Protein AF-A0A968XM83-F1 (afdb_monomer_lite)

Secondary structure (DSSP, 8-state):
------------TT--B-SSTT-BGGGGG-HHHHHHHHHHHHHHHHHH-HHHHHHHHHHHHTTTTT--HHHHHHHHHHHHHHHHHHHHHHHT-HHHHHHHHHHHHHTHHHHHHHHHIIIIIHHHS-TTGGGSS-HHHHHHHHHHHHHHH-GGGTTS-HHHHHHHHHHHHHHHHHHHHTTPPPPHHHHHHHHHHHHHHHHHTTSHHHHHHHHHHHT----HHHHHHHHHHHHHHHHHHHHHHTT----GGG--PPBP-TT-SS--B---TT-TT--B--GGG-PPP-SSS-------HHHHHHHHHH---GGGGT--HHHH--B-TTSPBPB-TTS-B----TT---HHHHHHHHHTT-HHHHHHHHHHH-TTGGG-STTT--HHHHHSTTTTB--

Foldseek 3Di:
DDPDPDPPPDPDPQWAAFLDPPDTPVLVVPPVSVVVLVVVLLVVCCVVPVVLSVLVVVCVVCVNPPDDLLSNLVSLLVSLVSVLCSVCSRHVNNVVLVVLLVVLVLCVLLLVLLCCQVPPQCVPDDLVCLVVDDLVLLVVLVVLLCVFQVVVLVPDDPSSSLSVLLVLLVVLLVCVVVVHDADPSSVSNLVSLVRSCVVCCVHSNNVQLVVQLVVDPDDDSNSSSVSNNVSSSSNSNNCLSVVVDPGLSSDDWDFDDPVPNDDWDQPDPVCNPRTDHDPVPDDDDDDDDDPDPDDDSVRVLSVLSVDPLCSNVPRQCLLAFDADPVRHFDADPVRHTLRHDPQSQPQSSLSVCVSSSSNSSSVVRRCVRPVPVVVDDDVHDCSSCCRDPCNRIDD

pLDDT: mean 92.58, std 10.26, range [33.72, 98.56]

Radius of gyration: 26.99 Å; chains: 1; bounding box: 66×100×56 Å

Structure (mmCIF, N/CA/C/O backbone):
data_AF-A0A968XM83-F1
#
_entry.id   AF-A0A968XM83-F1
#
loop_
_atom_site.group_PDB
_atom_site.id
_atom_site.type_symbol
_atom_site.label_atom_id
_atom_site.label_alt_id
_atom_site.label_comp_id
_atom_site.label_asym_id
_atom_site.label_entity_id
_atom_site.label_seq_id
_atom_site.pdbx_PDB_ins_code
_atom_site.Cartn_x
_atom_site.Cartn_y
_atom_site.Cartn_z
_atom_site.occupancy
_atom_site.B_iso_or_equiv
_atom_site.auth_seq_id
_atom_site.auth_comp_id
_atom_site.auth_asym_id
_atom_site.auth_atom_id
_atom_site.pdbx_PDB_model_num
ATOM 1 N N . MET A 1 1 ? 1.495 -63.117 6.314 1.00 36.88 1 MET A N 1
ATOM 2 C CA . MET A 1 1 ? 1.539 -62.406 7.609 1.00 36.88 1 MET A CA 1
ATOM 3 C C . MET A 1 1 ? 2.038 -60.998 7.353 1.00 36.88 1 MET A C 1
ATOM 5 O O . MET A 1 1 ? 3.234 -60.771 7.235 1.00 36.88 1 MET A O 1
ATOM 9 N N . THR A 1 2 ? 1.092 -60.091 7.146 1.00 33.97 2 THR A N 1
ATOM 10 C CA . THR A 1 2 ? 1.297 -58.669 6.870 1.00 33.97 2 THR A CA 1
ATOM 11 C C . THR A 1 2 ? 1.705 -57.996 8.179 1.00 33.97 2 THR A C 1
ATOM 13 O O . THR A 1 2 ? 0.906 -57.951 9.109 1.00 33.97 2 THR A O 1
ATOM 16 N N . LYS A 1 3 ? 2.956 -57.536 8.296 1.00 33.72 3 LYS A N 1
ATOM 17 C CA . LYS A 1 3 ? 3.369 -56.684 9.418 1.00 33.72 3 LYS A CA 1
ATOM 18 C C . LYS A 1 3 ? 2.879 -55.269 9.134 1.00 33.72 3 LYS A C 1
ATOM 20 O O . LYS A 1 3 ? 3.474 -54.548 8.339 1.00 33.72 3 LYS A O 1
ATOM 25 N N . THR A 1 4 ? 1.767 -54.909 9.757 1.00 35.88 4 THR A N 1
ATOM 26 C CA . THR A 1 4 ? 1.290 -53.534 9.873 1.00 35.88 4 THR A CA 1
ATOM 27 C C . THR A 1 4 ? 2.331 -52.757 10.679 1.00 35.88 4 THR A C 1
ATOM 29 O O . THR A 1 4 ? 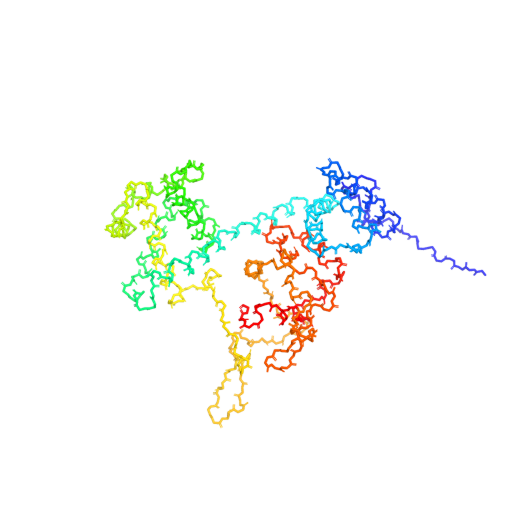2.554 -53.059 11.849 1.00 35.88 4 THR A O 1
ATOM 32 N N . PHE A 1 5 ? 3.009 -51.794 10.055 1.00 34.84 5 PHE A N 1
ATOM 33 C CA . PHE A 1 5 ? 3.788 -50.795 10.782 1.00 34.84 5 PHE A CA 1
ATOM 34 C C . PHE A 1 5 ? 2.794 -49.862 11.479 1.00 34.84 5 PHE A C 1
ATOM 36 O O . PHE A 1 5 ? 2.298 -48.913 10.880 1.00 34.84 5 PHE A O 1
ATOM 43 N N . GLN A 1 6 ? 2.451 -50.174 12.727 1.00 38.16 6 GLN A N 1
ATOM 44 C CA . GLN A 1 6 ? 1.869 -49.187 13.625 1.00 38.16 6 GLN A CA 1
ATOM 45 C C . GLN A 1 6 ? 3.008 -48.272 14.069 1.00 38.16 6 GLN A C 1
ATOM 47 O O . GLN A 1 6 ? 3.883 -48.674 14.831 1.00 38.16 6 GLN A O 1
ATOM 52 N N . VAL A 1 7 ? 3.035 -47.060 13.518 1.00 44.22 7 VAL A N 1
ATOM 53 C CA . VAL A 1 7 ? 3.808 -45.960 14.090 1.00 44.22 7 VAL A CA 1
ATOM 54 C C . VAL A 1 7 ? 3.061 -45.558 15.356 1.00 44.22 7 VAL A C 1
ATOM 56 O O . VAL A 1 7 ? 2.025 -44.901 15.291 1.00 44.22 7 VAL A O 1
ATOM 59 N N . GLU A 1 8 ? 3.537 -46.028 16.505 1.00 39.84 8 GLU A N 1
ATOM 60 C CA . GLU A 1 8 ? 3.133 -45.481 17.796 1.00 39.84 8 GLU A CA 1
ATOM 61 C C . GLU A 1 8 ? 3.614 -44.026 17.841 1.00 39.84 8 GLU A C 1
ATOM 63 O O . GLU A 1 8 ? 4.812 -43.755 17.941 1.00 39.84 8 GLU A O 1
ATOM 68 N N . HIS A 1 9 ? 2.681 -43.081 17.701 1.00 47.59 9 HIS A N 1
ATOM 69 C CA . HIS A 1 9 ? 2.931 -41.676 17.999 1.00 47.59 9 HIS A CA 1
ATOM 70 C C . HIS A 1 9 ? 3.219 -41.563 19.499 1.00 47.59 9 HIS A C 1
ATOM 72 O O . HIS A 1 9 ? 2.304 -41.487 20.313 1.00 47.59 9 HIS A O 1
ATOM 78 N N . GLN A 1 10 ? 4.503 -41.604 19.861 1.00 46.62 10 GLN A N 1
ATOM 79 C CA . GLN A 1 10 ? 4.977 -41.172 21.171 1.00 46.62 10 GLN A CA 1
ATOM 80 C C . GLN A 1 10 ? 4.469 -39.749 21.425 1.00 46.62 10 GLN A C 1
ATOM 82 O O . GLN A 1 10 ? 4.660 -38.890 20.564 1.00 46.62 10 GLN A O 1
ATOM 87 N N . ASP A 1 11 ? 3.829 -39.541 22.581 1.00 53.28 11 ASP A N 1
ATOM 88 C CA . ASP A 1 11 ? 3.293 -38.275 23.098 1.00 53.28 11 ASP A CA 1
ATOM 89 C C . ASP A 1 11 ? 4.104 -37.060 22.626 1.00 53.28 11 ASP A C 1
ATOM 91 O O . ASP A 1 11 ? 5.162 -36.723 23.167 1.00 53.28 11 ASP A O 1
ATOM 95 N N . SER A 1 12 ? 3.635 -36.422 21.552 1.00 50.97 12 SER A N 1
ATOM 96 C CA . SER A 1 12 ? 4.383 -35.362 20.897 1.00 50.97 12 SER A CA 1
ATOM 97 C C . SER A 1 12 ? 4.056 -34.033 21.554 1.00 50.97 12 SER A C 1
ATOM 99 O O . SER A 1 12 ? 2.931 -33.548 21.458 1.00 50.97 12 SER A O 1
ATOM 101 N N . ASN A 1 13 ? 5.077 -33.386 22.106 1.00 62.66 13 ASN A N 1
ATOM 102 C CA . ASN A 1 13 ? 5.084 -31.999 22.588 1.00 62.66 13 ASN A CA 1
ATOM 103 C C . ASN A 1 13 ? 4.782 -30.944 21.481 1.00 62.66 13 ASN A C 1
ATOM 105 O O . ASN A 1 13 ? 5.104 -29.770 21.631 1.00 62.66 13 ASN A O 1
ATOM 109 N N . TYR A 1 14 ? 4.226 -31.381 20.346 1.00 77.88 14 TYR A N 1
ATOM 110 C CA . TYR A 1 14 ? 3.922 -30.620 19.136 1.00 77.88 14 TYR A CA 1
ATOM 111 C C . TYR A 1 14 ? 2.428 -30.647 18.773 1.00 77.88 14 TYR A C 1
ATOM 113 O O . TYR A 1 14 ? 2.028 -29.903 17.883 1.00 77.88 14 TYR A O 1
ATOM 121 N N . ASP A 1 15 ? 1.606 -31.471 19.438 1.00 91.69 15 ASP A N 1
ATOM 122 C CA . ASP A 1 15 ? 0.153 -31.460 19.245 1.00 91.69 15 ASP A CA 1
ATOM 123 C C . ASP A 1 15 ? -0.518 -30.624 20.339 1.00 91.69 15 ASP A C 1
ATOM 125 O O . ASP A 1 15 ? -0.737 -31.080 21.461 1.00 91.69 15 ASP A O 1
ATOM 129 N N . PHE A 1 16 ? -0.775 -29.357 20.026 1.00 93.12 16 PHE A N 1
ATOM 130 C CA . PHE A 1 16 ? -1.362 -28.386 20.945 1.00 93.12 16 PHE A CA 1
ATOM 131 C C . PHE A 1 16 ? -2.776 -28.000 20.509 1.00 93.12 16 PHE A C 1
ATOM 133 O O . PHE A 1 16 ? -3.127 -28.080 19.330 1.00 93.12 16 PHE A O 1
ATOM 140 N N . LYS A 1 17 ? -3.582 -27.552 21.476 1.00 95.69 17 LYS A N 1
ATOM 141 C CA . LYS A 1 17 ? -4.925 -27.025 21.216 1.00 95.69 17 LYS A CA 1
ATOM 142 C C . LYS A 1 17 ? -4.841 -25.766 20.365 1.00 95.69 17 LYS A C 1
ATOM 144 O O . LYS A 1 17 ? -4.057 -24.872 20.671 1.00 95.69 17 LYS A O 1
ATOM 149 N N . LEU A 1 18 ? -5.681 -25.699 19.342 1.00 96.69 18 LEU A N 1
ATOM 150 C CA . LEU A 1 18 ? -5.869 -24.502 18.532 1.00 96.69 18 LEU A CA 1
ATOM 151 C C . LEU A 1 18 ? -6.914 -23.583 19.183 1.00 96.69 18 LEU A C 1
ATOM 153 O O . LEU A 1 18 ? -7.660 -23.994 20.076 1.00 96.69 18 LEU A O 1
ATOM 157 N N . GLY A 1 19 ? -7.010 -22.339 18.715 1.00 96.38 19 GLY A N 1
ATOM 158 C CA . GLY A 1 19 ? -7.959 -21.360 19.260 1.00 96.38 19 GLY A CA 1
ATOM 159 C C . GLY A 1 19 ? -9.408 -21.533 18.813 1.00 96.38 19 GLY A C 1
ATOM 160 O O . GLY A 1 19 ? -10.282 -20.770 19.231 1.00 96.38 19 GLY A O 1
ATOM 161 N N . ILE A 1 20 ? -9.685 -22.554 17.999 1.00 96.94 20 ILE A N 1
ATOM 162 C CA . ILE A 1 20 ? -11.039 -23.025 17.715 1.00 96.94 20 ILE A CA 1
ATOM 163 C C . ILE A 1 20 ? -11.302 -24.267 18.566 1.00 96.94 20 ILE A C 1
ATOM 165 O O . ILE A 1 20 ? -10.550 -25.240 18.527 1.00 96.94 20 ILE A O 1
ATOM 169 N N . GLU A 1 21 ? -12.381 -24.225 19.346 1.00 94.19 21 GLU A N 1
ATOM 170 C CA . GLU A 1 21 ? -12.745 -25.302 20.262 1.00 94.19 21 GLU A CA 1
ATOM 171 C C . GLU A 1 21 ? -12.913 -26.640 19.524 1.00 94.19 21 GLU A C 1
ATOM 173 O O . GLU A 1 21 ? -13.550 -26.714 18.474 1.00 94.19 21 GLU A O 1
ATOM 178 N N . GLY A 1 22 ? -12.343 -27.709 20.086 1.00 94.56 22 GLY A N 1
ATOM 179 C CA . GLY A 1 22 ? -12.437 -29.060 19.525 1.00 94.56 22 GLY A CA 1
ATOM 180 C C . GLY A 1 22 ? -11.389 -29.413 18.463 1.00 94.56 22 GLY A C 1
ATOM 181 O O . GLY A 1 22 ? -11.473 -30.512 17.911 1.00 94.56 22 GLY A O 1
ATOM 182 N N . PHE A 1 23 ? -10.407 -28.535 18.215 1.00 96.56 23 PHE A N 1
ATOM 183 C CA . PHE A 1 23 ? -9.307 -28.775 17.277 1.00 96.56 23 PHE A CA 1
ATOM 184 C C . PHE A 1 23 ? -7.929 -28.727 17.950 1.00 96.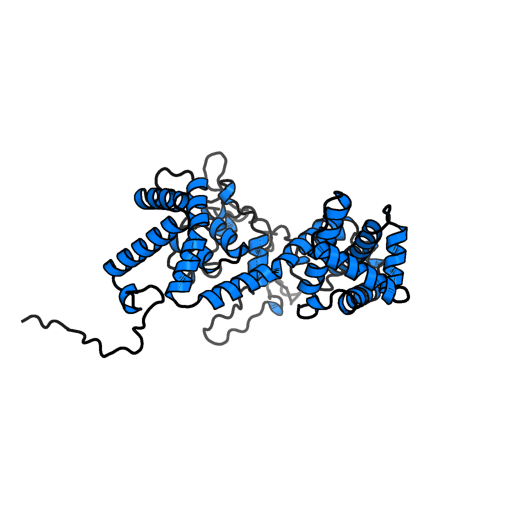56 23 PHE A C 1
ATOM 186 O O . PHE A 1 23 ? -7.644 -27.839 18.759 1.00 96.56 23 PHE A O 1
ATOM 193 N N . ASN A 1 24 ? -7.057 -29.657 17.566 1.00 96.31 24 ASN A N 1
ATOM 194 C CA . ASN A 1 24 ? -5.624 -29.629 17.863 1.00 96.31 24 ASN A CA 1
ATOM 195 C C . ASN A 1 24 ? -4.799 -29.482 16.577 1.00 96.31 24 ASN A C 1
ATOM 197 O O . ASN A 1 24 ? -5.311 -29.630 15.469 1.00 96.31 24 ASN A O 1
ATOM 201 N N . TYR A 1 25 ? -3.506 -29.200 16.708 1.00 95.50 25 TYR A N 1
ATOM 202 C CA . TYR A 1 25 ? -2.608 -29.032 15.566 1.00 95.50 25 TYR A CA 1
ATOM 203 C C . TYR A 1 25 ? -2.568 -30.267 14.646 1.00 95.50 25 TYR A C 1
ATOM 205 O O . TYR A 1 25 ? -2.563 -30.127 13.422 1.00 95.50 25 TYR A O 1
ATOM 213 N N . SER A 1 26 ? -2.614 -31.478 15.206 1.00 95.44 26 SER A N 1
ATOM 214 C CA . SER A 1 26 ? -2.651 -32.736 14.447 1.00 95.44 26 SER A CA 1
ATOM 215 C C . SER A 1 26 ? -3.887 -32.872 13.549 1.00 95.44 26 SER A C 1
ATOM 217 O O . SER A 1 26 ? -3.809 -33.494 12.485 1.00 95.44 26 SER A O 1
ATOM 219 N N . ASP A 1 27 ? -5.005 -32.233 13.910 1.00 96.06 27 ASP A N 1
ATOM 220 C CA . ASP A 1 27 ? -6.238 -32.249 13.121 1.00 96.06 27 ASP A CA 1
ATOM 221 C C . ASP A 1 27 ? -6.067 -31.546 11.761 1.00 96.06 27 ASP A C 1
ATOM 223 O O . ASP A 1 27 ? -6.764 -31.888 10.805 1.00 96.06 27 ASP A O 1
ATOM 227 N N . LEU A 1 28 ? -5.096 -30.630 11.624 1.00 95.38 28 LEU A N 1
ATOM 228 C CA . LEU A 1 28 ? -4.792 -29.950 10.355 1.00 95.38 28 LEU A CA 1
ATOM 229 C C . LEU A 1 28 ? -4.232 -30.896 9.281 1.00 95.38 28 LEU A C 1
ATOM 231 O O . LEU A 1 28 ? -4.241 -30.561 8.098 1.00 95.38 28 LEU A O 1
ATOM 235 N N . PHE A 1 29 ? -3.778 -32.090 9.670 1.00 95.19 29 PHE A N 1
ATOM 236 C CA . PHE A 1 29 ? -3.293 -33.128 8.756 1.00 95.19 29 PHE A CA 1
ATOM 237 C C . PHE A 1 29 ? -4.369 -34.174 8.422 1.00 95.19 29 PHE A C 1
ATOM 239 O O . PHE A 1 29 ? -4.101 -35.121 7.680 1.00 95.19 29 PHE A O 1
ATOM 246 N N . ASN A 1 30 ? -5.591 -34.019 8.945 1.00 96.00 30 ASN A N 1
ATOM 247 C CA . ASN A 1 30 ? -6.705 -34.930 8.704 1.00 96.00 30 ASN A CA 1
ATOM 248 C C . ASN A 1 30 ? -7.776 -34.269 7.810 1.00 96.00 30 ASN A C 1
ATOM 250 O O . ASN A 1 30 ? -8.447 -33.333 8.246 1.00 96.00 30 ASN A O 1
ATOM 254 N N . PRO A 1 31 ? -8.036 -34.790 6.593 1.00 96.75 31 PRO A N 1
ATOM 255 C CA . PRO A 1 31 ? -9.018 -34.210 5.672 1.00 96.75 31 PRO A CA 1
ATOM 256 C C . PRO A 1 31 ? -10.441 -34.077 6.233 1.00 96.75 31 PRO A C 1
ATOM 258 O O . PRO A 1 31 ? -11.144 -33.123 5.907 1.00 96.75 31 PRO A O 1
ATOM 261 N N . THR A 1 32 ? -10.879 -35.011 7.084 1.00 96.88 32 THR A N 1
ATOM 262 C CA . THR A 1 32 ? -12.226 -34.958 7.684 1.00 96.88 32 THR A CA 1
ATOM 263 C C . THR A 1 32 ? -12.317 -33.802 8.671 1.00 96.88 32 THR A C 1
ATOM 265 O O . THR A 1 32 ? -13.274 -33.037 8.651 1.00 96.88 32 THR A O 1
ATOM 268 N N . LYS A 1 33 ? -11.269 -33.618 9.474 1.00 97.31 33 LYS A N 1
ATOM 269 C CA . LYS A 1 33 ? -11.183 -32.514 10.426 1.00 97.31 33 LYS A CA 1
ATOM 270 C C . LYS A 1 33 ? -11.026 -31.163 9.737 1.00 97.31 33 LYS A C 1
ATOM 272 O O . LYS A 1 33 ? -11.645 -30.199 10.166 1.00 97.31 33 LYS A O 1
ATOM 277 N N . LEU A 1 34 ? -10.277 -31.087 8.636 1.00 96.19 34 LEU A N 1
ATOM 278 C CA . LEU A 1 34 ? -10.212 -29.872 7.817 1.00 96.19 34 LEU A CA 1
ATOM 279 C C . LEU A 1 34 ? -11.588 -29.474 7.271 1.00 96.19 34 LEU A C 1
ATOM 281 O O . LEU A 1 34 ? -11.913 -28.288 7.236 1.00 96.19 34 LEU A O 1
ATOM 285 N N . LYS A 1 35 ? -12.420 -30.452 6.892 1.00 96.94 35 LYS A N 1
A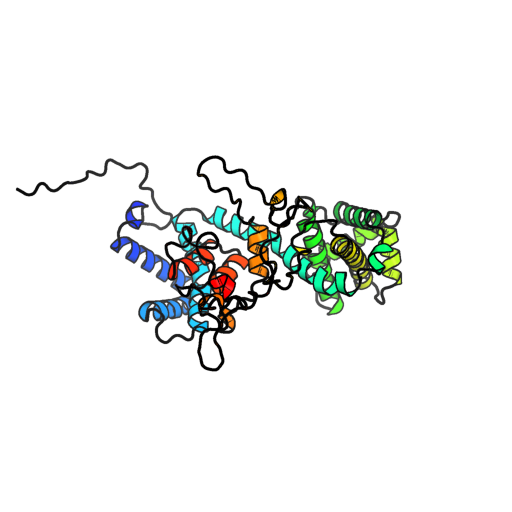TOM 286 C CA . LYS A 1 35 ? -13.808 -30.191 6.501 1.00 96.94 35 LYS A CA 1
ATOM 287 C C . LYS A 1 35 ? -14.624 -29.632 7.671 1.00 96.94 35 LYS A C 1
ATOM 289 O O . LYS A 1 35 ? -15.280 -28.608 7.495 1.00 96.94 35 LYS A O 1
ATOM 294 N N . ASP A 1 36 ? -14.549 -30.245 8.853 1.00 97.81 36 ASP A N 1
ATOM 295 C CA . ASP A 1 36 ? -15.239 -29.751 10.057 1.00 97.81 36 ASP A CA 1
ATOM 296 C C . ASP A 1 36 ? -14.793 -28.317 10.418 1.00 97.81 36 ASP A C 1
ATOM 298 O O . ASP A 1 36 ? -15.599 -27.470 10.823 1.00 97.81 36 ASP A O 1
ATOM 302 N N . LEU A 1 37 ? -13.503 -28.020 10.234 1.00 97.81 37 LEU A N 1
ATOM 303 C CA . LEU A 1 37 ? -12.930 -26.697 10.462 1.00 97.81 37 LEU A CA 1
ATOM 304 C C . LEU A 1 37 ? -13.467 -25.670 9.456 1.00 97.81 37 LEU A C 1
ATOM 306 O O . LEU A 1 37 ? -13.871 -24.576 9.852 1.00 97.81 37 LEU A O 1
ATOM 310 N N . ALA A 1 38 ? -13.541 -26.034 8.173 1.00 97.19 38 ALA A N 1
ATOM 311 C CA . ALA A 1 38 ? -14.139 -25.196 7.136 1.00 97.19 38 ALA A CA 1
ATOM 312 C C . ALA A 1 38 ? -15.630 -24.927 7.408 1.00 97.19 38 ALA A C 1
ATOM 314 O O . ALA A 1 38 ? -16.077 -23.786 7.321 1.00 97.19 38 ALA A O 1
ATOM 315 N N . GLU A 1 39 ? -16.398 -25.941 7.824 1.00 97.94 39 GLU A N 1
ATOM 316 C CA . GLU A 1 39 ? -17.802 -25.767 8.225 1.00 97.94 39 GLU A CA 1
ATOM 317 C C . GLU A 1 39 ? -17.954 -24.817 9.423 1.00 97.94 39 GLU A C 1
ATOM 319 O O . GLU A 1 39 ? -18.916 -24.048 9.491 1.00 97.94 39 GLU A O 1
ATOM 324 N N . THR A 1 40 ? -17.005 -24.847 10.362 1.00 98.12 40 THR A N 1
ATOM 325 C CA . THR A 1 40 ? -16.963 -23.915 11.497 1.00 98.12 40 THR A CA 1
ATOM 326 C C . THR A 1 40 ? -16.719 -22.483 11.025 1.00 98.12 40 THR A C 1
ATOM 328 O O . THR A 1 40 ? -17.452 -21.579 11.429 1.00 98.12 40 THR A O 1
ATOM 331 N N . PHE A 1 41 ? -15.772 -22.283 10.105 1.00 98.31 41 PHE A N 1
ATOM 332 C CA . PHE A 1 41 ? -15.539 -20.989 9.465 1.00 98.31 41 PHE A CA 1
ATOM 333 C C . PHE A 1 41 ? -16.794 -20.468 8.743 1.00 98.31 41 PHE A C 1
ATOM 335 O O . PHE A 1 41 ? -17.214 -19.337 8.984 1.00 98.31 41 PHE A O 1
ATOM 342 N N . TYR A 1 42 ? -17.458 -21.287 7.921 1.00 98.31 42 TYR A N 1
ATOM 343 C CA . TYR A 1 42 ? -18.658 -20.851 7.193 1.00 98.31 42 TYR A CA 1
ATOM 344 C C . TYR A 1 42 ? -19.803 -20.448 8.135 1.00 98.31 42 TYR A C 1
ATOM 346 O O . TYR A 1 42 ? -20.480 -19.448 7.894 1.00 98.31 42 TYR A O 1
ATOM 354 N N . LYS A 1 43 ? -19.997 -21.164 9.252 1.00 98.06 43 LYS A N 1
ATOM 355 C CA . LYS A 1 43 ? -20.971 -20.774 10.291 1.00 98.06 43 LYS A CA 1
ATOM 356 C C . LYS A 1 43 ? -20.627 -19.423 10.924 1.00 98.06 43 LYS A C 1
ATOM 358 O O . LYS A 1 43 ? -21.534 -18.631 11.198 1.00 98.06 43 LYS A O 1
ATOM 363 N N . GLU A 1 44 ? -19.343 -19.150 11.144 1.00 97.69 44 GLU A N 1
ATOM 364 C CA . GLU A 1 44 ? -18.879 -17.870 11.680 1.00 97.69 44 GLU A CA 1
ATOM 365 C C . GLU A 1 44 ? -19.154 -16.723 10.696 1.00 97.69 44 GLU A C 1
ATOM 367 O O . GLU A 1 44 ? -19.760 -15.724 11.091 1.00 97.69 44 GLU A O 1
ATOM 372 N N . VAL A 1 45 ? -18.840 -16.904 9.405 1.00 98.12 45 VAL A N 1
ATOM 373 C CA . VAL A 1 45 ? -19.183 -15.928 8.353 1.00 98.12 45 VAL A CA 1
ATOM 374 C C . VAL A 1 45 ? -20.689 -15.687 8.317 1.00 98.12 45 VAL A C 1
ATOM 376 O O . VAL A 1 45 ? -21.109 -14.538 8.348 1.00 98.12 45 VAL A O 1
ATOM 379 N N . LYS A 1 46 ? -21.519 -16.739 8.351 1.00 98.38 46 LYS A N 1
ATOM 380 C CA . LYS A 1 46 ? -22.987 -16.604 8.356 1.00 98.38 46 LYS A CA 1
ATOM 381 C C . LYS A 1 46 ? -23.507 -15.772 9.525 1.00 98.38 46 LYS A C 1
ATOM 383 O O . LYS A 1 46 ? -24.462 -15.018 9.368 1.00 98.38 46 LYS A O 1
ATOM 388 N N . THR A 1 47 ? -22.896 -15.937 10.695 1.00 98.00 47 THR A N 1
ATOM 389 C CA . THR A 1 47 ? -23.284 -15.217 11.914 1.00 98.00 47 THR A CA 1
ATOM 390 C C . THR A 1 47 ? -22.942 -13.731 11.815 1.00 98.00 47 THR A C 1
ATOM 392 O O . THR A 1 47 ? -23.711 -12.898 12.284 1.00 98.00 47 THR A O 1
ATOM 395 N N . GLN A 1 48 ? -21.807 -13.393 11.197 1.00 97.56 48 GLN A N 1
ATOM 396 C CA . GLN A 1 48 ? -21.349 -12.007 11.065 1.00 97.56 48 GLN A CA 1
ATOM 397 C C . GLN A 1 48 ? -21.934 -11.296 9.833 1.00 97.56 48 GLN A C 1
ATOM 399 O O . GLN A 1 48 ? -22.170 -10.092 9.876 1.00 97.56 48 GLN A O 1
ATOM 404 N N . ASN A 1 49 ? -22.155 -12.023 8.736 1.00 98.19 49 ASN A N 1
ATOM 405 C CA . ASN A 1 49 ? -22.663 -11.515 7.467 1.00 98.19 49 ASN A CA 1
ATOM 406 C C . ASN A 1 49 ? -23.333 -12.643 6.651 1.00 98.19 49 ASN A C 1
ATOM 408 O O . ASN A 1 49 ? -22.681 -13.382 5.908 1.00 98.19 49 ASN A O 1
ATOM 412 N N . ALA A 1 50 ? -24.656 -12.767 6.787 1.00 98.06 50 ALA A N 1
ATOM 413 C CA . ALA A 1 50 ? -25.434 -13.811 6.118 1.00 98.06 50 ALA A CA 1
ATOM 414 C C . ALA A 1 50 ? -25.431 -13.679 4.583 1.00 98.06 50 ALA A C 1
ATOM 416 O O . ALA A 1 50 ? -25.351 -14.690 3.889 1.00 98.06 50 ALA A O 1
ATOM 417 N N . GLU A 1 51 ? -25.467 -12.452 4.056 1.00 98.19 51 GLU A N 1
ATOM 418 C CA . GLU A 1 51 ? -25.463 -12.201 2.609 1.00 98.19 51 GLU A CA 1
ATOM 419 C C . GLU A 1 51 ? -24.145 -12.653 1.969 1.00 98.19 51 GLU A C 1
ATOM 421 O O . GLU A 1 51 ? -24.147 -13.360 0.959 1.00 98.19 51 GLU A O 1
ATOM 426 N N . LEU A 1 52 ? -23.013 -12.306 2.593 1.00 98.25 52 LEU A N 1
ATOM 427 C CA . LEU A 1 52 ? -21.695 -12.733 2.127 1.00 98.25 52 LEU A CA 1
ATOM 428 C C . LEU A 1 52 ? -21.519 -14.249 2.231 1.00 98.25 52 LEU A C 1
ATOM 430 O O . LEU A 1 52 ? -20.971 -14.858 1.316 1.00 98.25 52 LEU A O 1
ATOM 434 N N . HIS A 1 53 ? -22.000 -14.866 3.314 1.00 98.56 53 HIS A N 1
ATOM 435 C CA . HIS A 1 53 ? -21.998 -16.321 3.446 1.00 98.56 53 HIS A CA 1
ATOM 436 C C . HIS A 1 53 ? -22.723 -16.988 2.274 1.00 98.56 53 HIS A C 1
ATOM 438 O O . HIS A 1 53 ? -22.180 -17.905 1.661 1.00 98.56 53 HIS A O 1
ATOM 444 N N . ASP A 1 54 ? -23.933 -16.534 1.947 1.00 98.19 54 ASP A N 1
ATOM 445 C CA . ASP A 1 54 ? -24.727 -17.149 0.886 1.00 98.19 54 ASP A CA 1
ATOM 446 C C . ASP A 1 54 ? -24.041 -16.992 -0.480 1.00 98.19 54 ASP A C 1
ATOM 448 O O . ASP A 1 54 ? -23.963 -17.959 -1.242 1.00 98.19 54 ASP A O 1
ATOM 452 N N . ALA A 1 55 ? -23.455 -15.821 -0.752 1.00 97.94 55 ALA A N 1
ATOM 453 C CA . ALA A 1 55 ? -22.661 -15.585 -1.957 1.00 97.94 55 ALA A CA 1
ATOM 454 C C . ALA A 1 55 ? -21.408 -16.480 -2.023 1.00 97.94 55 ALA A C 1
ATOM 456 O O . ALA A 1 55 ? -21.141 -17.097 -3.057 1.00 97.94 55 ALA A O 1
ATOM 457 N N . LEU A 1 56 ? -20.666 -16.605 -0.917 1.00 97.81 56 LEU A N 1
ATOM 458 C CA . LEU A 1 56 ? -19.473 -17.448 -0.824 1.00 97.81 56 LEU A CA 1
ATOM 459 C C . LEU A 1 56 ? -19.812 -18.931 -1.008 1.00 97.81 56 LEU A C 1
ATOM 461 O O . LEU A 1 56 ? -19.116 -19.634 -1.737 1.00 97.81 56 LEU A O 1
ATOM 465 N N . MET A 1 57 ? -20.895 -19.418 -0.401 1.00 98.12 57 MET A N 1
ATOM 466 C CA . MET A 1 57 ? -21.313 -20.812 -0.550 1.00 98.12 57 MET A CA 1
ATOM 467 C C . MET A 1 57 ? -21.751 -21.128 -1.981 1.00 98.12 57 MET A C 1
ATOM 469 O O . MET A 1 57 ? -21.418 -22.196 -2.493 1.00 98.12 57 MET A O 1
ATOM 473 N N . GLN A 1 58 ? -22.454 -20.214 -2.655 1.00 97.19 58 GLN A N 1
ATOM 474 C CA . GLN A 1 58 ? -22.780 -20.373 -4.077 1.00 97.19 58 GLN A CA 1
ATOM 475 C C . GLN A 1 58 ? -21.513 -20.417 -4.943 1.00 97.19 58 GLN A C 1
ATOM 477 O O . GLN A 1 58 ? -21.383 -21.301 -5.796 1.00 97.19 58 GLN A O 1
ATOM 482 N N . TYR A 1 59 ? -20.548 -19.535 -4.669 1.00 96.88 59 TYR A N 1
ATOM 483 C CA . TYR A 1 59 ? -19.254 -19.523 -5.347 1.00 96.88 59 TYR A CA 1
ATOM 484 C C . TYR A 1 59 ? -18.477 -20.836 -5.136 1.00 96.88 59 TYR A C 1
ATOM 486 O O . TYR A 1 59 ? -18.013 -21.443 -6.097 1.00 96.88 59 TYR A O 1
ATOM 494 N N . ILE A 1 60 ? -18.388 -21.339 -3.901 1.00 95.56 60 ILE A N 1
ATOM 495 C CA . ILE A 1 60 ? -17.685 -22.595 -3.585 1.00 95.56 60 ILE A CA 1
ATOM 496 C C . ILE A 1 60 ? -18.373 -23.797 -4.243 1.00 95.56 60 ILE A C 1
ATOM 498 O O . ILE A 1 60 ? -17.705 -24.632 -4.853 1.00 95.56 60 ILE A O 1
ATOM 502 N N . ASN A 1 61 ? -19.705 -23.884 -4.159 1.00 95.69 61 ASN A N 1
ATOM 503 C CA . ASN A 1 61 ? -20.471 -25.005 -4.713 1.00 95.69 61 ASN A CA 1
ATOM 504 C C . ASN A 1 61 ? -20.377 -25.084 -6.241 1.00 95.69 61 ASN A C 1
ATOM 506 O O . ASN A 1 61 ? -20.342 -26.180 -6.798 1.00 95.69 61 ASN A O 1
ATOM 510 N N . SER A 1 62 ? -20.317 -23.932 -6.908 1.00 95.56 62 SER A N 1
ATOM 511 C CA . SER A 1 62 ? -20.095 -23.828 -8.356 1.00 95.56 62 SER A CA 1
ATOM 512 C C . SER A 1 62 ? -18.620 -23.890 -8.747 1.00 95.56 62 SER A C 1
ATOM 514 O O . SER A 1 62 ? -18.316 -23.894 -9.932 1.00 95.56 62 SER A O 1
ATOM 516 N N . ARG A 1 63 ? -17.691 -23.916 -7.779 1.00 91.44 63 ARG A N 1
ATOM 517 C CA . ARG A 1 63 ? -16.241 -23.802 -8.015 1.00 91.44 63 ARG A CA 1
ATOM 518 C C . ARG A 1 63 ? -15.862 -22.549 -8.816 1.00 91.44 63 ARG A C 1
ATOM 520 O O . ARG A 1 63 ? -14.900 -22.567 -9.575 1.00 91.44 63 ARG A O 1
ATOM 527 N N . GLY A 1 64 ? -16.632 -21.474 -8.657 1.00 88.88 64 GLY A N 1
ATOM 528 C CA . GLY A 1 64 ? -16.472 -20.233 -9.411 1.00 88.88 64 GLY A CA 1
ATOM 529 C C . GLY A 1 64 ? -16.952 -20.291 -10.865 1.00 88.88 64 GLY A C 1
ATOM 530 O O . GLY A 1 64 ? -16.774 -19.315 -11.592 1.00 88.88 64 GLY A O 1
ATOM 531 N N . GLU A 1 65 ? -17.581 -21.382 -11.311 1.00 91.06 65 GLU A N 1
ATOM 532 C CA . GLU A 1 65 ? -18.135 -21.477 -12.663 1.00 91.06 65 GLU A CA 1
ATOM 533 C C . GLU A 1 65 ? -19.318 -20.517 -12.859 1.00 91.06 65 GLU A C 1
ATOM 535 O O . GLU A 1 65 ? -20.170 -20.358 -11.985 1.00 91.06 65 GLU A O 1
ATOM 540 N N . ASN A 1 66 ? -19.412 -19.921 -14.052 1.00 91.31 66 ASN A N 1
ATOM 541 C CA . ASN A 1 66 ? -20.468 -18.976 -14.448 1.00 91.31 66 ASN A CA 1
ATOM 542 C C . ASN A 1 66 ? -20.512 -17.661 -13.647 1.00 91.31 66 ASN A C 1
ATOM 544 O O . ASN A 1 66 ? -21.516 -16.951 -13.698 1.00 91.31 66 ASN A O 1
ATOM 548 N N . TYR A 1 67 ? -19.433 -17.304 -12.948 1.00 92.19 67 TYR A N 1
ATOM 549 C CA . TYR A 1 67 ? -19.287 -15.981 -12.349 1.00 92.19 67 TYR A CA 1
ATOM 550 C C . TYR A 1 67 ? -18.610 -15.012 -13.314 1.00 92.19 67 TYR A C 1
ATOM 552 O O . TYR A 1 67 ? -17.608 -15.328 -13.955 1.00 92.19 67 TYR A O 1
ATOM 560 N N . GLU A 1 68 ? -19.128 -13.787 -13.375 1.00 92.50 68 GLU A N 1
ATOM 561 C CA . GLU A 1 68 ? -18.345 -12.679 -13.908 1.00 92.50 68 GLU A CA 1
ATOM 562 C C . GLU A 1 68 ? -17.116 -12.460 -13.020 1.00 92.50 68 GLU A C 1
ATOM 564 O O . GLU A 1 68 ? -17.235 -12.417 -11.793 1.00 92.50 68 GLU A O 1
ATOM 569 N N . GLN A 1 69 ? -15.953 -12.244 -13.640 1.00 90.12 69 GLN A N 1
ATOM 570 C CA . GLN A 1 69 ? -14.670 -12.112 -12.943 1.00 90.12 69 GLN A CA 1
ATOM 571 C C . GLN A 1 69 ? -14.725 -11.103 -11.783 1.00 90.12 69 GLN A C 1
ATOM 573 O O . GLN A 1 69 ? -14.251 -11.379 -10.687 1.00 90.12 69 GLN A O 1
ATOM 578 N N . LYS A 1 70 ? -15.376 -9.950 -11.981 1.00 93.94 70 LYS A N 1
ATOM 579 C CA . LYS A 1 70 ? -15.510 -8.926 -10.931 1.00 93.94 70 LYS A CA 1
ATOM 580 C C . LYS A 1 70 ? -16.297 -9.416 -9.726 1.00 93.94 70 LYS A C 1
ATOM 582 O O . LYS A 1 70 ? -15.963 -9.069 -8.598 1.00 93.94 70 LYS A O 1
ATOM 587 N N . VAL A 1 71 ? -17.356 -10.185 -9.970 1.00 95.19 71 VAL A N 1
ATOM 588 C CA . VAL A 1 71 ? -18.220 -10.712 -8.913 1.00 95.19 71 VAL A CA 1
ATOM 589 C C . VAL A 1 71 ? -17.462 -11.776 -8.130 1.00 95.19 71 VAL A C 1
ATOM 591 O O . VAL A 1 71 ? -17.455 -11.715 -6.904 1.00 95.19 71 VAL A O 1
ATOM 594 N N . SER A 1 72 ? -16.755 -12.689 -8.808 1.00 94.44 72 SER A N 1
ATOM 595 C CA . SER A 1 72 ? -15.903 -13.671 -8.126 1.00 94.44 72 SER A CA 1
ATOM 596 C C . SER A 1 72 ? -14.801 -13.004 -7.305 1.00 94.44 72 SER A C 1
ATOM 598 O O . SER A 1 72 ? -14.645 -13.334 -6.131 1.00 94.44 72 SER A O 1
ATOM 600 N N . SER A 1 73 ? -14.085 -12.027 -7.875 1.00 96.00 73 SER A N 1
ATOM 601 C CA . SER A 1 73 ? -13.037 -11.297 -7.157 1.00 96.00 73 SER A CA 1
ATOM 602 C C . SER A 1 73 ? -13.611 -10.598 -5.932 1.00 96.00 73 SER A C 1
ATOM 604 O O . SER A 1 73 ? -13.055 -10.739 -4.850 1.00 96.00 73 SER A O 1
ATOM 606 N N . LYS A 1 74 ? -14.770 -9.937 -6.068 1.00 97.19 74 LYS A N 1
ATOM 607 C CA . LYS A 1 74 ? -15.427 -9.252 -4.955 1.00 97.19 74 LYS A CA 1
ATOM 608 C C . LYS A 1 74 ? -15.841 -10.204 -3.832 1.00 97.19 74 LYS A C 1
ATOM 610 O O . LYS A 1 74 ? -15.571 -9.913 -2.672 1.00 97.19 74 LYS A O 1
ATOM 615 N N . ILE A 1 75 ? -16.452 -11.347 -4.154 1.00 97.62 75 ILE A N 1
ATOM 616 C CA . ILE A 1 75 ? -16.824 -12.356 -3.147 1.00 97.62 75 ILE A CA 1
ATOM 617 C C . ILE A 1 75 ? -15.582 -12.815 -2.377 1.00 97.62 75 ILE A C 1
ATOM 619 O O . ILE A 1 75 ? -15.612 -12.900 -1.148 1.00 97.62 75 ILE A O 1
ATOM 623 N N . LEU A 1 76 ? -14.479 -13.081 -3.082 1.00 97.69 76 LEU A N 1
ATOM 624 C CA . LEU A 1 76 ? -13.233 -13.532 -2.470 1.00 97.69 76 LEU A CA 1
ATOM 625 C C . LEU A 1 76 ? -12.569 -12.442 -1.619 1.00 97.69 76 LEU A C 1
ATOM 627 O O . LEU A 1 76 ? -12.189 -12.720 -0.482 1.00 97.69 76 LEU A O 1
ATOM 631 N N . THR A 1 77 ? -12.463 -11.207 -2.119 1.00 98.12 77 THR A N 1
ATOM 632 C CA . THR A 1 77 ? -11.877 -10.085 -1.368 1.00 98.12 77 THR A CA 1
ATOM 633 C C . THR A 1 77 ? -12.713 -9.715 -0.153 1.00 98.12 77 THR A C 1
ATOM 635 O O . THR A 1 77 ? -12.146 -9.389 0.881 1.00 98.12 77 THR A O 1
ATOM 638 N N . ASP A 1 78 ? -14.043 -9.807 -0.240 1.00 98.25 78 ASP A N 1
ATOM 639 C CA . ASP A 1 78 ? -14.933 -9.534 0.891 1.00 98.25 78 ASP A CA 1
ATOM 640 C C . ASP A 1 78 ? -14.875 -10.669 1.935 1.00 98.25 78 ASP A C 1
ATOM 642 O O . ASP A 1 78 ? -15.001 -10.418 3.132 1.00 98.25 78 ASP A O 1
ATOM 646 N N . SER A 1 79 ? -14.637 -11.917 1.508 1.00 98.31 79 SER A N 1
ATOM 647 C CA . SER A 1 79 ? -14.529 -13.090 2.396 1.00 98.31 79 SER A CA 1
ATOM 648 C C . SER A 1 79 ? -13.168 -13.215 3.086 1.00 98.31 79 SER A C 1
ATOM 650 O O . SER A 1 79 ? -13.074 -13.737 4.199 1.00 98.31 79 SER A O 1
ATOM 652 N N . ALA A 1 80 ? -12.097 -12.752 2.444 1.00 98.19 80 ALA A N 1
ATOM 653 C CA . ALA A 1 80 ? -10.733 -12.942 2.924 1.00 98.19 80 ALA A CA 1
ATOM 654 C C . ALA A 1 80 ? -10.440 -12.311 4.305 1.00 98.19 80 ALA A C 1
ATOM 656 O O . ALA A 1 80 ? -9.772 -12.979 5.095 1.00 98.19 80 ALA A O 1
ATOM 657 N N . PRO A 1 81 ? -10.960 -11.121 4.678 1.00 97.94 81 PRO A N 1
ATOM 658 C CA . PRO A 1 81 ? -10.809 -10.591 6.035 1.00 97.94 81 PRO A CA 1
ATOM 659 C C . PRO A 1 81 ? -11.421 -11.485 7.120 1.00 97.94 81 PRO A C 1
ATOM 661 O O . PRO A 1 81 ? -10.863 -11.606 8.212 1.00 97.94 81 PRO A O 1
ATOM 664 N N . TYR A 1 82 ? -12.536 -12.162 6.825 1.00 98.38 82 TYR A N 1
ATOM 665 C CA . TYR A 1 82 ? -13.135 -13.124 7.753 1.00 98.38 82 TYR A CA 1
ATOM 666 C C . TYR A 1 82 ? -12.241 -14.350 7.922 1.00 98.38 82 TYR A C 1
ATOM 668 O O . TYR A 1 82 ? -12.003 -14.784 9.048 1.00 98.38 82 TYR A O 1
ATOM 676 N N . LEU A 1 83 ? -11.702 -14.883 6.819 1.00 98.25 83 LEU A N 1
ATOM 677 C CA . LEU A 1 83 ? -10.757 -16.001 6.876 1.00 98.25 83 LEU A CA 1
ATOM 678 C C . LEU A 1 83 ? -9.476 -15.607 7.620 1.00 98.25 83 LEU A C 1
ATOM 680 O O . LEU A 1 83 ? -8.974 -16.370 8.436 1.00 98.25 83 LEU A O 1
ATOM 684 N N . SER A 1 84 ? -8.980 -14.396 7.386 1.00 98.25 84 SER A N 1
ATOM 685 C CA . SER A 1 84 ? -7.818 -13.826 8.061 1.00 98.25 84 SER A CA 1
ATOM 686 C C . SER A 1 84 ? -8.001 -13.766 9.580 1.00 98.25 84 SER A C 1
ATOM 688 O O . SER A 1 84 ? -7.154 -14.260 10.324 1.00 98.25 84 SER A O 1
ATOM 690 N N . ASN A 1 85 ? -9.142 -13.247 10.047 1.00 97.94 85 ASN A N 1
ATOM 691 C CA . ASN A 1 85 ? -9.503 -13.250 11.467 1.00 97.94 85 ASN A CA 1
ATOM 692 C C . ASN A 1 85 ? -9.632 -14.673 12.029 1.00 97.94 85 ASN A C 1
ATOM 694 O O . ASN A 1 85 ? -9.120 -14.957 13.112 1.00 97.94 85 ASN A O 1
ATOM 698 N N . PHE A 1 86 ? -10.281 -15.575 11.288 1.00 98.44 86 PHE A N 1
ATOM 699 C CA . PHE A 1 86 ? -10.463 -16.966 11.698 1.00 98.44 86 PHE A CA 1
ATOM 700 C C . PHE A 1 86 ? -9.125 -17.701 11.855 1.00 98.44 86 PHE A C 1
ATOM 702 O O . PHE A 1 86 ? -8.904 -18.365 12.864 1.00 98.44 86 PHE A O 1
ATOM 709 N N . ILE A 1 87 ? -8.207 -17.546 10.896 1.00 98.00 87 ILE A N 1
ATOM 710 C CA . ILE A 1 87 ? -6.855 -18.118 10.954 1.00 98.00 87 ILE A CA 1
ATOM 711 C C . ILE A 1 87 ? -6.052 -17.502 12.100 1.00 98.00 87 ILE A C 1
ATOM 713 O O . ILE A 1 87 ? -5.349 -18.223 12.806 1.00 98.00 87 ILE A O 1
ATOM 717 N N . ALA A 1 88 ? -6.179 -16.194 12.334 1.00 98.25 88 ALA A N 1
ATOM 718 C CA . ALA A 1 88 ? -5.493 -15.562 13.452 1.00 98.25 88 ALA A CA 1
ATOM 719 C C . ALA A 1 88 ? -5.961 -16.124 14.799 1.00 98.25 88 ALA A C 1
ATOM 721 O O . ALA A 1 88 ? -5.129 -16.476 15.631 1.00 98.25 88 ALA A O 1
ATOM 722 N N . LYS A 1 89 ? -7.274 -16.313 14.966 1.00 98.19 89 LYS A N 1
ATOM 723 C CA . LYS A 1 89 ? -7.857 -16.987 16.130 1.00 98.19 89 LYS A CA 1
ATOM 724 C C . LYS A 1 89 ? -7.409 -18.439 16.245 1.00 98.19 89 LYS A C 1
ATOM 726 O O . LYS A 1 89 ? -7.041 -18.874 17.329 1.00 98.19 89 LYS A O 1
ATOM 731 N N . LEU A 1 90 ? -7.397 -19.185 15.139 1.00 98.19 90 LEU A N 1
ATOM 732 C CA . LEU A 1 90 ? -6.975 -20.588 15.105 1.00 98.19 90 LEU A CA 1
ATOM 733 C C . LEU A 1 90 ? -5.570 -20.781 15.692 1.00 98.19 90 LEU A C 1
ATOM 735 O O . LEU A 1 90 ? -5.353 -21.742 16.426 1.00 98.19 90 LEU A O 1
ATOM 739 N N . PHE A 1 91 ? -4.646 -19.862 15.404 1.00 97.50 91 PHE A N 1
ATOM 740 C CA . PHE A 1 91 ? -3.252 -19.940 15.848 1.00 97.50 91 PHE A CA 1
ATOM 741 C C . PHE A 1 91 ? -2.895 -19.027 17.029 1.00 97.50 91 PHE A C 1
ATOM 743 O O . PHE A 1 91 ? -1.729 -18.998 17.413 1.00 97.50 91 PHE A O 1
ATOM 750 N N . HIS A 1 92 ? -3.863 -18.322 17.625 1.00 97.44 92 HIS A N 1
ATOM 751 C CA . HIS A 1 92 ? -3.639 -17.362 18.716 1.00 97.44 92 HIS A CA 1
ATOM 752 C C . HIS A 1 92 ? -2.687 -16.206 18.355 1.00 97.44 92 HIS A C 1
ATOM 754 O O . HIS A 1 92 ? -1.832 -15.827 19.156 1.00 97.44 92 HIS A O 1
ATOM 760 N N . ILE A 1 93 ? -2.812 -15.674 17.136 1.00 97.94 93 ILE A N 1
ATOM 761 C CA . ILE A 1 93 ? -1.962 -14.601 16.594 1.00 97.94 93 ILE A CA 1
ATOM 762 C C . ILE A 1 93 ? -2.747 -13.321 16.263 1.00 97.94 93 ILE A C 1
ATOM 764 O O . ILE A 1 93 ? -2.356 -12.536 15.396 1.00 97.94 93 ILE A O 1
ATOM 768 N N . GLU A 1 94 ? -3.898 -13.096 16.902 1.00 98.06 94 GLU A N 1
ATOM 769 C CA . GLU A 1 94 ? -4.736 -11.917 16.652 1.00 98.06 94 GLU A CA 1
ATOM 770 C C . GLU A 1 94 ? -3.995 -10.612 16.957 1.00 98.06 94 GLU A C 1
ATOM 772 O O . GLU A 1 94 ? -4.147 -9.626 16.232 1.00 98.06 94 GLU A O 1
ATOM 777 N N . ARG A 1 95 ? -3.168 -10.607 18.011 1.00 98.25 95 ARG A N 1
ATOM 778 C CA . ARG A 1 95 ? -2.359 -9.445 18.390 1.00 98.25 95 ARG A CA 1
ATOM 779 C C . ARG A 1 95 ? -1.337 -9.125 17.301 1.00 98.25 95 ARG A C 1
ATOM 781 O O . ARG A 1 95 ? -1.308 -7.998 16.821 1.00 98.25 95 ARG A O 1
ATOM 788 N N . GLU A 1 96 ? -0.559 -10.114 16.878 1.00 98.31 96 GLU A N 1
ATOM 789 C CA . GLU A 1 96 ? 0.488 -10.000 15.860 1.00 98.31 96 GLU A CA 1
ATOM 790 C C . GLU A 1 96 ? -0.102 -9.588 14.507 1.00 98.31 96 GLU A C 1
ATOM 792 O O . GLU A 1 96 ? 0.442 -8.717 13.828 1.00 98.31 96 GLU A O 1
ATOM 797 N N . ARG A 1 97 ? -1.257 -10.156 14.132 1.00 97.31 97 ARG A N 1
ATOM 798 C CA . ARG A 1 97 ? -2.000 -9.744 12.934 1.00 97.31 97 ARG A CA 1
ATOM 799 C C . ARG A 1 97 ? -2.371 -8.263 12.996 1.00 97.31 97 ARG A C 1
ATOM 801 O O . ARG A 1 97 ? -2.179 -7.549 12.015 1.00 97.31 97 ARG A O 1
ATOM 808 N N . ASN A 1 98 ? -2.928 -7.810 14.119 1.00 97.44 98 ASN A N 1
ATOM 809 C CA . ASN A 1 98 ? -3.368 -6.425 14.281 1.00 97.44 98 ASN A CA 1
ATOM 810 C C . ASN A 1 98 ? -2.182 -5.449 14.347 1.00 97.44 98 ASN A C 1
ATOM 812 O O . ASN A 1 98 ? -2.281 -4.345 13.816 1.00 97.44 98 ASN A O 1
ATOM 816 N N . GLU A 1 99 ? -1.061 -5.858 14.947 1.00 97.69 99 GLU A N 1
ATOM 817 C CA . GLU A 1 99 ? 0.195 -5.100 14.950 1.00 97.69 99 GLU A CA 1
ATOM 818 C C . GLU A 1 99 ? 0.744 -4.931 13.528 1.00 97.69 99 GLU A C 1
ATOM 820 O O . GLU A 1 99 ? 1.021 -3.803 13.125 1.00 97.69 99 GLU A O 1
ATOM 825 N N . LEU A 1 100 ? 0.806 -6.006 12.734 1.00 97.00 100 LEU A N 1
ATOM 826 C CA . LEU A 1 100 ? 1.252 -5.941 11.337 1.00 97.00 100 LEU A CA 1
ATOM 827 C C . LEU A 1 100 ? 0.309 -5.099 10.463 1.00 97.00 100 LEU A C 1
ATOM 829 O O . LEU A 1 100 ? 0.760 -4.345 9.602 1.00 97.00 100 LEU A O 1
ATOM 833 N N . LEU A 1 101 ? -1.005 -5.205 10.680 1.00 97.00 101 LEU A N 1
ATOM 834 C CA . LEU A 1 101 ? -1.990 -4.363 9.999 1.00 97.00 101 LEU A CA 1
ATOM 835 C C . LEU A 1 101 ? -1.745 -2.882 10.319 1.00 97.00 101 LEU A C 1
ATOM 837 O O . LEU A 1 101 ? -1.721 -2.054 9.407 1.00 97.00 101 LEU A O 1
ATOM 841 N N . ALA A 1 102 ? -1.533 -2.551 11.596 1.00 96.50 102 ALA A N 1
ATOM 842 C CA . ALA A 1 102 ? -1.244 -1.190 12.033 1.00 96.50 102 ALA A CA 1
ATOM 843 C C . ALA A 1 102 ? 0.093 -0.672 11.481 1.00 96.50 102 ALA A C 1
ATOM 845 O O . ALA A 1 102 ? 0.155 0.481 11.063 1.00 96.50 102 ALA A O 1
ATOM 846 N N . GLU A 1 103 ? 1.131 -1.512 11.430 1.00 95.94 103 GLU A N 1
ATOM 847 C CA . GLU A 1 103 ? 2.431 -1.186 10.832 1.00 95.94 103 GLU A CA 1
ATOM 848 C C . GLU A 1 103 ? 2.292 -0.851 9.341 1.00 95.94 103 GLU A C 1
ATOM 850 O O . GLU A 1 103 ? 2.785 0.179 8.895 1.00 95.94 103 GLU A O 1
ATOM 855 N N . ILE A 1 104 ? 1.546 -1.658 8.578 1.00 96.31 104 ILE A N 1
ATOM 856 C CA . ILE A 1 104 ? 1.289 -1.387 7.155 1.00 96.31 104 ILE A CA 1
ATOM 857 C C . ILE A 1 104 ? 0.551 -0.058 6.976 1.00 96.31 104 ILE A C 1
ATOM 859 O O . ILE A 1 104 ? 0.918 0.754 6.128 1.00 96.31 104 ILE A O 1
ATOM 863 N N . LYS A 1 105 ? -0.480 0.179 7.792 1.00 96.38 105 LYS A N 1
ATOM 864 C CA . LYS A 1 105 ? -1.287 1.404 7.740 1.00 96.38 105 LYS A CA 1
ATOM 865 C C . LYS A 1 105 ? -0.565 2.644 8.248 1.00 96.38 105 LYS A C 1
ATOM 867 O O . LYS A 1 105 ? -0.977 3.757 7.927 1.00 96.38 105 LYS A O 1
ATOM 872 N N . GLN A 1 106 ? 0.515 2.478 9.006 1.00 95.50 106 GLN A N 1
ATOM 873 C CA . GLN A 1 106 ? 1.313 3.590 9.501 1.00 95.50 106 GLN A CA 1
ATOM 874 C C . GLN A 1 106 ? 1.940 4.396 8.356 1.00 95.50 106 GLN A C 1
ATOM 876 O O . GLN A 1 106 ? 2.064 5.611 8.493 1.00 95.50 106 GLN A O 1
ATOM 881 N N . ASP A 1 107 ? 2.274 3.751 7.236 1.00 95.69 107 ASP A N 1
ATOM 882 C CA . ASP A 1 107 ? 2.899 4.396 6.078 1.00 95.69 107 ASP A CA 1
ATOM 883 C C . ASP A 1 107 ? 1.887 5.045 5.104 1.00 95.69 107 ASP A C 1
ATOM 885 O O . ASP A 1 107 ? 2.304 5.740 4.179 1.00 95.69 107 ASP A O 1
ATOM 889 N N . ASP A 1 108 ? 0.567 4.946 5.338 1.00 96.38 108 ASP A N 1
ATOM 890 C CA . ASP A 1 108 ? -0.471 5.595 4.508 1.00 96.38 108 ASP A CA 1
ATOM 891 C C . ASP A 1 108 ? -0.225 7.103 4.228 1.00 96.38 108 ASP A C 1
ATOM 893 O O . ASP A 1 108 ? -0.511 7.570 3.115 1.00 96.38 108 ASP A O 1
ATOM 897 N N . PRO A 1 109 ? 0.313 7.912 5.171 1.00 97.81 109 PRO A N 1
ATOM 898 C CA . PRO A 1 109 ? 0.672 9.299 4.890 1.00 97.81 109 PRO A CA 1
ATOM 899 C C . PRO A 1 109 ? 1.727 9.458 3.789 1.00 97.81 109 PRO A C 1
ATOM 901 O O . PRO A 1 109 ? 1.678 10.454 3.066 1.00 97.81 109 PRO A O 1
ATOM 904 N N . ILE A 1 110 ? 2.653 8.505 3.626 1.00 97.94 110 ILE A N 1
ATOM 905 C CA . ILE A 1 110 ? 3.715 8.550 2.605 1.00 97.94 110 ILE A CA 1
ATOM 906 C C . ILE A 1 110 ? 3.103 8.530 1.205 1.00 97.94 110 ILE A C 1
ATOM 908 O O . ILE A 1 110 ? 3.519 9.308 0.346 1.00 97.94 110 ILE A O 1
ATOM 912 N N . TRP A 1 111 ? 2.062 7.726 0.982 1.00 95.50 111 TRP A N 1
ATOM 913 C CA . TRP A 1 111 ? 1.367 7.644 -0.308 1.00 95.50 111 TRP A CA 1
ATOM 914 C C . TRP A 1 111 ? 0.678 8.968 -0.649 1.00 95.50 111 TRP A C 1
ATOM 916 O O . TRP A 1 111 ? 0.863 9.528 -1.733 1.00 95.50 111 TRP A O 1
ATOM 926 N N . LYS A 1 112 ? -0.033 9.555 0.324 1.00 96.38 112 LYS A N 1
ATOM 927 C CA . LYS A 1 112 ? -0.641 10.892 0.182 1.00 96.38 112 LYS A CA 1
ATOM 928 C C . LYS A 1 112 ? 0.416 11.960 -0.099 1.00 96.38 112 LYS A C 1
ATOM 930 O O . LYS A 1 112 ? 0.218 12.825 -0.954 1.00 96.38 112 LYS A O 1
ATOM 935 N N . TYR A 1 113 ? 1.550 11.884 0.590 1.00 98.25 113 TYR A N 1
ATOM 936 C CA . TYR A 1 113 ? 2.662 12.805 0.408 1.00 98.25 113 TYR A CA 1
ATOM 937 C C . TYR A 1 113 ? 3.332 12.651 -0.964 1.00 98.25 113 TYR A C 1
ATOM 939 O O . TYR A 1 113 ? 3.594 13.653 -1.622 1.00 98.25 113 TYR A O 1
ATOM 947 N N . LYS A 1 114 ? 3.502 11.429 -1.480 1.00 96.81 114 LYS A N 1
ATOM 948 C CA . LYS A 1 114 ? 3.968 11.171 -2.854 1.00 96.81 114 LYS A CA 1
ATOM 949 C C . LYS A 1 114 ? 3.078 11.876 -3.883 1.00 96.81 114 LYS A C 1
ATOM 951 O O . LYS A 1 114 ? 3.582 12.571 -4.768 1.00 96.81 114 LYS A O 1
ATOM 956 N N . PHE A 1 115 ? 1.752 11.785 -3.737 1.00 94.94 115 PHE A N 1
ATOM 957 C CA . PHE A 1 115 ? 0.819 12.536 -4.586 1.00 94.94 115 PHE A CA 1
ATOM 958 C C . PHE A 1 115 ? 0.960 14.050 -4.416 1.00 94.94 115 PHE A C 1
ATOM 960 O O . PHE A 1 115 ? 0.977 14.768 -5.417 1.00 94.94 115 PHE A O 1
ATOM 967 N N . PHE A 1 116 ? 1.099 14.541 -3.183 1.00 97.69 116 PHE A N 1
ATOM 968 C CA . PHE A 1 116 ? 1.350 15.955 -2.900 1.00 97.69 116 PHE A CA 1
ATOM 969 C C . PHE A 1 116 ? 2.618 16.460 -3.607 1.00 97.69 116 PHE A C 1
ATOM 971 O O . PHE A 1 116 ? 2.572 17.485 -4.290 1.00 97.69 116 PHE A O 1
ATOM 978 N N . VAL A 1 117 ? 3.722 15.713 -3.541 1.00 97.44 117 VAL A N 1
ATOM 979 C CA . VAL A 1 117 ? 4.973 16.057 -4.228 1.00 97.44 117 VAL A CA 1
ATOM 980 C C . VAL A 1 117 ? 4.744 16.140 -5.736 1.00 97.44 117 VAL A C 1
ATOM 982 O O . VAL A 1 117 ? 5.027 17.172 -6.346 1.00 97.44 117 VAL A O 1
ATOM 985 N N . GLN A 1 118 ? 4.173 15.089 -6.334 1.00 94.44 118 GLN A N 1
ATOM 986 C CA . GLN A 1 118 ? 3.984 14.983 -7.785 1.00 94.44 118 GLN A CA 1
ATOM 987 C C . GLN A 1 118 ? 2.966 15.981 -8.354 1.00 94.44 118 GLN A C 1
ATOM 989 O O . GLN A 1 118 ? 3.067 16.397 -9.511 1.00 94.44 118 GLN A O 1
ATOM 994 N N . ARG A 1 119 ? 1.931 16.330 -7.581 1.00 94.94 119 ARG A N 1
ATOM 995 C CA . ARG A 1 119 ? 0.798 17.139 -8.055 1.00 94.94 119 ARG A CA 1
ATOM 996 C C . ARG A 1 119 ? 0.871 18.598 -7.628 1.00 94.94 119 ARG A C 1
ATOM 998 O O . ARG A 1 119 ? 0.286 19.415 -8.335 1.00 94.94 119 ARG A O 1
ATOM 1005 N N . ARG A 1 120 ? 1.567 18.923 -6.536 1.00 95.88 120 ARG A N 1
ATOM 1006 C CA . ARG A 1 120 ? 1.705 20.293 -6.022 1.00 95.88 120 ARG A CA 1
ATOM 1007 C C . ARG A 1 120 ? 3.149 20.765 -6.067 1.00 95.88 120 ARG A C 1
ATOM 1009 O O . ARG A 1 120 ? 3.445 21.665 -6.848 1.00 95.88 120 ARG A O 1
ATOM 1016 N N . ALA A 1 121 ? 4.044 20.136 -5.304 1.00 96.38 121 ALA A N 1
ATOM 1017 C CA . ALA A 1 121 ? 5.405 20.643 -5.113 1.00 96.38 121 ALA A CA 1
ATOM 1018 C C . ALA A 1 121 ? 6.162 20.815 -6.442 1.00 96.38 121 ALA A C 1
ATOM 1020 O O . ALA A 1 121 ? 6.513 21.935 -6.807 1.00 96.38 121 ALA A O 1
ATOM 1021 N N . ILE A 1 122 ? 6.321 19.739 -7.220 1.00 95.31 122 ILE A N 1
ATOM 1022 C CA . ILE A 1 122 ? 7.111 19.761 -8.469 1.00 95.31 122 ILE A CA 1
ATOM 1023 C C . ILE A 1 122 ? 6.363 20.365 -9.666 1.00 95.31 122 ILE A C 1
ATOM 1025 O O . ILE A 1 122 ? 6.913 20.466 -10.760 1.00 95.31 122 ILE A O 1
ATOM 1029 N N . LYS A 1 123 ? 5.082 20.717 -9.490 1.00 94.00 123 LYS A N 1
ATOM 1030 C CA . LYS A 1 123 ? 4.325 21.500 -10.477 1.00 94.00 123 LYS A CA 1
ATOM 1031 C C . LYS A 1 123 ? 4.460 22.997 -10.239 1.00 94.00 123 LYS A C 1
ATOM 1033 O O . LYS A 1 123 ? 4.451 23.762 -11.197 1.00 94.00 123 LYS A O 1
ATOM 1038 N N . LYS A 1 124 ? 4.534 23.405 -8.972 1.00 93.12 124 LYS A N 1
ATOM 1039 C CA . LYS A 1 124 ? 4.647 24.805 -8.555 1.00 93.12 124 LYS A CA 1
ATOM 1040 C C . LYS A 1 124 ? 6.086 25.307 -8.633 1.00 93.12 124 LYS A C 1
ATOM 1042 O O . LYS A 1 124 ? 6.323 26.438 -9.044 1.00 93.12 124 LYS A O 1
ATOM 1047 N N . PHE A 1 125 ? 7.034 24.451 -8.274 1.00 93.19 125 PHE A N 1
ATOM 1048 C CA . PHE A 1 125 ? 8.465 24.695 -8.383 1.00 93.19 125 PHE A CA 1
ATOM 1049 C C . PHE A 1 125 ? 9.043 23.810 -9.488 1.00 93.19 125 PHE A C 1
ATOM 1051 O O . PHE A 1 125 ? 8.622 22.666 -9.646 1.00 93.19 125 PHE A O 1
ATOM 1058 N N . ASN A 1 126 ? 9.985 24.335 -10.264 1.00 91.12 126 ASN A N 1
ATOM 1059 C CA . ASN A 1 126 ? 10.631 23.633 -11.370 1.00 91.12 126 ASN A CA 1
ATOM 1060 C C . ASN A 1 126 ? 12.144 23.520 -11.121 1.00 91.12 126 ASN A C 1
ATOM 1062 O O . ASN A 1 126 ? 12.673 24.086 -10.169 1.00 91.12 126 ASN A O 1
ATOM 1066 N N . ALA A 1 127 ? 12.850 22.779 -11.976 1.00 87.88 127 ALA A N 1
ATOM 1067 C CA . ALA A 1 127 ? 14.281 22.529 -11.798 1.00 87.88 127 ALA A CA 1
ATOM 1068 C C . ALA A 1 127 ? 15.148 23.806 -11.813 1.00 87.88 127 ALA A C 1
ATOM 1070 O O . ALA A 1 127 ? 16.239 23.801 -11.244 1.00 87.88 127 ALA A O 1
ATOM 1071 N N . ASP A 1 128 ? 14.663 24.890 -12.422 1.00 86.00 128 ASP A N 1
ATOM 1072 C CA . ASP A 1 128 ? 15.405 26.145 -12.525 1.00 86.00 128 ASP A CA 1
ATOM 1073 C C . ASP A 1 128 ? 15.244 26.986 -11.250 1.00 86.00 128 ASP A C 1
ATOM 1075 O O . ASP A 1 128 ? 16.240 27.426 -10.675 1.00 86.00 128 ASP A O 1
ATOM 1079 N N . ASN A 1 129 ? 14.010 27.141 -10.754 1.00 89.62 129 ASN A N 1
ATOM 1080 C CA . ASN A 1 129 ? 13.704 28.021 -9.619 1.00 89.62 129 ASN A CA 1
ATOM 1081 C C . ASN A 1 129 ? 14.065 27.434 -8.244 1.00 89.62 129 ASN A C 1
ATOM 1083 O O . ASN A 1 129 ? 14.209 28.175 -7.275 1.00 89.62 129 ASN A O 1
ATOM 1087 N N . VAL A 1 130 ? 14.292 26.121 -8.138 1.00 92.00 130 VAL A N 1
ATOM 1088 C CA . VAL A 1 130 ? 14.791 25.512 -6.890 1.00 92.00 130 VAL A CA 1
ATOM 1089 C C . VAL A 1 130 ? 16.235 25.894 -6.557 1.00 92.00 130 VAL A C 1
ATOM 1091 O O . VAL A 1 130 ? 16.709 25.609 -5.453 1.00 92.00 130 VAL A O 1
ATOM 1094 N N . ASN A 1 131 ? 16.966 26.509 -7.489 1.00 90.56 131 ASN A N 1
ATOM 1095 C CA . ASN A 1 131 ? 18.314 27.011 -7.223 1.00 90.56 131 ASN A CA 1
ATOM 1096 C C . ASN A 1 131 ? 18.303 28.287 -6.380 1.00 90.56 131 ASN A C 1
ATOM 1098 O O . ASN A 1 131 ? 19.235 28.484 -5.606 1.00 90.56 131 ASN A O 1
ATOM 1102 N N . ASP A 1 132 ? 17.225 29.068 -6.459 1.00 91.69 132 ASP A N 1
ATOM 1103 C CA . ASP A 1 132 ? 17.045 30.305 -5.694 1.00 91.69 132 ASP A CA 1
ATOM 1104 C C . ASP A 1 132 ? 16.552 30.047 -4.260 1.00 91.69 132 ASP A C 1
ATOM 1106 O O . ASP A 1 132 ? 16.519 30.951 -3.428 1.00 91.69 132 ASP A O 1
ATOM 1110 N N . LEU A 1 133 ? 16.166 28.804 -3.955 1.00 94.38 133 LEU A N 1
ATOM 1111 C CA . LEU A 1 133 ? 15.687 28.390 -2.642 1.00 94.38 133 LEU A CA 1
ATOM 1112 C C . LEU A 1 133 ? 16.831 27.854 -1.769 1.00 94.38 133 LEU A C 1
ATOM 1114 O O . LEU A 1 133 ? 17.574 26.948 -2.170 1.00 94.38 133 LEU A O 1
ATOM 1118 N N . ASP A 1 134 ? 16.916 28.350 -0.532 1.00 95.38 134 ASP A N 1
ATOM 1119 C CA . ASP A 1 134 ? 17.864 27.854 0.465 1.00 95.38 134 ASP A CA 1
ATOM 1120 C C . ASP A 1 134 ? 17.346 26.559 1.115 1.00 95.38 134 ASP A C 1
ATOM 1122 O O . ASP A 1 134 ? 16.433 26.542 1.946 1.00 95.38 134 ASP A O 1
ATOM 1126 N N . TYR A 1 135 ? 17.963 25.440 0.731 1.00 95.12 135 TYR A N 1
ATOM 1127 C CA . TYR A 1 135 ? 17.645 24.118 1.267 1.00 95.12 135 TYR A CA 1
ATOM 1128 C C . TYR A 1 135 ? 17.843 24.020 2.786 1.00 95.12 135 TYR A C 1
ATOM 1130 O O . TYR A 1 135 ? 17.058 23.353 3.466 1.00 95.12 135 TYR A O 1
ATOM 1138 N N . ASN A 1 136 ? 18.889 24.650 3.326 1.00 96.56 136 ASN A N 1
ATOM 1139 C CA . ASN A 1 136 ? 19.203 24.574 4.750 1.00 96.56 136 ASN A CA 1
ATOM 1140 C C . ASN A 1 136 ? 18.188 25.377 5.559 1.00 96.56 136 ASN A C 1
ATOM 1142 O O . ASN A 1 136 ? 17.716 24.890 6.586 1.00 96.56 136 ASN A O 1
ATOM 1146 N N . GLU A 1 137 ? 17.812 26.557 5.066 1.00 97.12 137 GLU A N 1
ATOM 1147 C CA . GLU A 1 137 ? 16.791 27.402 5.683 1.00 97.12 137 GLU A CA 1
ATOM 1148 C C . GLU A 1 137 ? 15.431 26.686 5.732 1.00 97.12 137 GLU A C 1
ATOM 1150 O O . GLU A 1 137 ? 14.831 26.552 6.802 1.00 97.12 137 GLU A O 1
ATOM 1155 N N . LEU A 1 138 ? 14.994 26.120 4.600 1.00 97.50 138 LEU A N 1
ATOM 1156 C CA . LEU A 1 138 ? 13.754 25.342 4.504 1.00 97.50 138 LEU A CA 1
ATOM 1157 C C . LEU A 1 138 ? 13.776 24.103 5.414 1.00 97.50 138 LEU A C 1
ATOM 1159 O O . LEU A 1 138 ? 12.799 23.811 6.104 1.00 97.50 138 LEU A O 1
ATOM 1163 N N . THR A 1 139 ? 14.903 23.383 5.450 1.00 97.25 139 THR A N 1
ATOM 1164 C CA . THR A 1 139 ? 15.072 22.206 6.317 1.00 97.25 139 THR A CA 1
ATOM 1165 C C . THR A 1 139 ? 15.003 22.592 7.792 1.00 97.25 139 THR A C 1
ATOM 1167 O O . THR A 1 139 ? 14.411 21.870 8.595 1.00 97.25 139 THR A O 1
ATOM 1170 N N . TRP A 1 140 ? 15.602 23.724 8.165 1.00 97.81 140 TRP A N 1
ATOM 1171 C CA . TRP A 1 140 ? 15.566 24.219 9.535 1.00 97.81 140 TRP A CA 1
ATOM 1172 C C . TRP A 1 140 ? 14.150 24.623 9.947 1.00 97.81 140 TRP A C 1
ATOM 1174 O O . TRP A 1 140 ? 13.673 24.177 10.988 1.00 97.81 140 TRP A O 1
ATOM 1184 N N . ALA A 1 141 ? 13.435 25.362 9.099 1.00 97.69 141 ALA A N 1
ATOM 1185 C CA . ALA A 1 141 ? 12.053 25.742 9.366 1.00 97.69 141 ALA A CA 1
ATOM 1186 C C . ALA A 1 141 ? 11.115 24.532 9.513 1.00 97.69 141 ALA A C 1
ATOM 1188 O O . ALA A 1 141 ? 10.269 24.509 10.408 1.00 97.69 141 ALA A O 1
ATOM 1189 N N . LEU A 1 142 ? 11.290 23.492 8.688 1.00 96.94 142 LEU A N 1
ATOM 1190 C CA . LEU A 1 142 ? 10.520 22.253 8.816 1.00 96.94 142 LEU A CA 1
ATOM 1191 C C . LEU A 1 142 ? 10.814 21.530 10.143 1.00 96.94 142 LEU A C 1
ATOM 1193 O O . LEU A 1 142 ? 9.898 21.010 10.784 1.00 96.94 142 LEU A O 1
ATOM 1197 N N . LYS A 1 143 ? 12.076 21.536 10.598 1.00 96.50 143 LYS A N 1
ATOM 1198 C CA . LYS A 1 143 ? 12.464 20.998 11.913 1.00 96.50 143 LYS A CA 1
ATOM 1199 C C . LYS A 1 143 ? 11.862 21.803 13.067 1.00 96.50 143 LYS A C 1
ATOM 1201 O O . LYS A 1 143 ? 11.377 21.199 14.021 1.00 96.50 143 LYS A O 1
ATOM 1206 N N . GLU A 1 144 ? 11.862 23.134 12.989 1.00 96.56 144 GLU A N 1
ATOM 1207 C CA . GLU A 1 144 ? 11.245 24.006 14.001 1.00 96.56 144 GLU A CA 1
ATOM 1208 C C . GLU A 1 144 ? 9.738 23.744 14.124 1.00 96.56 144 GLU A C 1
ATOM 1210 O O . GLU A 1 144 ? 9.244 23.530 15.238 1.00 96.56 144 GLU A O 1
ATOM 1215 N N . LEU A 1 145 ? 9.035 23.677 12.985 1.00 96.31 145 LEU A N 1
ATOM 1216 C CA . LEU A 1 145 ? 7.614 23.326 12.906 1.00 96.31 145 LEU A CA 1
ATOM 1217 C C . LEU A 1 145 ? 7.341 21.965 13.558 1.00 96.31 145 LEU A C 1
ATOM 1219 O O . LEU A 1 145 ? 6.475 21.853 14.431 1.00 96.31 145 LEU A O 1
ATOM 1223 N N . ARG A 1 146 ? 8.106 20.937 13.164 1.00 96.06 146 ARG A N 1
ATOM 1224 C CA . ARG A 1 146 ? 7.979 19.573 13.695 1.00 96.06 146 ARG A CA 1
ATOM 1225 C C . ARG A 1 146 ? 8.161 19.541 15.211 1.00 96.06 146 ARG A C 1
ATOM 1227 O O . ARG A 1 146 ? 7.303 19.021 15.918 1.00 96.06 146 ARG A O 1
ATOM 1234 N N . ASN A 1 147 ? 9.252 20.117 15.710 1.00 95.19 147 ASN A N 1
ATOM 1235 C CA . ASN A 1 147 ? 9.624 20.036 17.123 1.00 95.19 147 ASN A CA 1
ATOM 1236 C C . ASN A 1 147 ? 8.672 20.817 18.039 1.00 95.19 147 ASN A C 1
ATOM 1238 O O . ASN A 1 147 ? 8.461 20.419 19.183 1.00 95.19 147 ASN A O 1
ATOM 1242 N N . THR A 1 148 ? 8.108 21.921 17.547 1.00 94.50 148 THR A N 1
ATOM 1243 C CA . THR A 1 148 ? 7.276 22.820 18.357 1.00 94.50 148 THR A CA 1
ATOM 1244 C C . THR A 1 148 ? 5.814 22.388 18.385 1.00 94.50 148 THR A C 1
ATOM 1246 O O . THR A 1 148 ? 5.177 22.484 19.436 1.00 94.50 148 THR A O 1
ATOM 1249 N N . SER A 1 149 ? 5.291 21.909 17.252 1.00 93.81 149 SER A N 1
ATOM 1250 C CA . SER A 1 149 ? 3.844 21.761 17.051 1.00 93.81 149 SER A CA 1
ATOM 1251 C C . SER A 1 149 ? 3.389 20.370 16.612 1.00 93.81 149 SER A C 1
ATOM 1253 O O . SER A 1 149 ? 2.206 20.066 16.727 1.00 93.81 149 SER A O 1
ATOM 1255 N N . PHE A 1 150 ? 4.300 19.499 16.173 1.00 95.12 150 PHE A N 1
ATOM 1256 C CA . PHE A 1 150 ? 3.988 18.133 15.732 1.00 95.12 150 PHE A CA 1
ATOM 1257 C C . PHE A 1 150 ? 4.868 17.104 16.446 1.00 95.12 150 PHE A C 1
ATOM 1259 O O . PHE A 1 150 ? 5.469 16.220 15.828 1.00 95.12 150 PHE A O 1
ATOM 1266 N N . SER A 1 151 ? 4.973 17.231 17.771 1.00 92.06 151 SER A N 1
ATOM 1267 C CA . SER A 1 151 ? 5.842 16.390 18.600 1.00 92.06 151 SER A CA 1
ATOM 1268 C C . SER A 1 151 ? 5.454 14.905 18.583 1.00 92.06 151 SER A C 1
ATOM 1270 O O . SER A 1 151 ? 6.311 14.044 18.772 1.00 92.06 151 SER A O 1
ATOM 1272 N N . ASP A 1 152 ? 4.196 14.584 18.269 1.00 91.88 152 ASP A N 1
ATOM 1273 C CA . ASP A 1 152 ? 3.702 13.218 18.060 1.00 91.88 152 ASP A CA 1
ATOM 1274 C C . ASP A 1 152 ? 4.404 12.496 16.897 1.00 91.88 152 ASP A C 1
ATOM 1276 O O . ASP A 1 152 ? 4.488 11.267 16.880 1.00 91.88 152 ASP A O 1
ATOM 1280 N N . THR A 1 153 ? 4.970 13.256 15.955 1.00 95.62 153 THR A N 1
ATOM 1281 C CA . THR A 1 153 ? 5.711 12.723 14.805 1.00 95.62 153 THR A CA 1
ATOM 1282 C C . THR A 1 153 ? 7.193 12.478 15.090 1.00 95.62 153 THR A C 1
ATOM 1284 O O . THR A 1 153 ? 7.898 11.935 14.240 1.00 95.62 153 THR A O 1
ATOM 1287 N N . LEU A 1 154 ? 7.714 12.857 16.264 1.00 94.75 154 LEU A N 1
ATOM 1288 C CA . LEU A 1 154 ? 9.143 12.716 16.595 1.00 94.75 154 LEU A CA 1
ATOM 1289 C C . LEU A 1 154 ? 9.609 11.259 16.672 1.00 94.75 154 LEU A C 1
ATOM 1291 O O . LEU A 1 154 ? 10.785 10.988 16.458 1.00 94.75 154 LEU A O 1
ATOM 1295 N N . ARG A 1 155 ? 8.687 10.324 16.928 1.00 94.88 155 ARG A N 1
ATOM 1296 C CA . ARG A 1 155 ? 8.967 8.880 16.945 1.00 94.88 155 ARG A CA 1
ATOM 1297 C C . ARG A 1 155 ? 9.191 8.273 15.556 1.00 94.88 155 ARG A C 1
ATOM 1299 O O . ARG A 1 155 ? 9.677 7.152 15.467 1.00 94.88 155 ARG A O 1
ATOM 1306 N N . PHE A 1 156 ? 8.779 8.970 14.499 1.00 96.19 156 PHE A N 1
ATOM 1307 C CA . PHE A 1 156 ? 8.886 8.493 13.123 1.00 96.19 156 PHE A CA 1
ATOM 1308 C C . PHE A 1 156 ? 10.224 8.881 12.492 1.00 96.19 156 PHE A C 1
ATOM 1310 O O . PHE A 1 156 ? 10.844 9.883 12.874 1.00 96.19 156 PHE A O 1
ATOM 1317 N N . ASP A 1 157 ? 10.626 8.123 11.470 1.00 96.62 157 ASP A N 1
ATOM 1318 C CA . ASP A 1 157 ? 11.681 8.550 10.556 1.00 96.62 157 ASP A CA 1
ATOM 1319 C C . ASP A 1 157 ? 11.307 9.865 9.842 1.00 96.62 157 ASP A C 1
ATOM 1321 O O . ASP A 1 157 ? 10.165 10.331 9.891 1.00 96.62 157 ASP A O 1
ATOM 1325 N N . GLU A 1 158 ? 12.293 10.514 9.221 1.00 96.31 158 GLU A N 1
ATOM 1326 C CA . GLU A 1 158 ? 12.097 11.843 8.634 1.00 96.31 158 GLU A CA 1
ATOM 1327 C C . GLU A 1 158 ? 11.055 11.865 7.503 1.00 96.31 158 GLU A C 1
ATOM 1329 O O . GLU A 1 158 ? 10.316 12.851 7.398 1.00 96.31 158 GLU A O 1
ATOM 1334 N N . GLU A 1 159 ? 10.972 10.804 6.690 1.00 97.69 159 GLU A N 1
ATOM 1335 C CA . GLU A 1 159 ? 10.024 10.718 5.575 1.00 97.69 159 GLU A CA 1
ATOM 1336 C C . GLU A 1 159 ? 8.602 10.617 6.112 1.00 97.69 159 GLU A C 1
ATOM 1338 O O . GLU A 1 159 ? 7.759 11.465 5.808 1.00 97.69 159 GLU A O 1
ATOM 1343 N N . LEU A 1 160 ? 8.353 9.631 6.977 1.00 97.94 160 LEU A N 1
ATOM 1344 C CA . LEU A 1 160 ? 7.030 9.417 7.548 1.00 97.94 160 LEU A CA 1
ATOM 1345 C C . LEU A 1 160 ? 6.573 10.613 8.398 1.00 97.94 160 LEU A C 1
ATOM 1347 O O . LEU A 1 160 ? 5.400 10.990 8.351 1.00 97.94 160 LEU A O 1
ATOM 1351 N N . ALA A 1 161 ? 7.476 11.248 9.151 1.00 97.94 161 ALA A N 1
ATOM 1352 C CA . ALA A 1 161 ? 7.145 12.445 9.920 1.00 97.94 161 ALA A CA 1
ATOM 1353 C C . ALA A 1 161 ? 6.699 13.599 9.013 1.00 97.94 161 ALA A C 1
ATOM 1355 O O . ALA A 1 161 ? 5.654 14.203 9.257 1.00 97.94 161 ALA A O 1
ATOM 1356 N N . THR A 1 162 ? 7.463 13.874 7.952 1.00 98.25 162 THR A N 1
ATOM 1357 C CA . THR A 1 162 ? 7.139 14.933 6.987 1.00 98.25 162 THR A CA 1
ATOM 1358 C C . THR A 1 162 ? 5.812 14.635 6.300 1.00 98.25 162 THR A C 1
ATOM 1360 O O . THR A 1 162 ? 4.913 15.474 6.310 1.00 98.25 162 THR A O 1
ATOM 1363 N N . ALA A 1 163 ? 5.647 13.406 5.810 1.00 98.44 163 ALA A N 1
ATOM 1364 C CA . ALA A 1 163 ? 4.430 12.948 5.163 1.00 98.44 163 ALA A CA 1
ATOM 1365 C C . ALA A 1 163 ? 3.197 13.047 6.077 1.00 98.44 163 ALA A C 1
ATOM 1367 O O . ALA A 1 163 ? 2.136 13.493 5.641 1.00 98.44 163 ALA A O 1
ATOM 1368 N N . THR A 1 164 ? 3.340 12.702 7.361 1.00 98.38 164 THR A N 1
ATOM 1369 C CA . THR A 1 164 ? 2.266 12.806 8.362 1.00 98.38 164 THR A CA 1
ATOM 1370 C C . THR A 1 164 ? 1.841 14.254 8.586 1.00 98.38 164 THR A C 1
ATOM 1372 O O . THR A 1 164 ? 0.644 14.545 8.587 1.00 98.38 164 THR A O 1
ATOM 1375 N N . ILE A 1 165 ? 2.799 15.173 8.746 1.00 98.31 165 ILE A N 1
ATOM 1376 C CA . ILE A 1 165 ? 2.507 16.606 8.899 1.00 98.31 165 ILE A CA 1
ATOM 1377 C C . ILE A 1 165 ? 1.789 17.120 7.649 1.00 98.31 165 ILE A C 1
ATOM 1379 O O . ILE A 1 165 ? 0.738 17.748 7.760 1.00 98.31 165 ILE A O 1
ATOM 1383 N N . THR A 1 166 ? 2.301 16.807 6.456 1.00 98.50 166 THR A N 1
ATOM 1384 C CA . THR A 1 166 ? 1.678 17.232 5.198 1.00 98.50 166 THR A CA 1
ATOM 1385 C C . THR A 1 166 ? 0.270 16.677 5.032 1.00 98.50 166 THR A C 1
ATOM 1387 O O . THR A 1 166 ? -0.626 17.429 4.664 1.00 98.50 166 THR A O 1
ATOM 1390 N N . ALA A 1 167 ? 0.040 15.396 5.332 1.00 98.12 167 ALA A N 1
ATOM 1391 C CA . ALA A 1 167 ? -1.279 14.781 5.213 1.00 98.12 167 ALA A CA 1
ATOM 1392 C C . ALA A 1 167 ? -2.318 15.470 6.115 1.00 98.12 167 ALA A C 1
ATOM 1394 O O . ALA A 1 167 ? -3.410 15.779 5.642 1.00 98.12 167 ALA A O 1
ATOM 1395 N N . LYS A 1 168 ? -1.958 15.777 7.371 1.00 97.75 168 LYS A N 1
ATOM 1396 C CA . LYS A 1 168 ? -2.820 16.532 8.299 1.00 97.75 168 LYS A CA 1
ATOM 1397 C C . LYS A 1 168 ? -3.130 17.942 7.781 1.00 97.75 168 LYS A C 1
ATOM 1399 O O . LYS A 1 168 ? -4.262 18.407 7.880 1.00 97.75 168 LYS A O 1
ATOM 1404 N N . LEU A 1 169 ? -2.132 18.623 7.216 1.00 98.19 169 LEU A N 1
ATOM 1405 C CA . LEU A 1 169 ? -2.297 19.968 6.659 1.00 98.19 169 LEU A CA 1
ATOM 1406 C C . LEU A 1 169 ? -3.171 19.981 5.399 1.00 98.19 169 LEU A C 1
ATOM 1408 O O . LEU A 1 169 ? -3.983 20.885 5.244 1.00 98.19 169 LEU A O 1
ATOM 1412 N N . VAL A 1 170 ? -3.025 18.990 4.515 1.00 98.00 170 VAL A N 1
ATOM 1413 C CA . VAL A 1 170 ? -3.855 18.852 3.306 1.00 98.00 170 VAL A CA 1
ATOM 1414 C C . VAL A 1 170 ? -5.309 18.553 3.670 1.00 98.00 170 VAL A C 1
ATOM 1416 O O . VAL A 1 170 ? -6.201 19.164 3.093 1.00 98.00 170 VAL A O 1
ATOM 1419 N N . GLU A 1 171 ? -5.557 17.672 4.647 1.00 97.56 171 GLU A N 1
ATOM 1420 C CA . GLU A 1 171 ? -6.913 17.417 5.161 1.00 97.56 171 GLU A CA 1
ATOM 1421 C C . GLU A 1 171 ? -7.553 18.712 5.685 1.00 97.56 171 GLU A C 1
ATOM 1423 O O . GLU A 1 171 ? -8.678 19.049 5.319 1.00 97.56 171 GLU A O 1
ATOM 1428 N N . LEU A 1 172 ? -6.818 19.472 6.501 1.00 98.12 172 LEU A N 1
ATOM 1429 C CA . LEU A 1 172 ? -7.297 20.741 7.043 1.00 98.12 172 LEU A CA 1
ATOM 1430 C C . LEU A 1 172 ? -7.548 21.791 5.944 1.00 98.12 172 LEU A C 1
ATOM 1432 O O . LEU A 1 172 ? -8.567 22.476 5.982 1.00 98.12 172 LEU A O 1
ATOM 1436 N N . GLU A 1 173 ? -6.655 21.910 4.956 1.00 97.94 173 GLU A N 1
ATOM 1437 C CA . GLU A 1 173 ? -6.837 22.804 3.803 1.00 97.94 173 GLU A CA 1
ATOM 1438 C C . GLU A 1 173 ? -8.105 22.443 3.016 1.00 97.94 173 GLU A C 1
ATOM 1440 O O . GLU A 1 173 ? -8.871 23.335 2.651 1.00 97.94 173 GLU A O 1
ATOM 1445 N N . GLU A 1 174 ? -8.351 21.151 2.779 1.00 97.19 174 GLU A N 1
ATOM 1446 C CA . GLU A 1 174 ? -9.530 20.668 2.057 1.00 97.19 174 GLU A CA 1
ATOM 1447 C C . GLU A 1 174 ? -10.830 20.998 2.801 1.00 97.19 174 GLU A C 1
ATOM 1449 O O . GLU A 1 174 ? -11.765 21.516 2.185 1.00 97.19 174 GLU A O 1
ATOM 1454 N N . LEU A 1 175 ? -10.878 20.755 4.116 1.00 97.62 175 LEU A N 1
ATOM 1455 C CA . LEU A 1 175 ? -12.048 21.055 4.948 1.00 97.62 175 LEU A CA 1
ATOM 1456 C C . LEU A 1 175 ? -12.345 22.559 4.992 1.00 97.62 175 LEU A C 1
ATOM 1458 O O . LEU A 1 175 ? -13.493 22.956 4.794 1.00 97.62 175 LEU A O 1
ATOM 1462 N N . LEU A 1 176 ? -11.318 23.395 5.184 1.00 97.00 176 LEU A N 1
ATOM 1463 C CA . LEU A 1 176 ? -11.465 24.854 5.201 1.00 97.00 176 LEU A CA 1
ATOM 1464 C C . LEU A 1 176 ? -11.896 25.400 3.834 1.00 97.00 176 LEU A C 1
ATOM 1466 O O . LEU A 1 176 ? -12.770 26.256 3.765 1.00 97.00 176 LEU A O 1
ATOM 1470 N N . THR A 1 177 ? -11.325 24.883 2.742 1.00 96.44 177 THR A N 1
ATOM 1471 C CA . THR A 1 177 ? -11.666 25.320 1.375 1.00 96.44 177 THR A CA 1
ATOM 1472 C C . THR A 1 177 ? -13.105 24.964 1.003 1.00 96.44 177 THR A C 1
ATOM 1474 O O . THR A 1 177 ? -13.757 25.705 0.273 1.00 96.44 177 THR A O 1
ATOM 1477 N N . LYS A 1 178 ? -13.605 23.820 1.483 1.00 96.44 178 LYS A N 1
ATOM 1478 C CA . LYS A 1 178 ? -14.977 23.358 1.232 1.00 96.44 178 LYS A CA 1
ATOM 1479 C C . LYS A 1 178 ? -15.991 23.865 2.263 1.00 96.44 178 LYS A C 1
ATOM 1481 O O . LYS A 1 178 ? -17.145 23.451 2.190 1.00 96.44 178 LYS A O 1
ATOM 1486 N N . GLU A 1 179 ? -15.567 24.701 3.213 1.00 93.69 179 GLU A N 1
ATOM 1487 C CA . GLU A 1 179 ? -16.391 25.198 4.326 1.00 93.69 179 GLU A CA 1
ATOM 1488 C C . GLU A 1 179 ? -17.088 24.063 5.108 1.00 93.69 179 GLU A C 1
ATOM 1490 O O . GLU A 1 179 ? -18.241 24.169 5.527 1.00 93.69 179 GLU A O 1
ATOM 1495 N N . GLN A 1 180 ? -16.389 22.937 5.278 1.00 94.44 180 GLN A N 1
ATOM 1496 C CA . GLN A 1 180 ? -16.893 21.759 5.984 1.00 94.44 180 GLN A CA 1
ATOM 1497 C C . GLN A 1 180 ? -16.576 21.815 7.480 1.00 94.44 180 GLN A C 1
ATOM 1499 O O . GLN A 1 180 ? -15.637 22.479 7.920 1.00 94.44 180 GLN A O 1
ATOM 1504 N N . GLU A 1 181 ? -17.353 21.077 8.277 1.00 94.50 181 GLU A N 1
ATOM 1505 C CA . GLU A 1 181 ? -17.098 20.961 9.710 1.00 94.50 181 GLU A CA 1
ATOM 1506 C C . GLU A 1 181 ? -15.729 20.313 9.968 1.00 94.50 181 GLU A C 1
ATOM 1508 O O . GLU A 1 181 ? -15.405 19.253 9.428 1.00 94.50 181 GLU A O 1
ATOM 1513 N N . LEU A 1 182 ? -14.919 20.960 10.811 1.00 95.00 182 LEU A N 1
ATOM 1514 C CA . LEU A 1 182 ? -13.588 20.467 11.144 1.00 95.00 182 LEU A CA 1
ATOM 1515 C C . LEU A 1 182 ? -13.671 19.207 12.011 1.00 95.00 182 LEU A C 1
ATOM 1517 O O . LEU A 1 182 ? -14.287 19.208 13.080 1.00 95.00 182 LEU A O 1
ATOM 1521 N N . THR A 1 183 ? -12.955 18.163 11.599 1.00 95.94 183 THR A N 1
ATOM 1522 C CA . THR A 1 183 ? -12.723 16.970 12.421 1.00 95.94 183 THR A CA 1
ATOM 1523 C C . THR A 1 183 ? -11.878 17.319 13.655 1.00 95.94 183 THR A C 1
ATOM 1525 O O . THR A 1 183 ? -11.150 18.314 13.675 1.00 95.94 183 THR A O 1
ATOM 1528 N N . GLU A 1 184 ? -11.908 16.488 14.701 1.00 95.12 184 GLU A N 1
ATOM 1529 C CA . GLU A 1 184 ? -11.061 16.697 15.893 1.00 95.12 184 GLU A CA 1
ATOM 1530 C C . GLU A 1 184 ? -9.556 16.681 15.558 1.00 95.12 184 GLU A C 1
ATOM 1532 O O . GLU A 1 184 ? -8.767 17.449 16.119 1.00 95.12 184 GLU A O 1
ATOM 1537 N N . SER A 1 185 ? -9.162 15.862 14.578 1.00 92.81 185 SER A N 1
ATOM 1538 C CA . SER A 1 185 ? -7.803 15.850 14.019 1.00 92.81 185 SER A CA 1
ATOM 1539 C C . SER A 1 185 ? -7.457 17.188 13.353 1.00 92.81 185 SER A C 1
ATOM 1541 O O . SER A 1 185 ? -6.402 17.773 13.626 1.00 92.81 185 SER A O 1
ATOM 1543 N N . ALA A 1 186 ? -8.370 17.723 12.536 1.00 95.75 186 ALA A N 1
ATOM 1544 C CA . ALA A 1 186 ? -8.192 18.999 11.850 1.00 95.75 186 ALA A CA 1
ATOM 1545 C C . ALA A 1 186 ? -8.112 20.176 12.838 1.00 95.75 186 ALA A C 1
ATOM 1547 O O . ALA A 1 186 ? -7.201 20.998 12.732 1.00 95.75 186 ALA A O 1
ATOM 1548 N N . LYS A 1 187 ? -8.972 20.214 13.867 1.00 96.62 187 LYS A N 1
ATOM 1549 C CA . LYS A 1 187 ? -8.910 21.218 14.951 1.00 96.62 187 LYS A CA 1
ATOM 1550 C C . LYS A 1 187 ? -7.574 21.174 15.698 1.00 96.62 187 LYS A C 1
ATOM 1552 O O . LYS A 1 187 ? -6.977 22.215 15.974 1.00 96.62 187 LYS A O 1
ATOM 1557 N N . THR A 1 188 ? -7.080 19.972 15.999 1.00 96.69 188 THR A N 1
ATOM 1558 C CA . THR A 1 188 ? -5.774 19.782 16.651 1.00 96.69 188 THR A CA 1
ATOM 1559 C C . THR A 1 188 ? -4.637 20.303 15.772 1.00 96.69 188 THR A C 1
ATOM 1561 O O . THR A 1 188 ? -3.745 20.999 16.257 1.00 96.69 188 THR A O 1
ATOM 1564 N N . THR A 1 189 ? -4.701 20.022 14.471 1.00 96.88 189 THR A N 1
ATOM 1565 C CA . THR A 1 189 ? -3.724 20.490 13.478 1.00 96.88 189 THR A CA 1
ATOM 1566 C C . THR A 1 189 ? -3.740 22.011 13.348 1.00 96.88 189 THR A C 1
ATOM 1568 O O . THR A 1 189 ? -2.685 22.640 13.368 1.00 96.88 189 THR A O 1
ATOM 1571 N N . LEU A 1 190 ? -4.920 22.627 13.295 1.00 97.00 190 LEU A N 1
ATOM 1572 C CA . LEU A 1 190 ? -5.057 24.080 13.239 1.00 97.00 190 LEU A CA 1
ATOM 1573 C C . LEU A 1 190 ? -4.432 24.748 14.472 1.00 97.00 190 LEU A C 1
ATOM 1575 O O . LEU A 1 190 ? -3.614 25.660 14.345 1.00 97.00 190 LEU A O 1
ATOM 1579 N N . LYS A 1 191 ? -4.741 24.237 15.670 1.00 96.56 191 LYS A N 1
ATOM 1580 C CA . LYS A 1 191 ? -4.145 24.720 16.923 1.00 96.56 191 LYS A CA 1
ATOM 1581 C C . LYS A 1 191 ? -2.622 24.560 16.937 1.00 96.56 191 LYS A C 1
ATOM 1583 O O . LYS A 1 191 ? -1.915 25.417 17.472 1.00 96.56 191 LYS A O 1
ATOM 1588 N N . ALA A 1 192 ? -2.106 23.480 16.353 1.00 96.25 192 ALA A N 1
ATOM 1589 C CA . ALA A 1 192 ? -0.674 23.244 16.216 1.00 96.25 192 ALA A CA 1
ATOM 1590 C C . ALA A 1 192 ? -0.004 24.313 15.330 1.00 96.25 192 ALA A C 1
ATOM 1592 O O . ALA A 1 192 ? 1.037 24.850 15.712 1.00 96.25 192 ALA A O 1
ATOM 1593 N N . ILE A 1 193 ? -0.617 24.695 14.204 1.00 95.75 193 ILE A N 1
ATOM 1594 C CA . ILE A 1 193 ? -0.110 25.767 13.325 1.00 95.75 193 ILE A CA 1
ATOM 1595 C C . ILE A 1 193 ? -0.140 27.121 14.035 1.00 95.75 193 ILE A C 1
ATOM 1597 O O . ILE A 1 193 ? 0.860 27.834 14.022 1.00 95.75 193 ILE A O 1
ATOM 1601 N N . GLN A 1 194 ? -1.245 27.452 14.707 1.00 94.81 194 GLN A N 1
ATOM 1602 C CA . GLN A 1 194 ? -1.362 28.690 15.487 1.00 94.81 194 GLN A CA 1
ATOM 1603 C C . GLN A 1 194 ? -0.271 28.765 16.566 1.00 94.81 194 GLN A C 1
ATOM 1605 O O . GLN A 1 194 ? 0.444 29.758 16.672 1.00 94.81 194 GLN A O 1
ATOM 1610 N N . THR A 1 195 ? -0.052 27.659 17.285 1.00 94.31 195 THR A N 1
ATOM 1611 C CA . THR A 1 195 ? 1.024 27.542 18.282 1.00 94.31 195 THR A CA 1
ATOM 1612 C C . THR A 1 195 ? 2.411 27.695 17.655 1.00 94.31 195 THR A C 1
ATOM 1614 O O . THR A 1 195 ? 3.286 28.315 18.263 1.00 94.31 195 THR A O 1
ATOM 1617 N N . ALA A 1 196 ? 2.626 27.135 16.457 1.00 93.56 196 ALA A N 1
ATOM 1618 C CA . ALA A 1 196 ? 3.888 27.274 15.735 1.00 93.56 196 ALA A CA 1
ATOM 1619 C C . ALA A 1 196 ? 4.132 28.748 15.426 1.00 93.56 196 ALA A C 1
ATOM 1621 O O . ALA A 1 196 ? 5.162 29.282 15.815 1.00 93.56 196 ALA A O 1
ATOM 1622 N N . TYR A 1 197 ? 3.165 29.417 14.798 1.00 91.25 197 TYR A N 1
ATOM 1623 C CA . TYR A 1 197 ? 3.274 30.822 14.426 1.00 91.25 197 TYR A CA 1
ATOM 1624 C C . TYR A 1 197 ? 3.567 31.723 15.634 1.00 91.25 197 TYR A C 1
ATOM 1626 O O . TYR A 1 197 ? 4.538 32.479 15.610 1.00 91.25 197 TYR A O 1
ATOM 1634 N N . ASP A 1 198 ? 2.812 31.577 16.726 1.00 93.19 198 ASP A N 1
ATOM 1635 C CA . ASP A 1 198 ? 2.978 32.415 17.919 1.00 93.19 198 ASP A CA 1
ATOM 1636 C C . ASP A 1 198 ? 4.364 32.265 18.564 1.00 93.19 198 ASP A C 1
ATOM 1638 O O . ASP A 1 198 ? 4.958 33.245 19.023 1.00 93.19 198 ASP A O 1
ATOM 1642 N N . ARG A 1 199 ? 4.897 31.037 18.602 1.00 95.62 199 ARG A N 1
ATOM 1643 C CA . ARG A 1 199 ? 6.189 30.732 19.240 1.00 95.62 199 ARG A CA 1
ATOM 1644 C C . ARG A 1 199 ? 7.387 30.965 18.329 1.00 95.62 199 ARG A C 1
ATOM 1646 O O . ARG A 1 199 ? 8.475 31.242 18.823 1.00 95.62 199 ARG A O 1
ATOM 1653 N N . LEU A 1 200 ? 7.198 30.821 17.022 1.00 95.12 200 LEU A N 1
ATOM 1654 C CA . LEU A 1 200 ? 8.266 30.790 16.028 1.00 95.12 200 LEU A CA 1
ATOM 1655 C C . LEU A 1 200 ? 8.292 32.039 15.141 1.00 95.12 200 LEU A C 1
ATOM 1657 O O . LEU A 1 200 ? 9.082 32.071 14.201 1.00 95.12 200 LEU A O 1
ATOM 1661 N N . LYS A 1 201 ? 7.497 33.079 15.425 1.00 92.25 201 LYS A N 1
ATOM 1662 C CA . LYS A 1 201 ? 7.411 34.306 14.606 1.00 92.25 201 LYS A CA 1
ATOM 1663 C C . LYS A 1 201 ? 8.769 34.928 14.232 1.00 92.25 201 LYS A C 1
ATOM 1665 O O . LYS A 1 201 ? 8.945 35.356 13.098 1.00 92.25 201 LYS A O 1
ATOM 1670 N N . ASP A 1 202 ? 9.736 34.917 15.153 1.00 93.38 202 ASP A N 1
ATOM 1671 C CA . ASP A 1 202 ? 11.063 35.531 14.968 1.00 93.38 202 ASP A CA 1
ATOM 1672 C C . ASP A 1 202 ? 12.131 34.524 14.489 1.00 93.38 202 ASP A C 1
ATOM 1674 O O . ASP A 1 202 ? 13.279 34.890 14.216 1.00 93.38 202 ASP A O 1
ATOM 1678 N N . SER A 1 203 ? 11.758 33.246 14.388 1.00 96.25 203 SER A N 1
ATOM 1679 C CA . SER A 1 203 ? 12.618 32.156 13.920 1.00 96.25 203 SER A CA 1
ATOM 1680 C C . SER A 1 203 ? 12.658 32.070 12.390 1.00 96.25 203 SER A C 1
ATOM 1682 O O . SER A 1 203 ? 12.011 32.847 11.682 1.00 96.25 203 SER A O 1
ATOM 1684 N N . THR A 1 204 ? 13.404 31.101 11.865 1.00 95.81 204 THR A N 1
ATOM 1685 C CA . THR A 1 204 ? 13.456 30.829 10.426 1.00 95.81 204 THR A CA 1
ATOM 1686 C C . THR A 1 204 ? 12.086 30.427 9.883 1.00 95.81 204 THR A C 1
ATOM 1688 O O . THR A 1 204 ? 11.667 30.941 8.845 1.00 95.81 204 THR A O 1
ATOM 1691 N N . PHE A 1 205 ? 11.346 29.577 10.608 1.00 97.31 205 PHE A N 1
ATOM 1692 C CA . PHE A 1 205 ? 9.975 29.225 10.240 1.00 97.31 205 PHE A CA 1
ATOM 1693 C C . PHE A 1 205 ? 9.081 30.460 10.115 1.00 97.31 205 PHE A C 1
ATOM 1695 O O . PHE A 1 205 ? 8.422 30.625 9.093 1.00 97.31 205 PHE A O 1
ATOM 1702 N N . GLY A 1 206 ? 9.080 31.348 11.114 1.00 95.69 206 GLY A N 1
ATOM 1703 C CA . GLY A 1 206 ? 8.217 32.533 11.123 1.00 95.69 206 GLY A CA 1
ATOM 1704 C C . GLY A 1 206 ? 8.502 33.502 9.976 1.00 95.69 206 GLY A C 1
ATOM 1705 O O . GLY A 1 206 ? 7.566 34.025 9.365 1.00 95.69 206 GLY A O 1
ATOM 1706 N N . LYS A 1 207 ? 9.780 33.684 9.620 1.00 96.06 207 LYS A N 1
ATOM 1707 C CA . LYS A 1 207 ? 10.198 34.507 8.474 1.00 96.06 207 LYS A CA 1
ATOM 1708 C C . LYS A 1 207 ? 9.710 33.926 7.148 1.00 96.06 207 LYS A C 1
ATOM 1710 O O . LYS A 1 207 ? 9.034 34.625 6.396 1.00 96.06 207 LYS A O 1
ATOM 1715 N N . LEU A 1 208 ? 9.993 32.648 6.884 1.00 96.50 208 LEU A N 1
ATOM 1716 C CA . LEU A 1 208 ? 9.551 31.977 5.656 1.00 96.50 208 LEU A CA 1
ATOM 1717 C C . LEU A 1 208 ? 8.025 31.910 5.562 1.00 96.50 208 LEU A C 1
ATOM 1719 O O . LEU A 1 208 ? 7.459 32.197 4.511 1.00 96.50 208 LEU A O 1
ATOM 1723 N N . PHE A 1 209 ? 7.357 31.587 6.670 1.00 96.12 209 PHE A N 1
ATOM 1724 C CA . PHE A 1 209 ? 5.903 31.589 6.763 1.00 96.12 209 PHE A CA 1
ATOM 1725 C C . PHE A 1 209 ? 5.325 32.953 6.378 1.00 96.12 209 PHE A C 1
ATOM 1727 O O . PHE A 1 209 ? 4.427 33.018 5.543 1.00 96.12 209 PHE A O 1
ATOM 1734 N N . SER A 1 210 ? 5.858 34.041 6.944 1.00 96.06 210 SER A N 1
ATOM 1735 C CA . SER A 1 210 ? 5.377 35.400 6.668 1.00 96.06 210 SER A CA 1
ATOM 1736 C C . SER A 1 210 ? 5.590 35.786 5.205 1.00 96.06 210 SER A C 1
ATOM 1738 O O . SER A 1 210 ? 4.689 36.345 4.583 1.00 96.06 210 SER A O 1
ATOM 1740 N N . ASN A 1 211 ? 6.743 35.426 4.631 1.00 95.44 211 ASN A N 1
ATOM 1741 C CA . ASN A 1 211 ? 7.032 35.640 3.213 1.00 95.44 211 ASN A CA 1
ATOM 1742 C C . ASN A 1 211 ? 6.018 34.920 2.319 1.00 95.44 211 ASN A C 1
ATOM 1744 O O . ASN A 1 211 ? 5.410 35.542 1.452 1.00 95.44 211 ASN A O 1
ATOM 1748 N N . TYR A 1 212 ? 5.769 33.634 2.570 1.00 95.38 212 TYR A N 1
ATOM 1749 C CA . TYR A 1 212 ? 4.797 32.872 1.790 1.00 95.38 212 TYR A CA 1
ATOM 1750 C C . TYR A 1 212 ? 3.358 33.341 1.997 1.00 95.38 212 TYR A C 1
ATOM 1752 O O . TYR A 1 212 ? 2.593 33.337 1.035 1.00 95.38 212 TYR A O 1
ATOM 1760 N N . ALA A 1 213 ? 2.989 33.770 3.206 1.00 95.38 213 ALA A N 1
ATOM 1761 C CA . ALA A 1 213 ? 1.663 34.307 3.494 1.00 95.38 213 ALA A CA 1
ATOM 1762 C C . ALA A 1 213 ? 1.365 35.583 2.685 1.00 95.38 213 ALA A C 1
ATOM 1764 O O . ALA A 1 213 ? 0.240 35.756 2.229 1.00 95.38 213 ALA A O 1
ATOM 1765 N N . MET A 1 214 ? 2.360 36.444 2.434 1.00 95.75 214 MET A N 1
ATOM 1766 C CA . MET A 1 214 ? 2.179 37.642 1.596 1.00 95.75 214 MET A CA 1
ATOM 1767 C C . MET A 1 214 ? 1.865 37.322 0.125 1.00 95.75 214 MET A C 1
ATOM 1769 O O . MET A 1 214 ? 1.302 38.157 -0.576 1.00 95.75 214 MET A O 1
ATOM 1773 N N . GLU A 1 215 ? 2.217 36.127 -0.348 1.00 93.69 215 GLU A N 1
ATOM 1774 C CA . GLU A 1 215 ? 2.016 35.694 -1.737 1.00 93.69 215 GLU A CA 1
ATOM 1775 C C . GLU A 1 215 ? 0.720 34.892 -1.948 1.00 93.69 215 GLU A C 1
ATOM 1777 O O . GLU A 1 215 ? 0.489 34.380 -3.045 1.00 93.69 215 GLU A O 1
ATOM 1782 N N . ILE A 1 216 ? -0.080 34.683 -0.900 1.00 95.31 216 ILE A N 1
ATOM 1783 C CA . ILE A 1 216 ? -1.258 33.813 -0.931 1.00 95.31 216 ILE A CA 1
ATOM 1784 C C . ILE A 1 216 ? -2.526 34.656 -0.798 1.00 95.31 216 ILE A C 1
ATOM 1786 O O . ILE A 1 216 ? -2.714 35.383 0.174 1.00 95.31 216 ILE A O 1
ATOM 1790 N N . GLU A 1 217 ? -3.438 34.502 -1.756 1.00 93.88 217 GLU A N 1
ATOM 1791 C CA . GLU A 1 217 ? -4.757 35.145 -1.753 1.00 93.88 217 GLU A CA 1
ATOM 1792 C C . GLU A 1 217 ? -5.757 34.355 -0.889 1.00 93.88 217 GLU A C 1
ATOM 1794 O O . GLU A 1 217 ? -6.723 33.774 -1.381 1.00 93.88 217 GLU A O 1
ATOM 1799 N N . ALA A 1 218 ? -5.513 34.311 0.419 1.00 94.31 218 ALA A N 1
ATOM 1800 C CA . ALA A 1 218 ? -6.421 33.733 1.408 1.00 94.31 218 ALA A CA 1
ATOM 1801 C C . ALA A 1 218 ? -6.400 34.556 2.701 1.00 94.31 218 ALA A C 1
ATOM 1803 O O . ALA A 1 218 ? -5.524 35.392 2.914 1.00 94.31 218 ALA A O 1
ATOM 1804 N N . THR A 1 219 ? -7.364 34.324 3.590 1.00 93.25 219 THR A N 1
ATOM 1805 C CA . THR A 1 219 ? -7.440 35.008 4.888 1.00 93.25 219 THR A CA 1
ATOM 1806 C C . THR A 1 219 ? -7.675 34.019 6.027 1.00 93.25 219 THR A C 1
ATOM 1808 O O . THR A 1 219 ? -7.996 32.849 5.808 1.00 93.25 219 THR A O 1
ATOM 1811 N N . GLY A 1 220 ? -7.472 34.487 7.261 1.00 94.25 220 GLY A N 1
ATOM 1812 C CA . GLY A 1 220 ? -7.754 33.717 8.470 1.00 94.25 220 GLY A CA 1
ATOM 1813 C C . GLY A 1 220 ? -6.974 32.403 8.552 1.00 94.25 220 GLY A C 1
ATOM 1814 O O . GLY A 1 220 ? -5.776 32.351 8.280 1.00 94.25 220 GLY A O 1
ATOM 1815 N N . GLU A 1 221 ? -7.670 31.342 8.948 1.00 95.88 221 GLU A N 1
ATOM 1816 C CA . GLU A 1 221 ? -7.105 30.007 9.172 1.00 95.88 221 GLU A CA 1
ATOM 1817 C C . GLU A 1 221 ? -6.580 29.377 7.876 1.00 95.88 221 GLU A C 1
ATOM 1819 O O . GLU A 1 221 ? -5.505 28.777 7.869 1.00 95.88 221 GLU A O 1
ATOM 1824 N N . LEU A 1 222 ? -7.282 29.583 6.755 1.00 96.81 222 LEU A N 1
ATOM 1825 C CA . LEU A 1 222 ? -6.886 29.033 5.459 1.00 96.81 222 LEU A CA 1
ATOM 1826 C C . LEU A 1 222 ? -5.527 29.580 5.005 1.00 96.81 222 LEU A C 1
ATOM 1828 O O . LEU A 1 222 ? -4.682 28.813 4.544 1.00 96.81 222 LEU A O 1
ATOM 1832 N N . LEU A 1 223 ? -5.278 30.879 5.211 1.00 97.06 223 LEU A N 1
ATOM 1833 C CA . LEU A 1 223 ? -3.984 31.498 4.914 1.00 97.06 223 LEU A CA 1
ATOM 1834 C C . LEU A 1 223 ? -2.845 30.835 5.696 1.00 97.06 223 LEU A C 1
ATOM 1836 O O . LEU A 1 223 ? -1.789 30.551 5.131 1.00 97.06 223 LEU A O 1
ATOM 1840 N N . GLN A 1 224 ? -3.058 30.556 6.985 1.00 96.06 224 GLN A N 1
ATOM 1841 C CA . GLN A 1 224 ? -2.033 29.943 7.832 1.00 96.06 224 GLN A CA 1
ATOM 1842 C C . GLN A 1 224 ? -1.675 28.532 7.353 1.00 96.06 224 GLN A C 1
ATOM 1844 O O . GLN A 1 224 ? -0.499 28.156 7.293 1.00 96.06 224 GLN A O 1
ATOM 1849 N N . VAL A 1 225 ? -2.687 27.754 6.967 1.00 97.44 225 VAL A N 1
ATOM 1850 C CA . VAL A 1 225 ? -2.497 26.394 6.455 1.00 97.44 225 VAL A CA 1
ATOM 1851 C C . VAL A 1 225 ? -1.771 26.425 5.114 1.00 97.44 225 VAL A C 1
ATOM 1853 O O . VAL A 1 225 ? -0.769 25.730 4.944 1.00 97.44 225 VAL A O 1
ATOM 1856 N N . GLN A 1 226 ? -2.213 27.274 4.186 1.00 97.81 226 GLN A N 1
ATOM 1857 C CA . GLN A 1 226 ? -1.616 27.389 2.856 1.00 97.81 226 GLN A CA 1
ATOM 1858 C C . GLN A 1 226 ? -0.176 27.918 2.897 1.00 97.81 226 GLN A C 1
ATOM 1860 O O . GLN A 1 226 ? 0.669 27.421 2.153 1.00 97.81 226 GLN A O 1
ATOM 1865 N N . ALA A 1 227 ? 0.143 28.870 3.781 1.00 97.56 227 ALA A N 1
ATOM 1866 C CA . ALA A 1 227 ? 1.511 29.360 3.966 1.00 97.56 227 ALA A CA 1
ATOM 1867 C C . ALA A 1 227 ? 2.442 28.255 4.494 1.00 97.56 227 ALA A C 1
ATOM 1869 O O . ALA A 1 227 ? 3.545 28.065 3.976 1.00 97.56 227 ALA A O 1
ATOM 1870 N N . THR A 1 228 ? 1.966 27.464 5.462 1.00 97.75 228 THR A N 1
ATOM 1871 C CA . THR A 1 228 ? 2.702 26.300 5.984 1.00 97.75 228 THR A CA 1
ATOM 1872 C C . THR A 1 228 ? 2.898 25.235 4.903 1.00 97.75 228 THR A C 1
ATOM 1874 O O . THR A 1 228 ? 4.000 24.712 4.734 1.00 97.75 228 THR A O 1
ATOM 1877 N N . LEU A 1 229 ? 1.856 24.936 4.121 1.00 98.12 229 LEU A N 1
ATOM 1878 C CA . LEU A 1 229 ? 1.947 24.008 2.995 1.00 98.12 229 LEU A CA 1
ATOM 1879 C C . LEU A 1 229 ? 2.919 24.507 1.926 1.00 98.12 229 LEU A C 1
ATOM 1881 O O . LEU A 1 229 ? 3.703 23.705 1.434 1.00 98.12 229 LEU A O 1
ATOM 1885 N N . LYS A 1 230 ? 2.935 25.806 1.603 1.00 97.38 230 LYS A N 1
ATOM 1886 C CA . LYS A 1 230 ? 3.857 26.388 0.613 1.00 97.38 230 LYS A CA 1
ATOM 1887 C C . LYS A 1 230 ? 5.324 26.229 1.016 1.00 97.38 230 LYS A C 1
ATOM 1889 O O . LYS A 1 230 ? 6.154 25.933 0.158 1.00 97.38 230 LYS A O 1
ATOM 1894 N N . LEU A 1 231 ? 5.628 26.332 2.310 1.00 97.44 231 LEU A N 1
ATOM 1895 C CA . LEU A 1 231 ? 6.953 26.014 2.847 1.00 97.44 231 LEU A CA 1
ATOM 1896 C C . LEU A 1 231 ? 7.325 24.549 2.590 1.00 97.44 231 LEU A C 1
ATOM 1898 O O . LEU A 1 231 ? 8.420 24.263 2.102 1.00 97.44 231 LEU A O 1
ATOM 1902 N N . ILE A 1 232 ? 6.407 23.619 2.865 1.00 98.06 232 ILE A N 1
ATOM 1903 C CA . ILE A 1 232 ? 6.635 22.192 2.615 1.00 98.06 232 ILE A CA 1
ATOM 1904 C C . ILE A 1 232 ? 6.746 21.910 1.111 1.00 98.06 232 ILE A C 1
ATOM 1906 O O . ILE A 1 232 ? 7.612 21.136 0.715 1.00 98.06 232 ILE A O 1
ATOM 1910 N N . GLU A 1 233 ? 5.937 22.545 0.256 1.00 98.12 233 GLU A N 1
ATOM 1911 C CA . GLU A 1 233 ? 6.034 22.442 -1.210 1.00 98.12 233 GLU A CA 1
ATOM 1912 C C . GLU A 1 233 ? 7.430 22.858 -1.695 1.00 98.12 233 GLU A C 1
ATOM 1914 O O . GLU A 1 233 ? 8.050 22.121 -2.463 1.00 98.12 233 GLU A O 1
ATOM 1919 N N . ALA A 1 234 ? 7.944 23.994 -1.212 1.00 97.69 234 ALA A N 1
ATOM 1920 C CA . ALA A 1 234 ? 9.273 24.495 -1.554 1.00 97.69 234 ALA A CA 1
ATOM 1921 C C . ALA A 1 234 ? 10.373 23.521 -1.103 1.00 97.69 234 ALA A C 1
ATOM 1923 O O . ALA A 1 234 ? 11.213 23.115 -1.907 1.00 97.69 234 ALA A O 1
ATOM 1924 N N . TRP A 1 235 ? 10.330 23.075 0.158 1.00 98.00 235 TRP A N 1
ATOM 1925 C CA . TRP A 1 235 ? 11.293 22.108 0.692 1.00 98.00 235 TRP A CA 1
ATOM 1926 C C . TRP A 1 235 ? 11.272 20.778 -0.076 1.00 98.00 235 TRP A C 1
ATOM 1928 O O . TRP A 1 235 ? 12.322 20.240 -0.439 1.00 98.00 235 TRP A O 1
ATOM 1938 N N . SER A 1 236 ? 10.072 20.273 -0.371 1.00 98.06 236 SER A N 1
ATOM 1939 C CA . SER A 1 236 ? 9.865 19.025 -1.110 1.00 98.06 236 SER A CA 1
ATOM 1940 C C . SER A 1 236 ? 10.409 19.125 -2.530 1.00 98.06 236 SER A C 1
ATOM 1942 O O . SER A 1 236 ? 11.073 18.206 -2.999 1.00 98.06 236 SER A O 1
ATOM 1944 N N . ALA A 1 237 ? 10.164 20.245 -3.215 1.00 97.50 237 ALA A N 1
ATOM 1945 C CA . ALA A 1 237 ? 10.644 20.458 -4.573 1.00 97.50 237 ALA A CA 1
ATOM 1946 C C . ALA A 1 237 ? 12.172 20.529 -4.635 1.00 97.50 237 ALA A C 1
ATOM 1948 O O . ALA A 1 237 ? 12.779 19.860 -5.471 1.00 97.50 237 ALA A O 1
ATOM 1949 N N . VAL A 1 238 ? 12.806 21.277 -3.725 1.00 97.19 238 VAL A N 1
ATOM 1950 C CA . VAL A 1 238 ? 14.273 21.328 -3.641 1.00 97.19 238 VAL A CA 1
ATOM 1951 C C . VAL A 1 238 ? 14.835 19.932 -3.383 1.00 97.19 238 VAL A C 1
ATOM 1953 O O . VAL A 1 238 ? 15.761 19.512 -4.077 1.00 97.19 238 VAL A O 1
ATOM 1956 N N . SER A 1 239 ? 14.245 19.191 -2.442 1.00 96.81 239 SER A N 1
ATOM 1957 C CA . SER A 1 239 ? 14.685 17.834 -2.104 1.00 96.81 239 SER A CA 1
ATOM 1958 C C . SER A 1 239 ? 14.546 16.863 -3.277 1.00 96.81 239 SER A C 1
ATOM 1960 O O . SER A 1 239 ? 15.464 16.088 -3.545 1.00 96.81 239 SER A O 1
ATOM 1962 N N . PHE A 1 240 ? 13.442 16.960 -4.021 1.00 96.50 240 PHE A N 1
ATOM 1963 C CA . PHE A 1 240 ? 13.164 16.158 -5.208 1.00 96.50 240 PHE A CA 1
ATOM 1964 C C . PHE A 1 240 ? 14.145 16.453 -6.354 1.00 96.50 240 PHE A C 1
ATOM 1966 O O . PHE A 1 240 ? 14.803 15.545 -6.861 1.00 96.50 240 PHE A O 1
ATOM 1973 N N . PHE A 1 241 ? 14.284 17.720 -6.762 1.00 95.50 241 PHE A N 1
ATOM 1974 C CA . PHE A 1 241 ? 15.104 18.087 -7.923 1.00 95.50 241 PHE A CA 1
ATOM 1975 C C . PHE A 1 241 ? 16.608 17.990 -7.644 1.00 95.50 241 PHE A C 1
ATOM 1977 O O . PHE A 1 241 ? 17.355 17.531 -8.510 1.00 95.50 241 PHE A O 1
ATOM 1984 N N . LYS A 1 242 ? 17.061 18.364 -6.436 1.00 94.44 242 LYS A N 1
ATOM 1985 C CA . LYS A 1 242 ? 18.473 18.241 -6.027 1.00 94.44 242 LYS A CA 1
ATOM 1986 C C . LYS A 1 242 ? 18.826 16.846 -5.493 1.00 94.44 242 LYS A C 1
ATOM 1988 O O . LYS A 1 242 ? 19.990 16.612 -5.184 1.00 94.44 242 LYS A O 1
ATOM 1993 N N . LYS A 1 243 ? 17.853 15.926 -5.404 1.00 93.00 243 LYS A N 1
ATOM 1994 C CA . LYS A 1 243 ? 18.019 14.542 -4.916 1.00 93.00 243 LYS A CA 1
ATOM 1995 C C . LYS A 1 243 ? 18.743 14.476 -3.569 1.00 93.00 243 LYS A C 1
ATOM 1997 O O . LYS A 1 243 ? 19.670 13.693 -3.381 1.00 93.00 243 LYS A O 1
ATOM 2002 N N . THR A 1 244 ? 18.342 15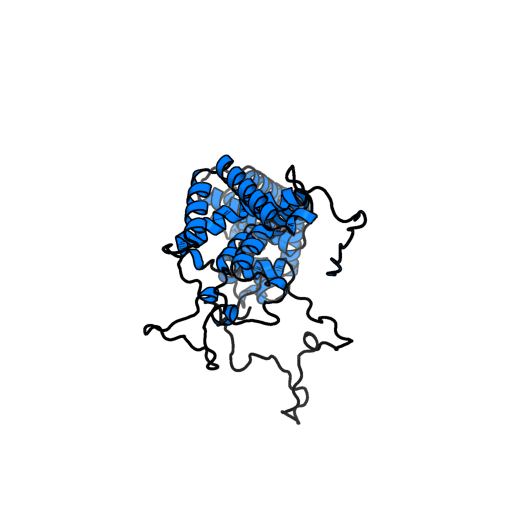.331 -2.631 1.00 92.00 244 THR A N 1
ATOM 2003 C CA . THR A 1 244 ? 18.985 15.414 -1.306 1.00 92.00 244 THR A CA 1
ATOM 2004 C C . THR A 1 244 ? 18.617 14.240 -0.396 1.00 92.00 244 THR A C 1
ATOM 2006 O O . THR A 1 244 ? 19.258 14.039 0.637 1.00 92.00 244 THR A O 1
ATOM 2009 N N . LYS A 1 245 ? 17.574 13.487 -0.763 1.00 92.75 245 LYS A N 1
ATOM 2010 C CA . LYS A 1 245 ? 17.019 12.347 -0.034 1.00 92.75 245 LYS A CA 1
ATOM 2011 C C . LYS A 1 245 ? 16.644 11.238 -1.016 1.00 92.75 245 LYS A C 1
ATOM 2013 O O . LYS A 1 245 ? 16.143 11.529 -2.100 1.00 92.75 245 LYS A O 1
ATOM 2018 N N . ASP A 1 246 ? 16.829 9.996 -0.589 1.00 91.94 246 ASP A N 1
ATOM 2019 C CA . ASP A 1 246 ? 16.396 8.787 -1.300 1.00 91.94 246 ASP A CA 1
ATOM 2020 C C . ASP A 1 246 ? 15.098 8.267 -0.659 1.00 91.94 246 ASP A C 1
ATOM 2022 O O . ASP A 1 246 ? 15.070 7.254 0.031 1.00 91.94 246 ASP A O 1
ATOM 2026 N N . TRP A 1 247 ? 14.050 9.091 -0.728 1.00 96.25 247 TRP A N 1
ATOM 2027 C CA . TRP A 1 247 ? 12.745 8.825 -0.113 1.00 96.25 247 TRP A CA 1
ATOM 2028 C C . TRP A 1 247 ? 11.780 8.251 -1.134 1.00 96.25 247 TRP A C 1
ATOM 2030 O O . TRP A 1 247 ? 11.670 8.802 -2.231 1.00 96.25 247 TRP A O 1
ATOM 2040 N N . ILE A 1 248 ? 10.995 7.245 -0.738 1.00 95.19 248 ILE A N 1
ATOM 2041 C CA . ILE A 1 248 ? 9.978 6.572 -1.568 1.00 95.19 248 ILE A CA 1
ATOM 2042 C C . ILE A 1 248 ? 9.004 7.573 -2.205 1.00 95.19 248 ILE A C 1
ATOM 2044 O O . ILE A 1 248 ? 8.663 7.479 -3.387 1.00 95.19 248 ILE A O 1
ATOM 2048 N N . SER A 1 249 ? 8.619 8.594 -1.448 1.00 96.44 249 SER A N 1
ATOM 2049 C CA . SER A 1 249 ? 7.762 9.700 -1.881 1.00 96.44 249 SER A CA 1
ATOM 2050 C C . SER A 1 249 ? 8.358 10.592 -2.983 1.00 96.44 249 SER A C 1
ATOM 2052 O O . SER A 1 249 ? 7.611 11.303 -3.660 1.00 96.44 249 SER A O 1
ATOM 2054 N N . PHE A 1 250 ? 9.671 10.532 -3.221 1.00 96.12 250 PHE A N 1
ATOM 2055 C CA . PHE A 1 250 ? 10.365 11.234 -4.306 1.00 96.12 250 PHE A CA 1
ATOM 2056 C C . PHE A 1 250 ? 10.674 10.342 -5.517 1.00 96.12 250 PHE A C 1
ATOM 2058 O O . PHE A 1 250 ? 11.072 10.858 -6.567 1.00 96.12 250 PHE A O 1
ATOM 2065 N N . HIS A 1 251 ? 10.448 9.027 -5.442 1.00 91.62 251 HIS A N 1
ATOM 2066 C CA . HIS A 1 251 ? 10.633 8.161 -6.606 1.00 91.62 251 HIS A CA 1
ATOM 2067 C C . HIS A 1 251 ? 9.535 8.391 -7.648 1.00 91.62 251 HIS A C 1
ATOM 2069 O O . HIS A 1 251 ? 8.334 8.462 -7.363 1.00 91.62 251 HIS A O 1
ATOM 2075 N N . THR A 1 252 ? 9.971 8.502 -8.902 1.00 89.88 252 THR A N 1
ATOM 2076 C CA . THR A 1 252 ? 9.106 8.629 -10.074 1.00 89.88 252 THR A CA 1
ATOM 2077 C C . THR A 1 252 ? 9.470 7.549 -11.091 1.00 89.88 252 THR A C 1
ATOM 2079 O O . THR A 1 252 ? 10.620 7.516 -11.543 1.00 89.88 252 THR A O 1
ATOM 2082 N N . PRO A 1 253 ? 8.513 6.682 -11.477 1.00 90.50 253 PRO A N 1
ATOM 2083 C CA . PRO A 1 253 ? 8.758 5.654 -12.479 1.00 90.50 253 PRO A CA 1
ATOM 2084 C C . PRO A 1 253 ? 9.171 6.277 -13.813 1.00 90.50 253 PRO A C 1
ATOM 2086 O O . PRO A 1 253 ? 8.507 7.182 -14.335 1.00 90.50 253 PRO A O 1
ATOM 2089 N N . ARG A 1 254 ? 10.268 5.789 -14.392 1.00 90.44 254 ARG A N 1
ATOM 2090 C CA . ARG A 1 254 ? 10.788 6.250 -15.687 1.00 90.44 254 ARG A CA 1
ATOM 2091 C C . ARG A 1 254 ? 10.371 5.283 -16.777 1.00 90.44 254 ARG A C 1
ATOM 2093 O O . ARG A 1 254 ? 10.062 4.134 -16.504 1.00 90.44 254 ARG A O 1
ATOM 2100 N N . THR A 1 255 ? 10.339 5.732 -18.025 1.00 93.25 255 THR A N 1
ATOM 2101 C CA . THR A 1 255 ? 10.127 4.806 -19.146 1.00 93.25 255 THR A CA 1
ATOM 2102 C C . THR A 1 255 ? 11.335 3.880 -19.276 1.00 93.25 255 THR A C 1
ATOM 2104 O O . THR A 1 255 ? 12.469 4.354 -19.219 1.00 93.25 255 THR A O 1
ATOM 2107 N N . LEU A 1 256 ? 11.092 2.580 -19.447 1.00 90.81 256 LEU A N 1
ATOM 2108 C CA . LEU A 1 256 ? 12.152 1.603 -19.678 1.00 90.81 256 LEU A CA 1
ATOM 2109 C C . LEU A 1 256 ? 12.850 1.858 -21.012 1.00 90.81 256 LEU A C 1
ATOM 2111 O O . LEU A 1 256 ? 12.204 2.027 -22.047 1.00 90.81 256 LEU A O 1
ATOM 2115 N N . ASP A 1 257 ? 14.177 1.802 -20.978 1.00 90.75 257 ASP A N 1
ATOM 2116 C CA . ASP A 1 257 ? 15.007 1.731 -22.169 1.00 90.75 257 ASP A CA 1
ATOM 2117 C C . ASP A 1 257 ? 15.370 0.267 -22.443 1.00 90.75 257 ASP A C 1
ATOM 2119 O O . ASP A 1 257 ? 16.250 -0.308 -21.800 1.00 90.75 257 ASP A O 1
ATOM 2123 N N . TYR A 1 258 ? 14.687 -0.343 -23.414 1.00 89.44 258 TYR A N 1
ATOM 2124 C CA . TYR A 1 258 ? 14.917 -1.739 -23.795 1.00 89.44 258 TYR A CA 1
ATOM 2125 C C . TYR A 1 258 ? 16.318 -1.990 -24.378 1.00 89.44 258 TYR A C 1
ATOM 2127 O O . TYR A 1 258 ? 16.741 -3.143 -24.429 1.00 89.44 258 TYR A O 1
ATOM 2135 N N . GLN A 1 259 ? 17.048 -0.946 -24.792 1.00 88.94 259 GLN A N 1
ATOM 2136 C CA . GLN A 1 259 ? 18.440 -1.065 -25.242 1.00 88.94 259 GLN A CA 1
ATOM 2137 C C . GLN A 1 259 ? 19.443 -0.997 -24.081 1.00 88.94 259 GLN A C 1
ATOM 2139 O O . GLN A 1 259 ? 20.594 -1.394 -24.249 1.00 88.94 259 GLN A O 1
ATOM 2144 N N . HIS A 1 260 ? 19.008 -0.556 -22.895 1.00 87.94 260 HIS A N 1
ATOM 2145 C CA . HIS A 1 260 ? 19.860 -0.345 -21.721 1.00 87.94 260 HIS A CA 1
ATOM 2146 C C . HIS A 1 260 ? 19.239 -0.912 -20.430 1.00 87.94 260 HIS A C 1
ATOM 2148 O O . HIS A 1 260 ? 19.347 -0.307 -19.364 1.00 87.94 260 HIS A O 1
ATOM 2154 N N . LEU A 1 261 ? 18.616 -2.098 -20.504 1.00 87.00 261 LEU A N 1
ATOM 2155 C CA . LEU A 1 261 ? 18.008 -2.775 -19.341 1.00 87.00 261 LEU A CA 1
ATOM 2156 C C . LEU A 1 261 ? 19.022 -3.191 -18.267 1.00 87.00 261 LEU A C 1
ATOM 2158 O O . LEU A 1 261 ? 18.655 -3.392 -17.112 1.00 87.00 261 LEU A O 1
ATOM 2162 N N . VAL A 1 262 ? 20.291 -3.348 -18.647 1.00 86.00 262 VAL A N 1
ATOM 2163 C CA . VAL A 1 262 ? 21.382 -3.707 -17.740 1.00 86.00 262 VAL A CA 1
ATOM 2164 C C . VAL A 1 262 ? 22.361 -2.541 -17.684 1.00 86.00 262 VAL A C 1
ATOM 2166 O O . VAL A 1 262 ? 23.053 -2.250 -18.659 1.00 86.00 262 VAL A O 1
ATOM 2169 N N . HIS A 1 263 ? 22.418 -1.863 -16.537 1.00 83.94 263 HIS A N 1
ATOM 2170 C CA . HIS A 1 263 ? 23.330 -0.742 -16.324 1.00 83.94 263 HIS A CA 1
ATOM 2171 C C . HIS A 1 263 ? 24.764 -1.242 -16.126 1.00 83.94 263 HIS A C 1
ATOM 2173 O O . HIS A 1 263 ? 25.125 -1.736 -15.056 1.00 83.94 263 HIS A O 1
ATOM 2179 N N . ILE A 1 264 ? 25.575 -1.095 -17.172 1.00 87.44 264 ILE A N 1
ATOM 2180 C CA . ILE A 1 264 ? 26.998 -1.437 -17.179 1.00 87.44 264 ILE A CA 1
ATOM 2181 C C . ILE A 1 264 ? 27.869 -0.177 -17.171 1.00 87.44 264 ILE A C 1
ATOM 2183 O O . ILE A 1 264 ? 27.495 0.874 -17.688 1.00 87.44 264 ILE A O 1
ATOM 2187 N N . THR A 1 265 ? 29.067 -0.309 -16.621 1.00 86.88 265 THR A N 1
ATOM 2188 C CA . THR A 1 265 ? 30.180 0.624 -16.772 1.00 86.88 265 THR A CA 1
ATOM 2189 C C . THR A 1 265 ? 31.234 -0.008 -17.680 1.00 86.88 265 THR A C 1
ATOM 2191 O O . THR A 1 265 ? 31.375 -1.233 -17.728 1.00 86.88 265 THR A O 1
ATOM 2194 N N . ARG A 1 266 ? 31.972 0.817 -18.427 1.00 87.19 266 ARG A N 1
ATOM 2195 C CA . ARG A 1 266 ? 33.114 0.377 -19.240 1.00 87.19 266 ARG A CA 1
ATOM 2196 C C . ARG A 1 266 ? 34.380 0.993 -18.647 1.00 87.19 266 ARG A C 1
ATOM 2198 O O . ARG A 1 266 ? 34.705 2.123 -18.990 1.00 87.19 266 ARG A O 1
ATOM 2205 N N . PRO A 1 267 ? 35.054 0.307 -17.707 1.00 84.25 267 PRO A N 1
ATOM 2206 C CA . PRO A 1 267 ? 36.150 0.902 -16.943 1.00 84.25 267 PRO A CA 1
ATOM 2207 C C . PRO A 1 267 ? 37.440 1.088 -17.755 1.00 84.25 267 PRO A C 1
ATOM 2209 O O . PRO A 1 267 ? 38.356 1.758 -17.287 1.00 84.25 267 PRO A O 1
ATOM 2212 N N . LEU A 1 268 ? 37.548 0.471 -18.938 1.00 87.56 268 LEU A N 1
ATOM 2213 C CA . LEU A 1 268 ? 38.752 0.492 -19.766 1.00 87.56 268 LEU A CA 1
ATOM 2214 C C . LEU A 1 268 ? 38.453 1.080 -21.151 1.00 87.56 268 LEU A C 1
ATOM 2216 O O . LEU A 1 268 ? 37.984 0.373 -22.038 1.00 87.56 268 LEU A O 1
ATOM 2220 N N . ASP A 1 269 ? 38.820 2.343 -21.375 1.00 84.12 269 ASP A N 1
ATOM 2221 C CA . ASP A 1 269 ? 38.570 3.050 -22.647 1.00 84.12 269 ASP A CA 1
ATOM 2222 C C . ASP A 1 269 ? 39.146 2.330 -23.878 1.00 84.12 269 ASP A C 1
ATOM 2224 O O . ASP A 1 269 ? 38.582 2.373 -24.970 1.00 84.12 269 ASP A O 1
ATOM 2228 N N . LYS A 1 270 ? 40.286 1.646 -23.705 1.00 91.06 270 LYS A N 1
ATOM 2229 C CA . LYS A 1 270 ? 40.989 0.924 -24.779 1.00 91.06 270 LYS A CA 1
ATOM 2230 C C . LYS A 1 270 ? 40.458 -0.490 -25.027 1.00 91.06 270 LYS A C 1
ATOM 2232 O O . LYS A 1 270 ? 40.883 -1.124 -25.988 1.00 91.06 270 LYS A O 1
ATOM 2237 N N . LEU A 1 271 ? 39.570 -0.994 -24.170 1.00 88.94 271 LEU A N 1
ATOM 2238 C CA . LEU A 1 271 ? 38.992 -2.330 -24.276 1.00 88.94 271 LEU A CA 1
ATOM 2239 C C . LEU A 1 271 ? 37.486 -2.224 -24.068 1.00 88.94 271 LEU A C 1
ATOM 2241 O O . LEU A 1 271 ? 36.987 -2.452 -22.970 1.00 88.94 271 LEU A O 1
ATOM 2245 N N . GLN A 1 272 ? 36.767 -1.879 -25.138 1.00 81.88 272 GLN A N 1
ATOM 2246 C CA . GLN A 1 272 ? 35.327 -1.648 -25.054 1.00 81.88 272 GLN A CA 1
ATOM 2247 C C . GLN A 1 272 ? 34.587 -2.859 -24.473 1.00 81.88 272 GLN A C 1
ATOM 2249 O O . GLN A 1 272 ? 33.675 -2.662 -23.681 1.00 81.88 272 GLN A O 1
ATOM 2254 N N . GLU A 1 273 ? 35.023 -4.090 -24.750 1.00 87.88 273 GLU A N 1
ATOM 2255 C CA . GLU A 1 273 ? 34.370 -5.307 -24.236 1.00 87.88 273 GLU A CA 1
ATOM 2256 C C . GLU A 1 273 ? 34.543 -5.551 -22.734 1.00 87.88 273 GLU A C 1
ATOM 2258 O O . GLU A 1 273 ? 33.874 -6.418 -22.170 1.00 87.88 273 GLU A O 1
ATOM 2263 N N . ALA A 1 274 ? 35.399 -4.780 -22.060 1.00 88.25 274 ALA A N 1
ATOM 2264 C CA . ALA A 1 274 ? 35.447 -4.781 -20.609 1.00 88.25 274 ALA A CA 1
ATOM 2265 C C . ALA A 1 274 ? 34.186 -4.098 -20.067 1.00 88.25 274 ALA A C 1
ATOM 2267 O O . ALA A 1 274 ? 34.071 -2.872 -20.059 1.00 88.25 274 ALA A O 1
ATOM 2268 N N . MET A 1 275 ? 33.243 -4.912 -19.605 1.00 88.06 275 MET A N 1
ATOM 2269 C CA . MET A 1 275 ? 32.013 -4.470 -18.959 1.00 88.06 275 MET A CA 1
ATOM 2270 C C . MET A 1 275 ? 32.075 -4.808 -17.474 1.00 88.06 275 MET A C 1
ATOM 2272 O O . MET A 1 275 ? 32.486 -5.904 -17.095 1.00 88.06 275 MET A O 1
ATOM 2276 N N . ASN A 1 276 ? 31.650 -3.872 -16.636 1.00 87.75 276 ASN A N 1
ATOM 2277 C CA . ASN A 1 276 ? 31.507 -4.077 -15.203 1.00 87.75 276 ASN A CA 1
ATOM 2278 C C . ASN A 1 276 ? 30.154 -3.537 -14.732 1.00 87.75 276 ASN A C 1
ATOM 2280 O O . ASN A 1 276 ? 29.540 -2.717 -15.410 1.00 87.75 276 ASN A O 1
ATOM 2284 N N . PHE A 1 277 ? 29.682 -3.962 -13.568 1.00 86.12 277 PHE A N 1
ATOM 2285 C CA . PHE A 1 277 ? 28.555 -3.295 -12.919 1.00 86.12 277 PHE A CA 1
ATOM 2286 C C . PHE A 1 277 ? 29.049 -2.100 -12.096 1.00 86.12 277 PHE A C 1
ATOM 2288 O O . PHE A 1 277 ? 30.250 -1.927 -11.884 1.00 86.12 277 PHE A O 1
ATOM 2295 N N . THR A 1 278 ? 28.130 -1.248 -11.648 1.00 81.12 278 THR A N 1
ATOM 2296 C CA . THR A 1 278 ? 28.433 -0.268 -10.598 1.00 81.12 278 THR A CA 1
ATOM 2297 C C . THR A 1 278 ? 28.816 -0.999 -9.308 1.00 81.12 278 THR A C 1
ATOM 2299 O O . THR A 1 278 ? 28.330 -2.103 -9.062 1.00 81.12 278 THR A O 1
ATOM 2302 N N . GLU A 1 279 ? 29.668 -0.401 -8.467 1.00 79.38 279 GLU A N 1
ATOM 2303 C CA . GLU A 1 279 ? 30.143 -1.050 -7.229 1.00 79.38 279 GLU A CA 1
ATOM 2304 C C . GLU A 1 279 ? 28.989 -1.546 -6.345 1.00 79.38 279 GLU A C 1
ATOM 2306 O O . GLU A 1 279 ? 29.029 -2.672 -5.860 1.00 79.38 279 GLU A O 1
ATOM 2311 N N . ASN A 1 280 ? 27.906 -0.770 -6.248 1.00 77.94 280 ASN A N 1
ATOM 2312 C CA . ASN A 1 280 ? 26.714 -1.116 -5.464 1.00 77.94 280 ASN A CA 1
ATOM 2313 C C . ASN A 1 280 ? 25.949 -2.346 -5.991 1.00 77.94 280 ASN A C 1
ATOM 2315 O O . ASN A 1 280 ? 25.132 -2.919 -5.277 1.00 77.94 280 ASN A O 1
ATOM 2319 N N . HIS A 1 281 ? 26.180 -2.756 -7.240 1.00 78.75 281 HIS A N 1
ATOM 2320 C CA . HIS A 1 281 ? 25.567 -3.944 -7.842 1.00 78.75 281 HIS A CA 1
ATOM 2321 C C . HIS A 1 281 ? 26.503 -5.161 -7.837 1.00 78.75 281 HIS A C 1
ATOM 2323 O O . HIS A 1 281 ? 26.066 -6.278 -8.126 1.00 78.75 281 HIS A O 1
ATOM 2329 N N . LEU A 1 282 ? 27.783 -4.981 -7.495 1.00 82.44 282 LEU A N 1
ATOM 2330 C CA . LEU A 1 282 ? 28.735 -6.078 -7.388 1.00 82.44 282 LEU A CA 1
ATOM 2331 C C . LEU A 1 282 ? 28.540 -6.810 -6.061 1.00 82.44 282 LEU A C 1
ATOM 2333 O O . LEU A 1 282 ? 28.906 -6.332 -4.991 1.00 82.44 282 LEU A O 1
ATOM 2337 N N . ARG A 1 283 ? 27.992 -8.023 -6.135 1.00 79.62 283 ARG A N 1
ATOM 2338 C CA . ARG A 1 283 ? 27.822 -8.899 -4.972 1.00 79.62 283 ARG A CA 1
ATOM 2339 C C . ARG A 1 283 ? 28.937 -9.937 -4.951 1.00 79.62 283 ARG A C 1
ATOM 2341 O O . ARG A 1 283 ? 29.044 -10.761 -5.860 1.00 79.62 283 ARG A O 1
ATOM 2348 N N . ARG A 1 284 ? 29.758 -9.942 -3.899 1.00 82.56 284 ARG A N 1
ATOM 2349 C CA . ARG A 1 284 ? 30.731 -11.022 -3.690 1.00 82.56 284 ARG A CA 1
ATOM 2350 C C . ARG A 1 284 ? 29.981 -12.279 -3.256 1.00 82.56 284 ARG A C 1
ATOM 2352 O O . ARG A 1 284 ? 29.360 -12.298 -2.198 1.00 82.56 284 ARG A O 1
ATOM 2359 N N . ARG A 1 285 ? 30.038 -13.336 -4.065 1.00 84.31 285 ARG A N 1
ATOM 2360 C CA . ARG A 1 285 ? 29.451 -14.628 -3.697 1.00 84.31 285 ARG A CA 1
ATOM 2361 C C . ARG A 1 285 ? 30.317 -15.300 -2.631 1.00 84.31 285 ARG A C 1
ATOM 2363 O O . ARG A 1 285 ? 31.464 -15.640 -2.906 1.00 84.31 285 ARG A O 1
ATOM 2370 N N . ASP A 1 286 ? 29.739 -15.518 -1.454 1.00 85.81 286 ASP A N 1
ATOM 2371 C CA . ASP A 1 286 ? 30.295 -16.368 -0.399 1.00 85.81 286 ASP A CA 1
ATOM 2372 C C . ASP A 1 286 ? 29.254 -17.428 0.007 1.00 85.81 286 ASP A C 1
ATOM 2374 O O . ASP A 1 286 ? 28.135 -17.108 0.414 1.00 85.81 286 ASP A O 1
ATOM 2378 N N . GLY A 1 287 ? 29.584 -18.707 -0.185 1.00 90.81 287 GLY A N 1
ATOM 2379 C CA . GLY A 1 287 ? 28.679 -19.835 0.057 1.00 90.81 287 GLY A CA 1
ATOM 2380 C C . GLY A 1 287 ? 27.463 -19.931 -0.885 1.00 90.81 287 GLY A C 1
ATOM 2381 O O . GLY A 1 287 ? 27.486 -19.499 -2.041 1.00 90.81 287 GLY A O 1
ATOM 2382 N N . PHE A 1 288 ? 26.388 -20.564 -0.392 1.00 89.81 288 PHE A N 1
ATOM 2383 C CA . PHE A 1 288 ? 25.160 -20.874 -1.151 1.00 89.81 288 PHE A CA 1
ATOM 2384 C C . PHE A 1 288 ? 23.891 -20.196 -0.612 1.00 89.81 288 PHE A C 1
ATOM 2386 O O . PHE A 1 288 ? 22.796 -20.488 -1.089 1.00 89.81 288 PHE A O 1
ATOM 2393 N N . LYS A 1 289 ? 24.021 -19.293 0.368 1.00 87.44 289 LYS A N 1
ATOM 2394 C CA . LYS A 1 289 ? 22.880 -18.524 0.882 1.00 87.44 289 LYS A CA 1
ATOM 2395 C C . LYS A 1 289 ? 22.355 -17.563 -0.186 1.00 87.44 289 LYS A C 1
ATOM 2397 O O . LYS A 1 289 ? 23.089 -17.157 -1.089 1.00 87.44 289 LYS A O 1
ATOM 2402 N N . LEU A 1 290 ? 21.082 -17.195 -0.062 1.00 83.31 290 LEU A N 1
ATOM 2403 C CA . LEU A 1 290 ? 20.499 -16.125 -0.861 1.00 83.31 290 LEU A CA 1
ATOM 2404 C C . LEU A 1 290 ? 21.246 -14.817 -0.554 1.00 83.31 290 LEU A C 1
ATOM 2406 O O . LEU A 1 290 ? 21.380 -14.442 0.606 1.00 83.31 290 LEU A O 1
ATOM 2410 N N . THR A 1 291 ? 21.754 -14.156 -1.594 1.00 82.19 291 THR A N 1
ATOM 2411 C CA . THR A 1 291 ? 22.503 -12.887 -1.503 1.00 82.19 291 THR A CA 1
ATOM 2412 C C . THR A 1 291 ? 21.662 -11.686 -1.935 1.00 82.19 291 THR A C 1
ATOM 2414 O O . THR A 1 291 ? 22.194 -10.618 -2.225 1.00 82.19 291 THR A O 1
ATOM 2417 N N . ASP A 1 292 ? 20.357 -11.886 -2.090 1.00 81.06 292 ASP A N 1
ATOM 2418 C CA . ASP A 1 292 ? 19.393 -10.849 -2.415 1.00 81.06 292 ASP A CA 1
ATOM 2419 C C . ASP A 1 292 ? 18.601 -10.493 -1.164 1.00 81.06 292 ASP A C 1
ATOM 2421 O O . ASP A 1 292 ? 17.941 -11.364 -0.600 1.00 81.06 292 ASP A O 1
ATOM 2425 N N . GLU A 1 293 ? 18.679 -9.233 -0.742 1.00 82.19 293 GLU A N 1
ATOM 2426 C CA . GLU A 1 293 ? 18.026 -8.752 0.483 1.00 82.19 293 GLU A CA 1
ATOM 2427 C C . GLU A 1 293 ? 16.503 -8.635 0.311 1.00 82.19 293 GLU A C 1
ATOM 2429 O O . GLU A 1 293 ? 15.760 -8.724 1.284 1.00 82.19 293 GLU A O 1
ATOM 2434 N N . GLY A 1 294 ? 16.025 -8.569 -0.939 1.00 86.44 294 GLY A N 1
ATOM 2435 C CA . GLY A 1 294 ? 14.618 -8.336 -1.251 1.00 86.44 294 GLY A CA 1
ATOM 2436 C C . GLY A 1 294 ? 14.191 -6.900 -0.954 1.00 86.44 294 GLY A C 1
ATOM 2437 O O . GLY A 1 294 ? 15.001 -6.069 -0.560 1.00 86.44 294 GLY A O 1
ATOM 2438 N N . ALA A 1 295 ? 12.910 -6.620 -1.177 1.00 90.06 295 ALA A N 1
ATOM 2439 C CA . ALA A 1 295 ? 12.317 -5.343 -0.815 1.00 90.06 295 ALA A CA 1
ATOM 2440 C C . ALA A 1 295 ? 11.987 -5.321 0.683 1.00 90.06 295 ALA A C 1
ATOM 2442 O O . ALA A 1 295 ? 11.490 -6.304 1.244 1.00 90.06 295 ALA A O 1
ATOM 2443 N N . THR A 1 296 ? 12.209 -4.177 1.317 1.00 93.94 296 THR A N 1
ATOM 2444 C CA . THR A 1 296 ? 11.655 -3.864 2.635 1.00 93.94 296 THR A CA 1
ATOM 2445 C C . THR A 1 296 ? 10.124 -3.836 2.583 1.00 93.94 296 THR A C 1
ATOM 2447 O O . THR A 1 296 ? 9.505 -3.800 1.511 1.00 93.94 296 THR A O 1
ATOM 2450 N N . LEU A 1 297 ? 9.477 -3.829 3.755 1.00 94.69 297 LEU A N 1
ATOM 2451 C CA . LEU A 1 297 ? 8.021 -3.695 3.829 1.00 94.69 297 LEU A CA 1
ATOM 2452 C C . LEU A 1 297 ? 7.550 -2.408 3.137 1.00 94.69 297 LEU A C 1
ATOM 2454 O O . LEU A 1 297 ? 6.638 -2.469 2.317 1.00 94.69 297 LEU A O 1
ATOM 2458 N N . ARG A 1 298 ? 8.201 -1.269 3.405 1.00 95.44 298 ARG A N 1
ATOM 2459 C CA . ARG A 1 298 ? 7.823 0.027 2.828 1.00 95.44 298 ARG A CA 1
ATOM 2460 C C . ARG A 1 298 ? 8.001 0.070 1.310 1.00 95.44 298 ARG A C 1
ATOM 2462 O O . ARG A 1 298 ? 7.109 0.554 0.623 1.00 95.44 298 ARG A O 1
ATOM 2469 N N . GLU A 1 299 ? 9.094 -0.476 0.773 1.00 94.88 299 GLU A N 1
ATOM 2470 C CA . GLU A 1 299 ? 9.287 -0.593 -0.684 1.00 94.88 299 GLU A CA 1
ATOM 2471 C C . GLU A 1 299 ? 8.210 -1.482 -1.316 1.00 94.88 299 GLU A C 1
ATOM 2473 O O . GLU A 1 299 ? 7.596 -1.104 -2.308 1.00 94.88 299 GLU A O 1
ATOM 2478 N N . SER A 1 300 ? 7.897 -2.622 -0.693 1.00 94.69 300 SER A N 1
ATOM 2479 C CA . SER A 1 300 ? 6.830 -3.509 -1.173 1.00 94.69 300 SER A CA 1
ATOM 2480 C C . SER A 1 300 ? 5.462 -2.817 -1.169 1.00 94.69 300 SER A C 1
ATOM 2482 O O . SER A 1 300 ? 4.677 -2.977 -2.102 1.00 94.69 300 SER A O 1
ATOM 2484 N N . LEU A 1 301 ? 5.162 -2.031 -0.130 1.00 96.69 301 LEU A N 1
ATOM 2485 C CA . LEU A 1 301 ? 3.925 -1.253 -0.046 1.00 96.69 301 LEU A CA 1
ATOM 2486 C C . LEU A 1 301 ? 3.884 -0.116 -1.074 1.00 96.69 301 LEU A C 1
ATOM 2488 O O . LEU A 1 301 ? 2.811 0.174 -1.592 1.00 96.69 301 LEU A O 1
ATOM 2492 N N . ALA A 1 302 ? 5.029 0.471 -1.427 1.00 95.31 302 ALA A N 1
ATOM 2493 C CA . ALA A 1 302 ? 5.114 1.483 -2.476 1.00 95.31 302 ALA A CA 1
ATOM 2494 C C . ALA A 1 302 ? 4.750 0.921 -3.861 1.00 95.31 302 ALA A C 1
ATOM 2496 O O . ALA A 1 302 ? 4.054 1.588 -4.629 1.00 95.31 302 ALA A O 1
ATOM 2497 N N . GLU A 1 303 ? 5.174 -0.311 -4.159 1.00 94.06 303 GLU A N 1
ATOM 2498 C CA . GLU A 1 303 ? 4.775 -1.032 -5.376 1.00 94.06 303 GLU A CA 1
ATOM 2499 C C . GLU A 1 303 ? 3.280 -1.378 -5.375 1.00 94.06 303 GLU A C 1
ATOM 2501 O O . GLU A 1 303 ? 2.602 -1.306 -6.404 1.00 94.06 303 GLU A O 1
ATOM 2506 N N . ILE A 1 304 ? 2.735 -1.727 -4.206 1.00 95.75 304 ILE A N 1
ATOM 2507 C CA . ILE A 1 304 ? 1.304 -2.003 -4.041 1.00 95.75 304 ILE A CA 1
ATOM 2508 C C . ILE A 1 304 ? 0.476 -0.730 -4.234 1.00 95.75 304 ILE A C 1
ATOM 2510 O O . ILE A 1 304 ? -0.512 -0.780 -4.962 1.00 95.75 304 ILE A O 1
ATOM 2514 N N . ASP A 1 305 ? 0.887 0.402 -3.657 1.00 94.88 305 ASP A N 1
ATOM 2515 C CA . ASP A 1 305 ? 0.243 1.711 -3.849 1.00 94.88 305 ASP A CA 1
ATOM 2516 C C . ASP A 1 305 ? 0.286 2.161 -5.319 1.00 94.88 305 ASP A C 1
ATOM 2518 O O . ASP A 1 305 ? -0.660 2.760 -5.831 1.00 94.88 305 ASP A O 1
ATOM 2522 N N . TYR A 1 306 ? 1.354 1.814 -6.047 1.00 93.81 306 TYR A N 1
ATOM 2523 C CA . TYR A 1 306 ? 1.439 2.086 -7.481 1.00 93.81 306 TYR A CA 1
ATOM 2524 C C . TYR A 1 306 ? 0.479 1.221 -8.320 1.00 93.81 306 TYR A C 1
ATOM 2526 O O . TYR A 1 306 ? 0.096 1.605 -9.431 1.00 93.81 306 TYR A O 1
ATOM 2534 N N . CYS A 1 307 ? 0.050 0.063 -7.808 1.00 95.19 307 CYS A N 1
ATOM 2535 C CA . CYS A 1 307 ? -0.890 -0.812 -8.494 1.00 95.19 307 CYS A CA 1
ATOM 2536 C C . CYS A 1 307 ? -2.264 -0.146 -8.659 1.00 95.19 307 CYS A C 1
ATOM 2538 O O . CYS A 1 307 ? -2.900 0.289 -7.707 1.00 95.19 307 CYS A O 1
ATOM 2540 N N . MET A 1 308 ? -2.806 -0.165 -9.879 1.00 95.12 308 MET A N 1
ATOM 2541 C CA . MET A 1 308 ? -4.123 0.423 -10.176 1.00 95.12 308 MET A CA 1
ATOM 2542 C C . MET A 1 308 ? -5.317 -0.424 -9.710 1.00 95.12 308 MET A C 1
ATOM 2544 O O . MET A 1 308 ? -6.453 -0.074 -10.038 1.00 95.12 308 MET A O 1
ATOM 2548 N N . ILE A 1 309 ? -5.070 -1.550 -9.032 1.00 96.94 309 ILE A N 1
ATOM 2549 C CA . ILE A 1 309 ? -6.077 -2.535 -8.617 1.00 96.94 309 ILE A CA 1
ATOM 2550 C C . ILE A 1 309 ? -7.028 -2.869 -9.787 1.00 96.94 309 ILE A C 1
ATOM 2552 O O . ILE A 1 309 ? -8.189 -2.468 -9.860 1.00 96.94 309 ILE A O 1
ATOM 2556 N N . CYS A 1 310 ? -6.476 -3.518 -10.815 1.00 96.44 310 CYS A N 1
ATOM 2557 C CA . CYS A 1 310 ? -7.113 -3.620 -12.128 1.00 96.44 310 CYS A CA 1
ATOM 2558 C C . CYS A 1 310 ? -8.296 -4.603 -12.197 1.00 96.44 310 CYS A C 1
ATOM 2560 O O . CYS A 1 310 ? -9.113 -4.477 -13.117 1.00 96.44 310 CYS A O 1
ATOM 2562 N N . HIS A 1 311 ? -8.416 -5.546 -11.256 1.00 95.62 311 HIS A N 1
ATOM 2563 C CA . HIS A 1 311 ? -9.481 -6.561 -11.274 1.00 95.62 311 HIS A CA 1
ATOM 2564 C C . HIS A 1 311 ? -10.887 -5.946 -11.155 1.00 95.62 311 HIS A C 1
ATOM 2566 O O . HIS A 1 311 ? -11.810 -6.389 -11.834 1.00 95.62 311 HIS A O 1
ATOM 2572 N N . GLU A 1 312 ? -11.052 -4.829 -10.431 1.00 94.50 312 GLU A N 1
ATOM 2573 C CA . GLU A 1 312 ? -12.328 -4.089 -10.332 1.00 94.50 312 GLU A CA 1
ATOM 2574 C C . GLU A 1 312 ? -12.858 -3.622 -11.704 1.00 94.50 312 GLU A C 1
ATOM 2576 O O . GLU A 1 312 ? -14.044 -3.329 -11.909 1.00 94.50 312 GLU A O 1
ATOM 2581 N N . ARG A 1 313 ? -11.961 -3.552 -12.691 1.00 92.62 313 ARG A N 1
ATOM 2582 C CA . ARG A 1 313 ? -12.236 -3.119 -14.059 1.00 92.62 313 ARG A CA 1
ATOM 2583 C C . ARG A 1 313 ? -12.151 -4.255 -15.081 1.00 92.62 313 ARG A C 1
ATOM 2585 O O . ARG A 1 313 ? -12.402 -3.961 -16.247 1.00 92.62 313 ARG A O 1
ATOM 2592 N N . SER A 1 314 ? -11.872 -5.497 -14.665 1.00 90.94 314 SER A N 1
ATOM 2593 C CA . SER A 1 314 ? -11.595 -6.649 -15.549 1.00 90.94 314 SER A CA 1
ATOM 2594 C C . SER A 1 314 ? -10.484 -6.346 -16.557 1.00 90.94 314 SER A C 1
ATOM 2596 O O . SER A 1 314 ? -10.636 -6.534 -17.764 1.00 90.94 314 SER A O 1
ATOM 2598 N N . LYS A 1 315 ? -9.404 -5.728 -16.068 1.00 92.31 315 LYS A N 1
ATOM 2599 C CA . LYS A 1 315 ? -8.236 -5.312 -16.866 1.00 92.31 315 LYS A CA 1
ATOM 2600 C C . LYS A 1 315 ? -6.917 -5.721 -16.209 1.00 92.31 315 LYS A C 1
ATOM 2602 O O . LYS A 1 315 ? -5.893 -5.069 -16.395 1.00 92.31 315 LYS A O 1
ATOM 2607 N N . ASP A 1 316 ? -6.955 -6.755 -15.388 1.00 94.19 316 ASP A N 1
ATOM 2608 C CA . ASP A 1 316 ? -5.842 -7.349 -14.656 1.00 94.19 316 ASP A CA 1
ATOM 2609 C C . ASP A 1 316 ? -4.953 -8.192 -15.577 1.00 94.19 316 ASP A C 1
ATOM 2611 O O . ASP A 1 316 ? -4.831 -9.407 -15.455 1.00 94.19 316 ASP A O 1
ATOM 2615 N N . SER A 1 317 ? -4.275 -7.516 -16.504 1.00 96.25 317 SER A N 1
ATOM 2616 C CA . SER A 1 317 ? -3.371 -8.157 -17.462 1.00 96.25 317 SER A CA 1
ATOM 2617 C C . SER A 1 317 ? -2.159 -8.835 -16.812 1.00 96.25 317 SER A C 1
ATOM 2619 O O . SER A 1 317 ? -1.508 -9.657 -17.446 1.00 96.25 317 SER A O 1
ATOM 2621 N N . CYS A 1 318 ? -1.842 -8.522 -15.551 1.00 95.94 318 CYS A N 1
ATOM 2622 C CA . CYS A 1 318 ? -0.838 -9.264 -14.787 1.00 95.94 318 CYS A CA 1
ATOM 2623 C C . CYS A 1 318 ? -1.271 -10.708 -14.487 1.00 95.94 318 CYS A C 1
ATOM 2625 O O . CYS A 1 318 ? -0.401 -11.566 -14.370 1.00 95.94 318 CYS A O 1
ATOM 2627 N N . SER A 1 319 ? -2.578 -10.966 -14.390 1.00 95.88 319 SER A N 1
ATOM 2628 C CA . SER A 1 319 ? -3.145 -12.311 -14.291 1.00 95.88 319 SER A CA 1
ATOM 2629 C C . SER A 1 319 ? -3.386 -12.869 -15.692 1.00 95.88 319 SER A C 1
ATOM 2631 O O . SER A 1 319 ? -2.707 -13.801 -16.099 1.00 95.88 319 SER A O 1
ATOM 2633 N N . THR A 1 320 ? -4.223 -12.195 -16.484 1.00 95.00 320 THR A N 1
ATOM 2634 C CA . THR A 1 320 ? -4.799 -12.740 -17.730 1.00 95.00 320 THR A CA 1
ATOM 2635 C C . THR A 1 320 ? -4.003 -12.462 -19.008 1.00 95.00 320 THR A C 1
ATOM 2637 O O . THR A 1 320 ? -4.399 -12.889 -20.089 1.00 95.00 320 THR A O 1
ATOM 2640 N N . GLY A 1 321 ? -2.912 -11.699 -18.931 1.00 96.38 321 GLY A N 1
ATOM 2641 C CA . GLY A 1 321 ? -2.101 -11.329 -20.089 1.00 96.38 321 GLY A CA 1
ATOM 2642 C C . GLY A 1 321 ? -2.597 -10.108 -20.868 1.00 96.38 321 GLY A C 1
ATOM 2643 O O . GLY A 1 321 ? -3.667 -9.541 -20.636 1.00 96.38 321 GLY A O 1
ATOM 2644 N N . MET A 1 322 ? -1.784 -9.660 -21.826 1.00 95.81 322 MET A N 1
ATOM 2645 C CA . MET A 1 322 ? -2.113 -8.570 -22.743 1.00 95.81 322 MET A CA 1
ATOM 2646 C C . MET A 1 322 ? -2.392 -9.118 -24.141 1.00 95.81 322 MET A C 1
ATOM 2648 O O . MET A 1 322 ? -1.542 -9.775 -24.738 1.00 95.81 322 MET A O 1
ATOM 2652 N N . HIS A 1 323 ? -3.543 -8.758 -24.704 1.00 94.75 323 HIS A N 1
ATOM 2653 C CA . HIS A 1 323 ? -3.998 -9.250 -26.005 1.00 94.75 323 HIS A CA 1
ATOM 2654 C C . HIS A 1 323 ? -4.155 -8.120 -27.036 1.00 94.75 323 HIS A C 1
ATOM 2656 O O . HIS A 1 323 ? -4.416 -6.956 -26.694 1.00 94.75 323 HIS A O 1
ATOM 2662 N N . GLU A 1 324 ? -3.936 -8.451 -28.306 1.00 94.56 324 GLU A N 1
ATOM 2663 C CA . GLU A 1 324 ? -4.273 -7.626 -29.463 1.00 94.56 324 GLU A CA 1
ATOM 2664 C C . GLU A 1 324 ? -5.779 -7.672 -29.749 1.00 94.56 324 GLU A C 1
ATOM 2666 O O . GLU A 1 324 ? -6.527 -8.463 -29.177 1.00 94.56 324 GLU A O 1
ATOM 2671 N N . LYS A 1 325 ? -6.253 -6.803 -30.649 1.00 93.62 325 LYS A N 1
ATOM 2672 C CA . LYS A 1 325 ? -7.681 -6.749 -31.014 1.00 93.62 325 LYS A CA 1
ATOM 2673 C C . LYS A 1 325 ? -8.192 -8.034 -31.673 1.00 93.62 325 LYS A C 1
ATOM 2675 O O . LYS A 1 325 ? -9.391 -8.280 -31.641 1.00 93.62 325 LYS A O 1
ATOM 2680 N N . ASP A 1 326 ? -7.301 -8.810 -32.282 1.00 94.88 326 ASP A N 1
ATOM 2681 C CA . ASP A 1 326 ? -7.604 -10.107 -32.893 1.00 94.88 326 ASP A CA 1
ATOM 2682 C C . ASP A 1 326 ? -7.582 -11.272 -31.884 1.00 94.88 326 ASP A C 1
ATOM 2684 O O . ASP A 1 326 ? -7.823 -12.414 -32.266 1.00 94.88 326 ASP A O 1
ATOM 2688 N N . GLY A 1 327 ? -7.309 -10.990 -30.603 1.00 92.44 327 GLY A N 1
ATOM 2689 C CA . GLY A 1 327 ? -7.217 -11.983 -29.535 1.00 92.44 327 GLY A CA 1
ATOM 2690 C C . GLY A 1 327 ? -5.853 -12.664 -29.418 1.00 92.44 327 GLY A C 1
ATOM 2691 O O . GLY A 1 327 ? -5.670 -13.484 -28.524 1.00 92.44 327 GLY A O 1
ATOM 2692 N N . SER A 1 328 ? -4.877 -12.339 -30.270 1.00 95.12 328 SER A N 1
ATOM 2693 C CA . SER A 1 328 ? -3.518 -12.871 -30.137 1.00 95.12 328 SER A CA 1
ATOM 2694 C C . SER A 1 328 ? -2.769 -12.227 -28.965 1.00 95.12 328 SER A C 1
ATOM 2696 O O . SER A 1 328 ? -3.000 -11.070 -28.609 1.00 95.12 328 SER A O 1
ATOM 2698 N N . VAL A 1 329 ? -1.859 -12.975 -28.335 1.00 96.56 329 VAL A N 1
ATOM 2699 C CA . VAL A 1 329 ? -1.058 -12.460 -27.214 1.00 96.56 329 VAL A CA 1
ATOM 2700 C C . VAL A 1 329 ? -0.047 -11.428 -27.715 1.00 96.56 329 VAL A C 1
ATOM 2702 O O . VAL A 1 329 ? 0.735 -11.697 -28.634 1.00 96.56 329 VAL A O 1
ATOM 2705 N N . LYS A 1 330 ? -0.014 -10.262 -27.064 1.00 96.94 330 LYS A N 1
ATOM 2706 C CA . LYS A 1 330 ? 0.932 -9.180 -27.358 1.00 96.94 330 LYS A CA 1
ATOM 2707 C C . LYS A 1 330 ? 2.369 -9.589 -27.097 1.00 96.94 330 LYS A C 1
ATOM 2709 O O . LYS A 1 330 ? 2.661 -10.433 -26.251 1.00 96.94 330 LYS A O 1
ATOM 2714 N N . ARG A 1 331 ? 3.290 -8.917 -27.786 1.00 95.56 331 ARG A N 1
ATOM 2715 C CA . ARG A 1 331 ? 4.728 -9.036 -27.543 1.00 95.56 331 ARG A CA 1
ATOM 2716 C C . ARG A 1 331 ? 5.327 -7.693 -27.163 1.00 95.56 331 ARG A C 1
ATOM 2718 O O . ARG A 1 331 ? 4.940 -6.661 -27.705 1.00 95.56 331 ARG A O 1
ATOM 2725 N N . ASN A 1 332 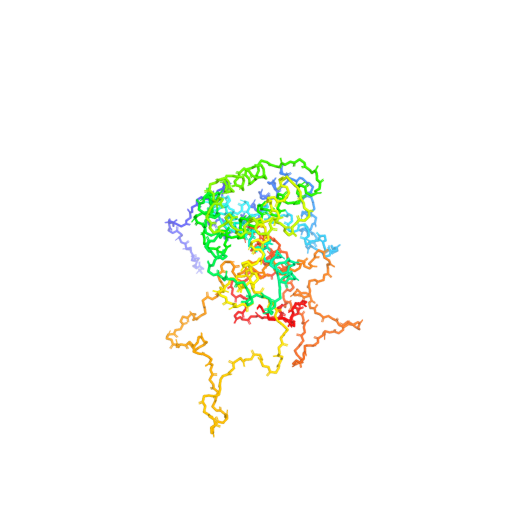? 6.279 -7.714 -26.237 1.00 92.25 332 ASN A N 1
ATOM 2726 C CA . ASN A 1 332 ? 7.065 -6.530 -25.903 1.00 92.25 332 ASN A CA 1
ATOM 2727 C C . ASN A 1 332 ? 8.134 -6.248 -26.988 1.00 92.25 332 ASN A C 1
ATOM 2729 O O . ASN A 1 332 ? 8.318 -7.066 -27.895 1.00 92.25 332 ASN A O 1
ATOM 2733 N N . PRO A 1 333 ? 8.879 -5.129 -26.906 1.00 93.25 333 PRO A N 1
ATOM 2734 C CA . PRO A 1 333 ? 9.924 -4.788 -27.880 1.00 93.25 333 PRO A CA 1
ATOM 2735 C C . PRO A 1 333 ? 11.052 -5.821 -28.042 1.00 93.25 333 PRO A C 1
ATOM 2737 O O . PRO A 1 333 ? 11.748 -5.797 -29.051 1.00 93.25 333 PRO A O 1
ATOM 2740 N N . LEU A 1 334 ? 11.225 -6.742 -27.087 1.00 91.88 334 LEU A N 1
ATOM 2741 C CA . LEU A 1 334 ? 12.184 -7.852 -27.168 1.00 91.88 334 LEU A CA 1
ATOM 2742 C C . LEU A 1 334 ? 11.579 -9.120 -27.797 1.00 91.88 334 LEU A C 1
ATOM 2744 O O . LEU A 1 334 ? 12.229 -10.160 -27.851 1.00 91.88 334 LEU A O 1
ATOM 2748 N N . GLY A 1 335 ? 10.318 -9.067 -28.233 1.00 93.12 335 GLY A N 1
ATOM 2749 C CA . GLY A 1 335 ? 9.591 -10.206 -28.784 1.00 93.12 335 GLY A CA 1
ATOM 2750 C C . GLY A 1 335 ? 9.047 -11.178 -27.733 1.00 93.12 335 GLY A C 1
ATOM 2751 O O . GLY A 1 335 ? 8.524 -12.228 -28.110 1.00 93.12 335 GLY A O 1
ATOM 2752 N N . ILE A 1 336 ? 9.126 -10.860 -26.437 1.00 92.88 336 ILE A N 1
ATOM 2753 C CA . ILE A 1 336 ? 8.606 -11.712 -25.357 1.00 92.88 336 ILE A CA 1
ATOM 2754 C C . ILE A 1 336 ? 7.084 -11.587 -25.313 1.00 92.88 336 ILE A C 1
ATOM 2756 O O . ILE A 1 336 ? 6.560 -10.474 -25.339 1.00 92.88 336 ILE A O 1
ATOM 2760 N N . LYS A 1 337 ? 6.379 -12.721 -25.251 1.00 95.88 337 LYS A N 1
ATOM 2761 C CA . LYS A 1 337 ? 4.920 -12.743 -25.129 1.00 95.88 337 LYS A CA 1
ATOM 2762 C C . LYS A 1 337 ? 4.469 -12.264 -23.750 1.00 95.88 337 LYS A C 1
ATOM 2764 O O . LYS A 1 337 ? 5.110 -12.562 -22.748 1.00 95.88 337 LYS A O 1
ATOM 2769 N N . LEU A 1 338 ? 3.348 -11.562 -23.715 1.00 96.62 338 LEU A N 1
ATOM 2770 C CA . LEU A 1 338 ? 2.757 -10.999 -22.507 1.00 96.62 338 LEU A CA 1
ATOM 2771 C C . LEU A 1 338 ? 1.560 -11.847 -22.055 1.00 96.62 338 LEU A C 1
ATOM 2773 O O . LEU A 1 338 ? 0.430 -11.375 -22.088 1.00 96.62 338 LEU A O 1
ATOM 2777 N N . GLU A 1 339 ? 1.808 -13.110 -21.696 1.00 95.62 339 GLU A N 1
ATOM 2778 C CA . GLU A 1 339 ? 0.759 -14.108 -21.402 1.00 95.62 339 GLU A CA 1
ATOM 2779 C C . GLU A 1 339 ? 0.082 -13.913 -20.033 1.00 95.62 339 GLU A C 1
ATOM 2781 O O . GLU A 1 339 ? -1.040 -14.365 -19.867 1.00 95.62 339 GLU A O 1
ATOM 2786 N N . GLY A 1 340 ? 0.702 -13.184 -19.098 1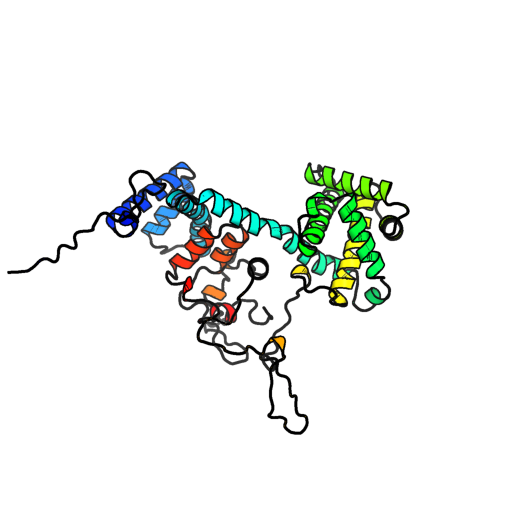.00 95.81 340 GLY A N 1
ATOM 2787 C CA . GLY A 1 340 ? 0.179 -13.029 -17.735 1.00 95.81 340 GLY A CA 1
ATOM 2788 C C . GLY A 1 340 ? 0.789 -14.036 -16.767 1.00 95.81 340 GLY A C 1
ATOM 2789 O O . GLY A 1 340 ? 1.898 -14.523 -16.990 1.00 95.81 340 GLY A O 1
ATOM 2790 N N . CYS A 1 341 ? 0.102 -14.308 -15.662 1.00 95.44 341 CYS A N 1
ATOM 2791 C CA . CYS A 1 341 ? 0.527 -15.322 -14.709 1.00 95.44 341 CYS A CA 1
ATOM 2792 C C . CYS A 1 341 ? 0.154 -16.710 -15.250 1.00 95.44 341 CYS A C 1
ATOM 2794 O O . CYS A 1 341 ? -1.017 -16.930 -15.535 1.00 95.44 341 CYS A O 1
ATOM 2796 N N . PRO A 1 342 ? 1.077 -17.687 -15.319 1.00 94.00 342 PRO A N 1
ATOM 2797 C CA . PRO A 1 342 ? 0.748 -19.039 -15.787 1.00 94.00 342 PRO A CA 1
ATOM 2798 C C . PRO A 1 342 ? -0.312 -19.784 -14.960 1.00 94.00 342 PRO A C 1
ATOM 2800 O O . PRO A 1 342 ? -0.800 -20.824 -15.394 1.00 94.00 342 PRO A O 1
ATOM 2803 N N . LEU A 1 343 ? -0.609 -19.294 -13.754 1.00 94.62 343 LEU A N 1
ATOM 2804 C CA . LEU A 1 343 ? -1.607 -19.847 -12.839 1.00 94.62 343 LEU A CA 1
ATOM 2805 C C . LEU A 1 343 ? -2.855 -18.957 -12.725 1.00 94.62 343 LEU A C 1
ATOM 2807 O O . LEU A 1 343 ? -3.696 -19.221 -11.874 1.00 94.62 343 LEU A O 1
ATOM 2811 N N . ASP A 1 344 ? -2.945 -17.882 -13.519 1.00 93.62 344 ASP A N 1
ATOM 2812 C CA . ASP A 1 344 ? -4.018 -16.884 -13.438 1.00 93.62 344 ASP A CA 1
ATOM 2813 C C . ASP A 1 344 ? -4.215 -16.330 -12.007 1.00 93.62 344 ASP A C 1
ATOM 2815 O O . ASP A 1 344 ? -5.329 -16.021 -11.575 1.00 93.62 344 ASP A O 1
ATOM 2819 N N . GLU A 1 345 ? -3.113 -16.193 -11.254 1.00 95.06 345 GLU A N 1
ATOM 2820 C CA . GLU A 1 345 ? -3.139 -15.741 -9.857 1.00 95.06 345 GLU A CA 1
ATOM 2821 C C . GLU A 1 345 ? -3.880 -14.408 -9.691 1.00 95.06 345 GLU A C 1
ATOM 2823 O O . GLU A 1 345 ? -3.690 -13.456 -10.456 1.00 95.06 345 GLU A O 1
ATOM 2828 N N . LYS A 1 346 ? -4.653 -14.305 -8.607 1.00 95.50 346 LYS A N 1
ATOM 2829 C CA . LYS A 1 346 ? -5.383 -13.095 -8.179 1.00 95.50 346 LYS A CA 1
ATOM 2830 C C . LYS A 1 346 ? -4.465 -12.027 -7.570 1.00 95.50 346 LYS A C 1
ATOM 2832 O O . LYS A 1 346 ? -4.596 -11.625 -6.412 1.00 95.50 346 LYS A O 1
ATOM 2837 N N . ILE A 1 347 ? -3.488 -11.572 -8.356 1.00 96.19 347 ILE A N 1
ATOM 2838 C CA . ILE A 1 347 ? -2.430 -10.638 -7.935 1.00 96.19 347 ILE A CA 1
ATOM 2839 C C . ILE A 1 347 ? -3.023 -9.291 -7.514 1.00 96.19 347 ILE A C 1
ATOM 2841 O O . ILE A 1 347 ? -2.604 -8.696 -6.520 1.00 96.19 347 ILE A O 1
ATOM 2845 N N . SER A 1 348 ? -4.004 -8.792 -8.268 1.00 97.25 348 SER A N 1
ATOM 2846 C CA . SER A 1 348 ? -4.592 -7.483 -8.002 1.00 97.25 348 SER A CA 1
ATOM 2847 C C . SER A 1 348 ? -5.439 -7.478 -6.728 1.00 97.25 348 SER A C 1
ATOM 2849 O O . SER A 1 348 ? -5.480 -6.463 -6.037 1.00 97.25 348 SER A O 1
ATOM 2851 N N . GLU A 1 349 ? -6.119 -8.578 -6.436 1.00 98.00 349 GLU A N 1
ATOM 2852 C CA . GLU A 1 349 ? -6.917 -8.799 -5.237 1.00 98.00 349 GLU A CA 1
ATOM 2853 C C . GLU A 1 349 ? -6.006 -8.985 -4.016 1.00 98.00 349 GLU A C 1
ATOM 2855 O O . GLU A 1 349 ? -6.244 -8.388 -2.966 1.00 98.00 349 GLU A O 1
ATOM 2860 N N . MET A 1 350 ? -4.907 -9.737 -4.168 1.00 97.56 350 MET A N 1
ATOM 2861 C CA . MET A 1 350 ? -3.856 -9.847 -3.151 1.00 97.56 350 MET A CA 1
ATOM 2862 C C . MET A 1 350 ? -3.287 -8.464 -2.794 1.00 97.56 350 MET A C 1
ATOM 2864 O O . MET A 1 350 ? -3.176 -8.133 -1.613 1.00 97.56 350 MET A O 1
ATOM 2868 N N . HIS A 1 351 ? -2.955 -7.640 -3.797 1.00 97.69 351 HIS A N 1
ATOM 2869 C CA . HIS A 1 351 ? -2.462 -6.273 -3.586 1.00 97.69 351 HIS A CA 1
ATOM 2870 C C . HIS A 1 351 ? -3.493 -5.399 -2.866 1.00 97.69 351 HIS A C 1
ATOM 2872 O O . HIS A 1 351 ? -3.120 -4.669 -1.949 1.00 97.69 351 HIS A O 1
ATOM 2878 N N . LEU A 1 352 ? -4.778 -5.505 -3.226 1.00 98.12 352 LEU A N 1
ATOM 2879 C CA . LEU A 1 352 ? -5.856 -4.775 -2.555 1.00 98.12 352 LEU A CA 1
ATOM 2880 C C . LEU A 1 352 ? -5.875 -5.079 -1.050 1.00 98.12 352 LEU A C 1
ATOM 2882 O O . LEU A 1 352 ? -5.821 -4.154 -0.240 1.00 98.12 352 LEU A O 1
ATOM 2886 N N . LEU A 1 353 ? -5.891 -6.359 -0.666 1.00 98.25 353 LEU A N 1
ATOM 2887 C CA . LEU A 1 353 ? -5.919 -6.744 0.749 1.00 98.25 353 LEU A CA 1
ATOM 2888 C C . LEU A 1 353 ? -4.629 -6.381 1.481 1.00 98.25 353 LEU A C 1
ATOM 2890 O O . LEU A 1 353 ? -4.681 -5.869 2.601 1.00 98.25 353 LEU A O 1
ATOM 2894 N N . LYS A 1 354 ? -3.468 -6.572 0.844 1.00 97.88 354 LYS A N 1
ATOM 2895 C CA . LYS A 1 354 ? -2.186 -6.198 1.448 1.00 97.88 354 LYS A CA 1
ATOM 2896 C C . LYS A 1 354 ? -2.100 -4.688 1.686 1.00 97.88 354 LYS A C 1
ATOM 2898 O O . LYS A 1 354 ? -1.668 -4.292 2.763 1.00 97.88 354 LYS A O 1
ATOM 2903 N N . GLY A 1 355 ? -2.565 -3.858 0.749 1.00 96.94 355 GLY A N 1
ATOM 2904 C CA . GLY A 1 355 ? -2.649 -2.398 0.912 1.00 96.94 355 GLY A CA 1
ATOM 2905 C C . GLY A 1 355 ? -3.682 -1.952 1.959 1.00 96.94 355 GLY A C 1
ATOM 2906 O O . GLY A 1 355 ? -3.553 -0.896 2.581 1.00 96.94 355 GLY A O 1
ATOM 2907 N N . GLN A 1 356 ? -4.693 -2.779 2.231 1.00 96.31 356 GLN A N 1
ATOM 2908 C CA . GLN A 1 356 ? -5.606 -2.606 3.366 1.00 96.31 356 GLN A CA 1
ATOM 2909 C C . GLN A 1 356 ? -5.008 -3.076 4.705 1.00 96.31 356 GLN A C 1
ATOM 2911 O O . GLN A 1 356 ? -5.622 -2.866 5.748 1.00 96.31 356 GLN A O 1
ATOM 2916 N N . GLY A 1 357 ? -3.799 -3.643 4.694 1.00 97.25 357 GLY A N 1
ATOM 2917 C CA . GLY A 1 357 ? -3.086 -4.144 5.869 1.00 97.25 357 GLY A CA 1
ATOM 2918 C C . GLY A 1 357 ? -3.353 -5.618 6.189 1.00 97.25 357 GLY A C 1
ATOM 2919 O O . GLY A 1 357 ? -2.690 -6.178 7.062 1.00 97.25 357 GLY A O 1
ATOM 2920 N N . ASP A 1 358 ? -4.256 -6.292 5.469 1.00 98.00 358 ASP A N 1
ATOM 2921 C CA . ASP A 1 358 ? -4.591 -7.691 5.733 1.00 98.00 358 ASP A CA 1
ATOM 2922 C C . ASP A 1 358 ? -3.648 -8.656 4.998 1.00 98.00 358 ASP A C 1
ATOM 2924 O O . ASP A 1 358 ? -3.908 -9.129 3.889 1.00 98.00 358 ASP A O 1
ATOM 2928 N N . SER A 1 359 ? -2.518 -8.959 5.640 1.00 97.56 359 SER A N 1
ATOM 2929 C CA . SER A 1 359 ? -1.488 -9.829 5.057 1.00 97.56 359 SER A CA 1
ATOM 2930 C C . SER A 1 359 ? -1.905 -11.302 4.978 1.00 97.56 359 SER A C 1
ATOM 2932 O O . SER A 1 359 ? -1.516 -11.982 4.031 1.00 97.56 359 SER A O 1
ATOM 2934 N N . ILE A 1 360 ? -2.696 -11.802 5.936 1.00 98.19 360 ILE A N 1
ATOM 2935 C CA . ILE A 1 360 ? -3.194 -13.188 5.895 1.00 98.19 360 ILE A CA 1
ATOM 2936 C C . ILE A 1 360 ? -4.275 -13.312 4.817 1.00 98.19 360 ILE A C 1
ATOM 2938 O O . ILE A 1 360 ? -4.271 -14.287 4.074 1.00 98.19 360 ILE A O 1
ATOM 2942 N N . GLY A 1 361 ? -5.152 -12.315 4.672 1.00 98.06 361 GLY A N 1
ATOM 2943 C CA . GLY A 1 361 ? -6.141 -12.269 3.596 1.00 98.06 361 GLY A CA 1
ATOM 2944 C C . GLY A 1 361 ? -5.479 -12.231 2.218 1.00 98.06 361 GLY A C 1
ATOM 2945 O O . GLY A 1 361 ? -5.853 -12.998 1.332 1.00 98.06 361 GLY A O 1
ATOM 2946 N N . ALA A 1 362 ? -4.442 -11.405 2.053 1.00 97.94 362 ALA A N 1
ATOM 2947 C CA . ALA A 1 362 ? -3.639 -11.370 0.832 1.00 97.94 362 ALA A CA 1
ATOM 2948 C C . ALA A 1 362 ? -2.995 -12.737 0.528 1.00 97.94 362 ALA A C 1
ATOM 2950 O O . ALA A 1 362 ? -3.103 -13.232 -0.594 1.00 97.94 362 ALA A O 1
ATOM 2951 N N . LEU A 1 363 ? -2.386 -13.377 1.536 1.00 97.19 363 LEU A N 1
ATOM 2952 C CA . LEU A 1 363 ? -1.817 -14.719 1.401 1.00 97.19 363 LEU A CA 1
ATOM 2953 C C . LEU A 1 363 ? -2.885 -15.751 1.018 1.00 97.19 363 LEU A C 1
ATOM 2955 O O . LEU A 1 363 ? -2.652 -16.576 0.138 1.00 97.19 363 LEU A O 1
ATOM 2959 N N . ALA A 1 364 ? -4.059 -15.697 1.644 1.00 96.62 364 ALA A N 1
ATOM 2960 C CA . ALA A 1 364 ? -5.153 -16.609 1.346 1.00 96.62 364 ALA A CA 1
ATOM 2961 C C . ALA A 1 364 ? -5.585 -16.506 -0.120 1.00 96.62 364 ALA A C 1
ATOM 2963 O O . ALA A 1 364 ? -5.747 -17.536 -0.766 1.00 96.62 364 ALA A O 1
ATOM 2964 N N . LEU A 1 365 ? -5.702 -15.289 -0.662 1.00 96.44 365 LEU A N 1
ATOM 2965 C CA . LEU A 1 365 ? -6.085 -15.078 -2.058 1.00 96.44 365 LEU A CA 1
ATOM 2966 C C . LEU A 1 365 ? -5.087 -15.667 -3.052 1.00 96.44 365 LEU A C 1
ATOM 2968 O O . LEU A 1 365 ? -5.502 -16.385 -3.956 1.00 96.44 365 LEU A O 1
ATOM 2972 N N . VAL A 1 366 ? -3.788 -15.396 -2.891 1.00 95.06 366 VAL A N 1
ATOM 2973 C CA . VAL A 1 366 ? -2.777 -15.938 -3.817 1.00 95.06 366 VAL A CA 1
ATOM 2974 C C . VAL A 1 366 ? -2.666 -17.462 -3.704 1.00 95.06 366 VAL A C 1
ATOM 2976 O O . VAL A 1 366 ? -2.456 -18.148 -4.700 1.00 95.06 366 VAL A O 1
ATOM 2979 N N . THR A 1 367 ? -2.895 -18.009 -2.506 1.00 96.06 367 THR A N 1
ATOM 2980 C CA . THR A 1 367 ? -2.836 -19.455 -2.239 1.00 96.06 367 THR A CA 1
ATOM 2981 C C . THR A 1 367 ? -3.959 -20.233 -2.936 1.00 96.06 367 THR A C 1
ATOM 2983 O O . THR A 1 367 ? -3.791 -21.428 -3.172 1.00 96.06 367 THR A O 1
ATOM 2986 N N . ILE A 1 368 ? -5.077 -19.583 -3.305 1.00 94.69 368 ILE A N 1
ATOM 2987 C CA . ILE A 1 368 ? -6.166 -20.222 -4.073 1.00 94.69 368 ILE A CA 1
ATOM 2988 C C . ILE A 1 368 ? -5.623 -20.810 -5.378 1.00 94.69 368 ILE A C 1
ATOM 2990 O O . ILE A 1 368 ? -5.940 -21.949 -5.716 1.00 94.69 368 ILE A O 1
ATOM 2994 N N . ASP A 1 369 ? -4.800 -20.032 -6.080 1.00 94.44 369 ASP A N 1
ATOM 2995 C CA . ASP A 1 369 ? -4.267 -20.394 -7.393 1.00 94.44 369 ASP A CA 1
ATOM 2996 C C . ASP A 1 369 ? -2.847 -20.981 -7.281 1.00 94.44 369 ASP A C 1
ATOM 2998 O O . ASP A 1 369 ? -2.442 -21.822 -8.084 1.00 94.44 369 ASP A O 1
ATOM 3002 N N . ASN A 1 370 ? -2.092 -20.582 -6.250 1.00 94.50 370 ASN A N 1
ATOM 3003 C CA . ASN A 1 370 ? -0.706 -20.985 -6.053 1.00 94.50 370 ASN A CA 1
ATOM 3004 C C . ASN A 1 370 ? -0.398 -21.373 -4.592 1.00 94.50 370 ASN A C 1
ATOM 3006 O O . ASN A 1 370 ? 0.112 -20.558 -3.817 1.00 94.50 370 ASN A O 1
ATOM 3010 N N . PRO A 1 371 ? -0.597 -22.647 -4.204 1.00 92.38 371 PRO A N 1
ATOM 3011 C CA . PRO A 1 371 ? -0.258 -23.127 -2.863 1.00 92.38 371 PRO A CA 1
ATOM 3012 C C . PRO A 1 371 ? 1.252 -23.140 -2.573 1.00 92.38 371 PRO A C 1
ATOM 3014 O O . PRO A 1 371 ? 1.664 -23.352 -1.434 1.00 92.38 371 PRO A O 1
ATOM 3017 N N . MET A 1 372 ? 2.085 -22.909 -3.591 1.00 91.38 372 MET A N 1
ATOM 3018 C CA . MET A 1 372 ? 3.541 -22.834 -3.496 1.00 91.38 372 MET A CA 1
ATOM 3019 C C . MET A 1 372 ? 4.044 -21.392 -3.645 1.00 91.38 372 MET A C 1
ATOM 3021 O O . MET A 1 372 ? 5.213 -21.198 -3.980 1.00 91.38 372 MET A O 1
ATOM 3025 N N . CYS A 1 373 ? 3.205 -20.382 -3.366 1.00 91.25 373 CYS A N 1
ATOM 3026 C CA . CYS A 1 373 ? 3.517 -18.970 -3.607 1.00 91.25 373 CYS A CA 1
ATOM 3027 C C . CYS A 1 373 ? 4.842 -18.516 -2.971 1.00 91.25 373 CYS A C 1
ATOM 3029 O O . CYS A 1 373 ? 5.569 -17.726 -3.564 1.00 91.25 373 CYS A O 1
ATOM 3031 N N . ALA A 1 374 ? 5.208 -19.079 -1.813 1.00 87.50 374 ALA A N 1
ATOM 3032 C CA . ALA A 1 374 ? 6.477 -18.818 -1.127 1.00 87.50 374 ALA A CA 1
ATOM 3033 C C . ALA A 1 374 ? 7.718 -19.325 -1.892 1.00 87.50 374 ALA A C 1
ATOM 3035 O O . ALA A 1 374 ? 8.818 -18.804 -1.714 1.00 87.50 374 ALA A O 1
ATOM 3036 N N . GLY A 1 375 ? 7.550 -20.362 -2.716 1.00 85.88 375 GLY A N 1
ATOM 3037 C CA . GLY A 1 375 ? 8.580 -20.923 -3.592 1.00 85.88 375 GLY A CA 1
ATOM 3038 C C . GLY A 1 375 ? 8.557 -20.349 -5.009 1.00 85.88 375 GLY A C 1
ATOM 3039 O O . GLY A 1 375 ? 9.402 -20.713 -5.820 1.00 85.88 375 GLY A O 1
ATOM 3040 N N . THR A 1 376 ? 7.609 -19.468 -5.319 1.00 86.00 376 THR A N 1
ATOM 3041 C CA . THR A 1 376 ? 7.500 -18.749 -6.593 1.00 86.00 376 THR A CA 1
ATOM 3042 C C . THR A 1 376 ? 7.653 -17.239 -6.358 1.00 86.00 376 THR A C 1
ATOM 3044 O O . THR A 1 376 ? 7.871 -16.798 -5.235 1.00 86.00 376 THR A O 1
ATOM 3047 N N . GLY A 1 377 ? 7.583 -16.419 -7.405 1.00 83.38 377 GLY A N 1
ATOM 3048 C CA . GLY A 1 377 ? 7.751 -14.960 -7.312 1.00 83.38 377 GLY A CA 1
ATOM 3049 C C . GLY A 1 377 ? 9.000 -14.470 -8.039 1.00 83.38 377 GLY A C 1
ATOM 3050 O O . GLY A 1 377 ? 9.617 -15.240 -8.773 1.00 83.38 377 GLY A O 1
ATOM 3051 N N . HIS A 1 378 ? 9.396 -13.208 -7.831 1.00 82.12 378 HIS A N 1
ATOM 3052 C CA . HIS A 1 378 ? 10.325 -12.472 -8.717 1.00 82.12 378 HIS A CA 1
ATOM 3053 C C . HIS A 1 378 ? 11.687 -13.136 -8.958 1.00 82.12 378 HIS A C 1
ATOM 3055 O O . HIS A 1 378 ? 12.361 -12.836 -9.941 1.00 82.12 378 HIS A O 1
ATOM 3061 N N . ARG A 1 379 ? 12.104 -14.037 -8.065 1.00 81.56 379 ARG A N 1
ATOM 3062 C CA . ARG A 1 379 ? 13.376 -14.769 -8.159 1.00 81.56 379 ARG A CA 1
ATOM 3063 C C . ARG A 1 379 ? 13.330 -15.950 -9.128 1.00 81.56 379 ARG A C 1
ATOM 3065 O O . ARG A 1 379 ? 14.384 -16.424 -9.540 1.00 81.56 379 ARG A O 1
ATOM 3072 N N . ILE A 1 380 ? 12.135 -16.436 -9.459 1.00 85.56 380 ILE A N 1
ATOM 3073 C CA . ILE A 1 380 ? 11.914 -17.626 -10.295 1.00 85.56 380 ILE A CA 1
ATOM 3074 C C . ILE A 1 380 ? 10.967 -17.317 -11.465 1.00 85.56 380 ILE A C 1
ATOM 3076 O O . ILE A 1 380 ? 11.185 -17.808 -12.568 1.00 85.56 380 ILE A O 1
ATOM 3080 N N . CYS A 1 381 ? 9.947 -16.485 -11.250 1.00 88.88 381 CYS A N 1
ATOM 3081 C CA . CYS A 1 381 ? 8.930 -16.110 -12.229 1.00 88.88 381 CYS A CA 1
ATOM 3082 C C . CYS A 1 381 ? 8.766 -14.584 -12.286 1.00 88.88 381 CYS A C 1
ATOM 3084 O O . CYS A 1 381 ? 8.787 -13.911 -11.257 1.00 88.88 381 CYS A O 1
ATOM 3086 N N . ASN A 1 382 ? 8.576 -14.030 -13.486 1.00 89.25 382 ASN A N 1
ATOM 3087 C CA . ASN A 1 382 ? 8.321 -12.600 -13.687 1.00 89.25 382 ASN A CA 1
ATOM 3088 C C . ASN A 1 382 ? 7.325 -12.294 -14.822 1.00 89.25 382 ASN A C 1
ATOM 3090 O O . ASN A 1 382 ? 7.292 -11.169 -15.323 1.00 89.25 382 ASN A O 1
ATOM 3094 N N . ASP A 1 383 ? 6.514 -13.263 -15.253 1.00 92.81 383 ASP A N 1
ATOM 3095 C CA . ASP A 1 383 ? 5.621 -13.079 -16.408 1.00 92.81 383 ASP A CA 1
ATOM 3096 C C . ASP A 1 383 ? 4.457 -12.126 -16.114 1.00 92.81 383 ASP A C 1
ATOM 3098 O O . ASP A 1 383 ? 4.142 -11.261 -16.937 1.00 92.81 383 ASP A O 1
ATOM 3102 N N . CYS A 1 384 ? 3.921 -12.164 -14.893 1.00 93.88 384 CYS A N 1
ATOM 3103 C CA . CYS A 1 384 ? 2.919 -11.205 -14.435 1.00 93.88 384 CYS A CA 1
ATOM 3104 C C . CYS A 1 384 ? 3.424 -9.750 -14.471 1.00 93.88 384 CYS A C 1
ATOM 3106 O O . CYS A 1 384 ? 2.677 -8.841 -14.840 1.00 93.88 384 CYS A O 1
ATOM 3108 N N . MET A 1 385 ? 4.708 -9.518 -14.166 1.00 92.56 385 MET A N 1
ATOM 3109 C CA . MET A 1 385 ? 5.331 -8.191 -14.251 1.00 92.56 385 MET A CA 1
ATOM 3110 C C . MET A 1 385 ? 5.451 -7.721 -15.704 1.00 92.56 385 MET A C 1
ATOM 3112 O O . MET A 1 385 ? 5.171 -6.561 -16.000 1.00 92.56 385 MET A O 1
ATOM 3116 N N . LYS A 1 386 ? 5.817 -8.620 -16.628 1.00 91.94 386 LYS A N 1
ATOM 3117 C CA . LYS A 1 386 ? 5.927 -8.304 -18.063 1.00 91.94 386 LYS A CA 1
ATOM 3118 C C . LYS A 1 386 ? 4.577 -7.968 -18.690 1.00 91.94 386 LYS A C 1
ATOM 3120 O O . LYS A 1 386 ? 4.529 -7.158 -19.608 1.00 91.94 386 LYS A O 1
ATOM 3125 N N . ALA A 1 387 ? 3.499 -8.601 -18.233 1.00 95.56 387 ALA A N 1
ATOM 3126 C CA . ALA A 1 387 ? 2.153 -8.371 -18.749 1.00 95.56 387 ALA A CA 1
ATOM 3127 C C . ALA A 1 387 ? 1.393 -7.254 -18.010 1.00 95.56 387 ALA A C 1
ATOM 3129 O O . ALA A 1 387 ? 0.300 -6.870 -18.425 1.00 95.56 387 ALA A O 1
ATOM 3130 N N . CYS A 1 388 ? 1.951 -6.697 -16.933 1.00 95.25 388 CYS A N 1
ATOM 3131 C CA . CYS A 1 388 ? 1.364 -5.560 -16.231 1.00 95.25 388 CYS A CA 1
ATOM 3132 C C . CYS A 1 388 ? 1.208 -4.348 -17.167 1.00 95.25 388 CYS A C 1
ATOM 3134 O O . CYS A 1 388 ? 2.060 -4.069 -18.009 1.00 95.25 388 CYS A O 1
ATOM 3136 N N . ILE A 1 389 ? 0.155 -3.550 -16.974 1.00 94.69 389 ILE A N 1
ATOM 3137 C CA . ILE A 1 389 ? -0.048 -2.300 -17.728 1.00 94.69 389 ILE A CA 1
ATOM 3138 C C . ILE A 1 389 ? 1.108 -1.296 -17.561 1.00 94.69 389 ILE A C 1
ATOM 3140 O O . ILE A 1 389 ? 1.288 -0.422 -18.409 1.00 94.69 389 ILE A O 1
ATOM 3144 N N . PHE A 1 390 ? 1.901 -1.438 -16.496 1.00 94.00 390 PHE A N 1
ATOM 3145 C CA . PHE A 1 390 ? 3.092 -0.637 -16.218 1.00 94.00 390 PHE A CA 1
ATOM 3146 C C . PHE A 1 390 ? 4.401 -1.284 -16.690 1.00 94.00 390 PHE A C 1
ATOM 3148 O O . PHE A 1 390 ? 5.466 -0.767 -16.383 1.00 94.00 390 PHE A O 1
ATOM 3155 N N . GLN A 1 391 ? 4.364 -2.355 -17.492 1.00 91.88 391 GLN A N 1
ATOM 3156 C CA . GLN A 1 391 ? 5.565 -3.069 -17.963 1.00 91.88 391 GLN A CA 1
ATOM 3157 C C . GLN A 1 391 ? 6.559 -2.224 -18.775 1.00 91.88 391 GLN A C 1
ATOM 3159 O O . GLN A 1 391 ? 7.656 -2.683 -19.063 1.00 91.88 391 GLN A O 1
ATOM 3164 N N . ASN A 1 392 ? 6.186 -1.010 -19.185 1.00 92.19 392 ASN A N 1
ATOM 3165 C CA . ASN A 1 392 ? 7.067 -0.056 -19.861 1.00 92.19 392 ASN A CA 1
ATOM 3166 C C . ASN A 1 392 ? 7.679 0.983 -18.905 1.00 92.19 392 ASN A C 1
ATOM 3168 O O . ASN A 1 392 ? 8.284 1.954 -19.372 1.00 92.19 392 ASN A O 1
ATOM 3172 N N . LYS A 1 393 ? 7.491 0.817 -17.593 1.00 92.00 393 LYS A N 1
ATOM 3173 C CA . LYS A 1 393 ? 8.048 1.661 -16.541 1.00 92.00 393 LYS A CA 1
ATOM 3174 C C . LYS A 1 393 ? 9.090 0.902 -15.733 1.00 92.00 393 LYS A C 1
ATOM 3176 O O . LYS A 1 393 ? 9.012 -0.317 -15.603 1.00 92.00 393 LYS A O 1
ATOM 3181 N N . THR A 1 394 ? 10.093 1.625 -15.242 1.00 83.56 394 THR A N 1
ATOM 3182 C CA . THR A 1 394 ? 10.975 1.100 -14.200 1.00 83.56 394 THR A CA 1
ATOM 3183 C C . THR A 1 394 ? 10.120 0.756 -12.982 1.00 83.56 394 THR A C 1
ATOM 3185 O O . THR A 1 394 ? 9.211 1.548 -12.704 1.00 83.56 394 THR A O 1
ATOM 3188 N N . PRO A 1 395 ? 10.402 -0.370 -12.298 1.00 68.44 395 PRO A N 1
ATOM 3189 C CA . PRO A 1 395 ? 9.927 -0.585 -10.935 1.00 68.44 395 PRO A CA 1
ATOM 3190 C C . PRO A 1 395 ? 10.213 0.664 -10.096 1.00 68.44 395 PRO A C 1
ATOM 3192 O O . PRO A 1 395 ? 11.338 1.212 -10.242 1.00 68.44 395 PRO A O 1
#

Sequence (395 aa):
MTKTFQVEHQDSNYDFKLGIEGFNYSDLFNPTKLKDLAETFYKEVKTQNAELHDALMQYINSRGENYEQKVSSKILTDSAPYLSNFIAKLFHIERERNELLAEIKQDDPIWKYKFFVQRRAIKKFNADNVNDLDYNELTWALKELRNTSFSDTLRFDEELATATITAKLVELEELLTKEQELTESAKTTLKAIQTAYDRLKDSTFGKLFSNYAMEIEATGELLQVQATLKLIEAWSAVSFFKKTKDWISFHTPRTLDYQHLVHITRPLDKLQEAMNFTENHLRRRDGFKLTDEGATLRESLAEIDYCMICHERSKDSCSTGMHEKDGSVKRNPLGIKLEGCPLDEKISEMHLLKGQGDSIGALALVTIDNPMCAGTGHRICNDCMKACIFQNKTP